Protein AF-0000000076657147 (afdb_homodimer)

Radius of gyration: 21.5 Å; Cα contacts (8 Å, |Δi|>4): 792; chains: 2; bounding box: 51×64×53 Å

Structure (mmCIF, N/CA/C/O backbone):
data_AF-0000000076657147-model_v1
#
loop_
_entity.id
_entity.type
_entity.pdbx_description
1 polymer 'Carboxymuconolactone decarboxylase-like domain-containing protein'
#
loop_
_atom_site.group_PDB
_atom_site.id
_atom_site.type_symbol
_atom_site.label_atom_id
_atom_site.label_alt_id
_atom_site.label_comp_id
_atom_site.label_asym_id
_atom_site.label_entity_id
_atom_site.label_seq_id
_atom_site.pdbx_PDB_ins_code
_atom_site.Cartn_x
_atom_site.Cartn_y
_atom_site.Cartn_z
_atom_site.occupancy
_atom_site.B_iso_or_equiv
_atom_site.auth_seq_id
_atom_site.auth_comp_id
_atom_site.auth_asym_id
_atom_site.auth_atom_id
_atom_site.pdbx_PDB_model_num
ATOM 1 N N . MET A 1 1 ? 14.703 -20.078 14.359 1 39 1 MET A N 1
ATOM 2 C CA . MET A 1 1 ? 14.969 -20.797 13.117 1 39 1 MET A CA 1
ATOM 3 C C . MET A 1 1 ? 13.844 -20.562 12.109 1 39 1 MET A C 1
ATOM 5 O O . MET A 1 1 ? 12.68 -20.422 12.492 1 39 1 MET A O 1
ATOM 9 N N . ALA A 1 2 ? 14.195 -19.984 11.008 1 54.62 2 ALA A N 1
ATOM 10 C CA . ALA A 1 2 ? 13.172 -19.703 10.008 1 54.62 2 ALA A CA 1
ATOM 11 C C . ALA A 1 2 ? 12.312 -20.938 9.75 1 54.62 2 ALA A C 1
ATOM 13 O O . ALA A 1 2 ? 12.836 -22.047 9.586 1 54.62 2 ALA A O 1
ATOM 14 N N . ALA A 1 3 ? 10.953 -20.891 10.016 1 66.56 3 ALA A N 1
ATOM 15 C CA . ALA A 1 3 ? 10 -21.984 9.961 1 66.56 3 ALA A CA 1
ATOM 16 C C . ALA A 1 3 ? 10.07 -22.703 8.609 1 66.56 3 ALA A C 1
ATOM 18 O O . ALA A 1 3 ? 10.211 -22.062 7.566 1 66.56 3 ALA A O 1
ATOM 19 N N . SER A 1 4 ? 10.359 -23.938 8.703 1 83.88 4 SER A N 1
ATOM 20 C CA . SER A 1 4 ? 10.297 -24.781 7.512 1 83.88 4 SER A CA 1
ATOM 21 C C . SER A 1 4 ? 8.938 -24.656 6.832 1 83.88 4 SER A C 1
ATOM 23 O O . SER A 1 4 ? 7.922 -24.438 7.492 1 83.88 4 SER A O 1
ATOM 25 N N . LEU A 1 5 ? 8.914 -24.578 5.434 1 96.5 5 LEU A N 1
ATOM 26 C CA . LEU A 1 5 ? 7.668 -24.5 4.676 1 96.5 5 LEU A CA 1
ATOM 27 C C . LEU A 1 5 ? 7.113 -25.891 4.395 1 96.5 5 LEU A C 1
ATOM 29 O O . LEU A 1 5 ? 6.27 -26.062 3.514 1 96.5 5 LEU A O 1
ATOM 33 N N . ASP A 1 6 ? 7.574 -26.906 5.172 1 94.69 6 ASP A N 1
ATOM 34 C CA . ASP A 1 6 ? 7.16 -28.297 4.965 1 94.69 6 ASP A CA 1
ATOM 35 C C . ASP A 1 6 ? 5.656 -28.453 5.188 1 94.69 6 ASP A C 1
ATOM 37 O O . ASP A 1 6 ? 5.031 -29.344 4.602 1 94.69 6 ASP A O 1
ATOM 41 N N . PHE A 1 7 ? 5.121 -27.578 5.953 1 96 7 PHE A N 1
ATOM 42 C CA . PHE A 1 7 ? 3.699 -27.672 6.266 1 96 7 PHE A CA 1
ATOM 43 C C . PHE A 1 7 ? 2.855 -27.422 5.023 1 96 7 PHE A C 1
ATOM 45 O O . PHE A 1 7 ? 1.674 -27.766 4.984 1 96 7 PHE A O 1
ATOM 52 N N . LEU A 1 8 ? 3.414 -26.891 3.951 1 97.5 8 LEU A N 1
ATOM 53 C CA . LEU A 1 8 ? 2.682 -26.594 2.727 1 97.5 8 LEU A CA 1
ATOM 54 C C . LEU A 1 8 ? 2.42 -27.859 1.918 1 97.5 8 LEU A C 1
ATOM 56 O O . LEU A 1 8 ? 1.603 -27.859 0.995 1 97.5 8 LEU A O 1
ATOM 60 N N . ASP A 1 9 ? 3.084 -28.969 2.291 1 96.75 9 ASP A N 1
ATOM 61 C CA . ASP A 1 9 ? 2.996 -30.203 1.524 1 96.75 9 ASP A CA 1
ATOM 62 C C . ASP A 1 9 ? 1.559 -30.719 1.471 1 96.75 9 ASP A C 1
ATOM 64 O O . ASP A 1 9 ? 1.119 -31.25 0.446 1 96.75 9 ASP A O 1
ATOM 68 N N . LYS A 1 10 ? 0.896 -30.594 2.551 1 97.06 10 LYS A N 1
ATOM 69 C CA . LYS A 1 10 ? -0.474 -31.109 2.572 1 97.06 10 LYS A CA 1
ATOM 70 C C . LYS A 1 10 ? -1.375 -30.297 1.646 1 97.06 10 LYS A C 1
ATOM 72 O O . LYS A 1 10 ? -2.287 -30.844 1.022 1 97.06 10 LYS A O 1
ATOM 77 N N . TYR A 1 11 ? -1.162 -29.016 1.506 1 97.56 11 TYR A N 1
ATOM 78 C CA . TYR A 1 11 ? -1.948 -28.188 0.605 1 97.56 11 TYR A CA 1
ATOM 79 C C . TYR A 1 11 ? -1.6 -28.469 -0.85 1 97.56 11 TYR A C 1
ATOM 81 O O . TYR A 1 11 ? -2.484 -28.516 -1.708 1 97.56 11 TYR A O 1
ATOM 89 N N . ARG A 1 12 ? -0.348 -28.656 -1.072 1 97.06 12 ARG A N 1
ATOM 90 C CA . ARG A 1 12 ? 0.123 -29.031 -2.402 1 97.06 12 ARG A CA 1
ATOM 91 C C . ARG A 1 12 ? -0.47 -30.375 -2.838 1 97.06 12 ARG A C 1
ATOM 93 O O . ARG A 1 12 ? -0.971 -30.5 -3.959 1 97.06 12 ARG A O 1
ATOM 100 N N . GLN A 1 13 ? -0.478 -31.281 -1.96 1 96.69 13 GLN A N 1
ATOM 101 C CA . GLN A 1 13 ? -0.994 -32.625 -2.26 1 96.69 13 GLN A CA 1
ATOM 102 C C . GLN A 1 13 ? -2.498 -32.562 -2.514 1 96.69 13 GLN A C 1
ATOM 104 O O . GLN A 1 13 ? -3.008 -33.312 -3.369 1 96.69 13 GLN A O 1
ATOM 109 N N . ALA A 1 14 ? -3.139 -31.703 -1.78 1 96.44 14 ALA A N 1
ATOM 110 C CA . ALA A 1 14 ? -4.59 -31.594 -1.904 1 96.44 14 ALA A CA 1
ATOM 111 C C . ALA A 1 14 ? -4.988 -31.141 -3.303 1 96.44 14 ALA A C 1
ATOM 113 O O . ALA A 1 14 ? -6.102 -31.406 -3.758 1 96.44 14 ALA A O 1
ATOM 114 N N . GLU A 1 15 ? -4.055 -30.453 -4.004 1 97.38 15 GLU A N 1
ATOM 115 C CA . GLU A 1 15 ? -4.371 -29.953 -5.336 1 97.38 15 GLU A CA 1
ATOM 116 C C . GLU A 1 15 ? -3.551 -30.672 -6.406 1 97.38 15 GLU A C 1
ATOM 118 O O . GLU A 1 15 ? -3.447 -30.203 -7.539 1 97.38 15 GLU A O 1
ATOM 123 N N . SER A 1 16 ? -3.006 -31.844 -6.102 1 95 16 SER A N 1
ATOM 124 C CA . SER A 1 16 ? -2.045 -32.531 -6.961 1 95 16 SER A CA 1
ATOM 125 C C . SER A 1 16 ? -2.709 -33.031 -8.234 1 95 16 SER A C 1
ATOM 127 O O . SER A 1 16 ? -2.031 -33.312 -9.219 1 95 16 SER A O 1
ATOM 129 N N . ASP A 1 17 ? -4.035 -33.125 -8.203 1 96.75 17 ASP A N 1
ATOM 130 C CA . ASP A 1 17 ? -4.758 -33.625 -9.375 1 96.75 17 ASP A CA 1
ATOM 131 C C . ASP A 1 17 ? -4.984 -32.531 -10.391 1 96.75 17 ASP A C 1
ATOM 133 O O . ASP A 1 17 ? -5.359 -32.781 -11.539 1 96.75 17 ASP A O 1
ATOM 137 N N . LEU A 1 18 ? -4.723 -31.297 -10.008 1 97.25 18 LEU A N 1
ATOM 138 C CA . LEU A 1 18 ? -4.895 -30.156 -10.891 1 97.25 18 LEU A CA 1
ATOM 139 C C . LEU A 1 18 ? -3.586 -29.828 -11.602 1 97.25 18 LEU A C 1
ATOM 141 O O . LEU A 1 18 ? -2.502 -30.109 -11.086 1 97.25 18 LEU A O 1
ATOM 145 N N . ASP A 1 19 ? -3.748 -29.25 -12.727 1 97.25 19 ASP A N 1
ATOM 146 C CA . ASP A 1 19 ? -2.572 -28.656 -13.352 1 97.25 19 ASP A CA 1
ATOM 147 C C . ASP A 1 19 ? -1.99 -27.547 -12.477 1 97.25 19 ASP A C 1
ATOM 149 O O . ASP A 1 19 ? -2.732 -26.766 -11.875 1 97.25 19 ASP A O 1
ATOM 153 N N . ILE A 1 20 ? -0.673 -27.438 -12.383 1 96.5 20 ILE A N 1
ATOM 154 C CA . ILE A 1 20 ? 0.014 -26.5 -11.516 1 96.5 20 ILE A CA 1
ATOM 155 C C . ILE A 1 20 ? -0.475 -25.078 -11.805 1 96.5 20 ILE A C 1
ATOM 157 O O . ILE A 1 20 ? -0.533 -24.234 -10.906 1 96.5 20 ILE A O 1
ATOM 161 N N . THR A 1 21 ? -0.958 -24.828 -13.07 1 94.06 21 THR A N 1
ATOM 162 C CA . THR A 1 21 ? -1.383 -23.484 -13.469 1 94.06 21 THR A CA 1
ATOM 163 C C . THR A 1 21 ? -2.809 -23.219 -12.992 1 94.06 21 THR A C 1
ATOM 165 O O . THR A 1 21 ? -3.264 -22.078 -13.016 1 94.06 21 THR A O 1
ATOM 168 N N . ASP A 1 22 ? -3.465 -24.281 -12.461 1 96.44 22 ASP A N 1
ATOM 169 C CA . ASP A 1 22 ? -4.816 -24.141 -11.93 1 96.44 22 ASP A CA 1
ATOM 170 C C . ASP A 1 22 ? -4.816 -24.25 -10.406 1 96.44 22 ASP A C 1
ATOM 172 O O . ASP A 1 22 ? -5.848 -24.031 -9.766 1 96.44 22 ASP A O 1
ATOM 176 N N . GLN A 1 23 ? -3.691 -24.547 -9.859 1 98.19 23 GLN A N 1
ATOM 177 C CA . GLN A 1 23 ? -3.6 -24.688 -8.406 1 98.19 23 GLN A CA 1
ATOM 178 C C . GLN A 1 23 ? -3.588 -23.328 -7.723 1 98.19 23 GLN A C 1
ATOM 180 O O . GLN A 1 23 ? -3.16 -22.328 -8.312 1 98.19 23 GLN A O 1
ATOM 185 N N . THR A 1 24 ? -4.047 -23.297 -6.43 1 98.69 24 THR A N 1
ATOM 186 C CA . THR A 1 24 ? -4.184 -22.016 -5.742 1 98.69 24 THR A CA 1
ATOM 187 C C . THR A 1 24 ? -3.385 -22.016 -4.441 1 98.69 24 THR A C 1
ATOM 189 O O . THR A 1 24 ? -3.178 -20.953 -3.838 1 98.69 24 THR A O 1
ATOM 192 N N . TRP A 1 25 ? -2.846 -23.203 -4.031 1 98.69 25 TRP A N 1
ATOM 193 C CA . TRP A 1 25 ? -2.189 -23.281 -2.73 1 98.69 25 TRP A CA 1
ATOM 194 C C . TRP A 1 25 ? -0.992 -22.344 -2.662 1 98.69 25 TRP A C 1
ATOM 196 O O . TRP A 1 25 ? -0.767 -21.688 -1.643 1 98.69 25 TRP A O 1
ATOM 206 N N . TYR A 1 26 ? -0.205 -22.234 -3.746 1 98.88 26 TYR A N 1
ATOM 207 C CA . TYR A 1 26 ? 1.004 -21.422 -3.688 1 98.88 26 TYR A CA 1
ATOM 208 C C . TYR A 1 26 ? 0.67 -19.938 -3.822 1 98.88 26 TYR A C 1
ATOM 210 O O . TYR A 1 26 ? 1.474 -19.078 -3.451 1 98.88 26 TYR A O 1
ATOM 218 N N . LEU A 1 27 ? -0.579 -19.578 -4.371 1 98.94 27 LEU A N 1
ATOM 219 C CA . LEU A 1 27 ? -1.039 -18.203 -4.32 1 98.94 27 LEU A CA 1
ATOM 220 C C . LEU A 1 27 ? -1.352 -17.781 -2.889 1 98.94 27 LEU A C 1
ATOM 222 O O . LEU A 1 27 ? -0.926 -16.719 -2.439 1 98.94 27 LEU A O 1
ATOM 226 N N . ALA A 1 28 ? -2.061 -18.688 -2.195 1 98.94 28 ALA A N 1
ATOM 227 C CA . ALA A 1 28 ? -2.408 -18.438 -0.798 1 98.94 28 ALA A CA 1
ATOM 228 C C . ALA A 1 28 ? -1.155 -18.328 0.068 1 98.94 28 ALA A C 1
ATOM 230 O O . ALA A 1 28 ? -1.055 -17.453 0.921 1 98.94 28 ALA A O 1
ATOM 231 N N . ALA A 1 29 ? -0.238 -19.203 -0.184 1 98.94 29 ALA A N 1
ATOM 232 C CA . ALA A 1 29 ? 1 -19.203 0.591 1 98.94 29 ALA A CA 1
ATOM 233 C C . ALA A 1 29 ? 1.816 -17.938 0.339 1 98.94 29 ALA A C 1
ATOM 235 O O . ALA A 1 29 ? 2.33 -17.328 1.278 1 98.94 29 ALA A O 1
ATOM 236 N N . ALA A 1 30 ? 1.959 -17.547 -0.953 1 98.94 30 ALA A N 1
ATOM 237 C CA . ALA A 1 30 ? 2.701 -16.344 -1.3 1 98.94 30 ALA A CA 1
ATOM 238 C C . ALA A 1 30 ? 2.105 -15.109 -0.612 1 98.94 30 ALA A C 1
ATOM 240 O O . ALA A 1 30 ? 2.836 -14.281 -0.061 1 98.94 30 ALA A O 1
ATOM 241 N N . ALA A 1 31 ? 0.79 -15.039 -0.641 1 98.94 31 ALA A N 1
ATOM 242 C CA . ALA A 1 31 ? 0.079 -13.922 -0.032 1 98.94 31 ALA A CA 1
ATOM 243 C C . ALA A 1 31 ? 0.29 -13.891 1.479 1 98.94 31 ALA A C 1
ATOM 245 O O . ALA A 1 31 ? 0.591 -12.844 2.051 1 98.94 31 ALA A O 1
ATOM 246 N N . ALA A 1 32 ? 0.175 -15.047 2.082 1 98.75 32 ALA A N 1
ATOM 247 C CA . ALA A 1 32 ? 0.297 -15.148 3.535 1 98.75 32 ALA A CA 1
ATOM 248 C C . ALA A 1 32 ? 1.714 -14.812 3.99 1 98.75 32 ALA A C 1
ATOM 250 O O . ALA A 1 32 ? 1.9 -14.094 4.977 1 98.75 32 ALA A O 1
ATOM 251 N N . LEU A 1 33 ? 2.715 -15.289 3.283 1 98.56 33 LEU A N 1
ATOM 252 C CA . LEU A 1 33 ? 4.102 -15.016 3.635 1 98.56 33 LEU A CA 1
ATOM 253 C C . LEU A 1 33 ? 4.406 -13.523 3.518 1 98.56 33 LEU A C 1
ATOM 255 O O . LEU A 1 33 ? 5.082 -12.953 4.375 1 98.56 33 LEU A O 1
ATOM 259 N N . ALA A 1 34 ? 3.889 -12.898 2.453 1 98.44 34 ALA A N 1
ATOM 260 C CA . ALA A 1 34 ? 4.102 -11.469 2.271 1 98.44 34 ALA A CA 1
ATOM 261 C C . ALA A 1 34 ? 3.434 -10.672 3.391 1 98.44 34 ALA A C 1
ATOM 263 O O . ALA A 1 34 ? 4.051 -9.773 3.977 1 98.44 34 ALA A O 1
ATOM 264 N N . GLY A 1 35 ? 2.207 -11.023 3.719 1 97.69 35 GLY A N 1
ATOM 265 C CA . GLY A 1 35 ? 1.494 -10.344 4.789 1 97.69 35 GLY A CA 1
ATOM 266 C C . GLY A 1 35 ? 2.139 -10.531 6.148 1 97.69 35 GLY A C 1
ATOM 267 O O . GLY A 1 35 ? 2.082 -9.641 6.996 1 97.69 35 GLY A O 1
ATOM 268 N N . ALA A 1 36 ? 2.793 -11.656 6.352 1 96.38 36 ALA A N 1
ATOM 269 C CA . ALA A 1 36 ? 3.396 -12.016 7.633 1 96.38 36 ALA A CA 1
ATOM 270 C C . ALA A 1 36 ? 4.77 -11.375 7.789 1 96.38 36 ALA A C 1
ATOM 272 O O . ALA A 1 36 ? 5.469 -11.625 8.773 1 96.38 36 ALA A O 1
ATOM 273 N N . ASN A 1 37 ? 5.102 -10.594 6.785 1 94.38 37 ASN A N 1
ATOM 274 C CA . ASN A 1 37 ? 6.441 -10.016 6.758 1 94.38 37 ASN A CA 1
ATOM 275 C C . ASN A 1 37 ? 7.516 -11.094 6.73 1 94.38 37 ASN A C 1
ATOM 277 O O . ASN A 1 37 ? 8.602 -10.914 7.289 1 94.38 37 ASN A O 1
ATOM 281 N N . ALA A 1 38 ? 7.238 -12.195 6.141 1 96.25 38 ALA A N 1
ATOM 282 C CA . ALA A 1 38 ? 8.156 -13.305 5.914 1 96.25 38 ALA A CA 1
ATOM 283 C C . ALA A 1 38 ? 8.508 -13.43 4.438 1 96.25 38 ALA A C 1
ATOM 285 O O . ALA A 1 38 ? 8.633 -14.539 3.914 1 96.25 38 ALA A O 1
ATOM 286 N N . GLY A 1 39 ? 8.633 -12.312 3.791 1 96.25 39 GLY A N 1
ATOM 287 C CA . GLY A 1 39 ? 8.844 -12.258 2.354 1 96.25 39 GLY A CA 1
ATOM 288 C C . GLY A 1 39 ? 10.133 -12.938 1.916 1 96.25 39 GLY A C 1
ATOM 289 O O . GLY A 1 39 ? 10.242 -13.398 0.779 1 96.25 39 GLY A O 1
ATOM 290 N N . ALA A 1 40 ? 11.086 -13.039 2.795 1 96.12 40 ALA A N 1
ATOM 291 C CA . ALA A 1 40 ? 12.352 -13.703 2.479 1 96.12 40 ALA A CA 1
ATOM 292 C C . ALA A 1 40 ? 12.117 -15.156 2.068 1 96.12 40 ALA A C 1
ATOM 294 O O . ALA A 1 40 ? 12.906 -15.734 1.315 1 96.12 40 ALA A O 1
ATOM 295 N N . ARG A 1 41 ? 10.977 -15.703 2.508 1 97.62 41 ARG A N 1
ATOM 296 C CA . ARG A 1 41 ? 10.68 -17.109 2.252 1 97.62 41 ARG A CA 1
ATOM 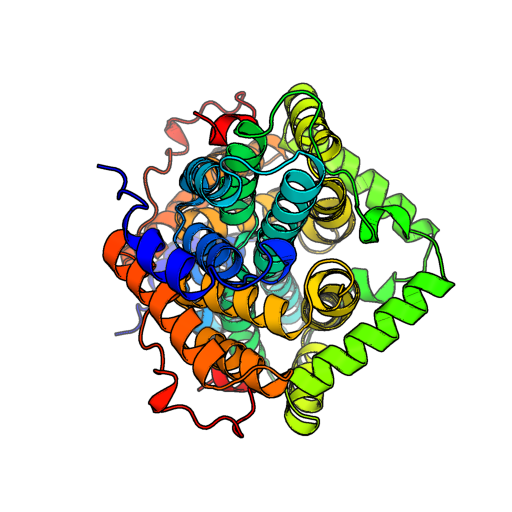297 C C . ARG A 1 41 ? 10.023 -17.297 0.89 1 97.62 41 ARG A C 1
ATOM 299 O O . ARG A 1 41 ? 9.773 -18.422 0.46 1 97.62 41 ARG A O 1
ATOM 306 N N . GLN A 1 42 ? 9.812 -16.25 0.165 1 98.5 42 GLN A N 1
ATOM 307 C CA . GLN A 1 42 ? 9.234 -16.359 -1.171 1 98.5 42 GLN A CA 1
ATOM 308 C C . GLN A 1 42 ? 10.125 -17.203 -2.088 1 98.5 42 GLN A C 1
ATOM 310 O O . GLN A 1 42 ? 9.633 -17.906 -2.965 1 98.5 42 GLN A O 1
ATOM 315 N N . ALA A 1 43 ? 11.453 -17.062 -1.883 1 98.12 43 ALA A N 1
ATOM 316 C CA . ALA A 1 43 ? 12.391 -17.859 -2.674 1 98.12 43 ALA A CA 1
ATOM 317 C C . ALA A 1 43 ? 12.164 -19.344 -2.445 1 98.12 43 ALA A C 1
ATOM 319 O O . ALA A 1 43 ? 12.125 -20.125 -3.398 1 98.12 43 ALA A O 1
ATOM 320 N N . ASP A 1 44 ? 11.945 -19.719 -1.179 1 98.06 44 ASP A N 1
ATOM 321 C CA . ASP A 1 44 ? 11.703 -21.125 -0.835 1 98.06 44 ASP A CA 1
ATOM 322 C C . ASP A 1 44 ? 10.375 -21.594 -1.41 1 98.06 44 ASP A C 1
ATOM 324 O O . ASP A 1 44 ? 10.281 -22.703 -1.945 1 98.06 44 ASP A O 1
ATOM 328 N N . LEU A 1 45 ? 9.352 -20.812 -1.292 1 98.69 45 LEU A N 1
ATOM 329 C CA . LEU A 1 45 ? 8.039 -21.156 -1.841 1 98.69 45 LEU A CA 1
ATOM 330 C C . LEU A 1 45 ? 8.133 -21.391 -3.346 1 98.69 45 LEU A C 1
ATOM 332 O O . LEU A 1 45 ? 7.559 -22.359 -3.859 1 98.69 45 LEU A O 1
ATOM 336 N N . TYR A 1 46 ? 8.875 -20.5 -4.016 1 98.69 46 TYR A N 1
ATOM 337 C CA . TYR A 1 46 ? 9.031 -20.594 -5.461 1 98.69 46 TYR A CA 1
ATOM 338 C C . TYR A 1 46 ? 9.703 -21.906 -5.848 1 98.69 46 TYR A C 1
ATOM 340 O O . TYR A 1 46 ? 9.273 -22.594 -6.781 1 98.69 46 TYR A O 1
ATOM 348 N N . ARG A 1 47 ? 10.695 -22.281 -5.098 1 97.75 47 ARG A N 1
ATOM 349 C CA . ARG A 1 47 ? 11.406 -23.516 -5.371 1 97.75 47 ARG A CA 1
ATOM 350 C C . ARG A 1 47 ? 10.5 -24.734 -5.152 1 97.75 47 ARG A C 1
ATOM 352 O O . ARG A 1 47 ? 10.539 -25.688 -5.93 1 97.75 47 ARG A O 1
ATOM 359 N N . ILE A 1 48 ? 9.711 -24.641 -4.145 1 97.69 48 ILE A N 1
ATOM 360 C CA . ILE A 1 48 ? 8.789 -25.734 -3.855 1 97.69 48 ILE A CA 1
ATOM 361 C C . ILE A 1 48 ? 7.742 -25.844 -4.961 1 97.69 48 ILE A C 1
ATOM 363 O O . ILE A 1 48 ? 7.469 -26.938 -5.469 1 97.69 48 ILE A O 1
ATOM 367 N N . ALA A 1 49 ? 7.223 -24.75 -5.375 1 98.06 49 ALA A N 1
ATOM 368 C CA . ALA A 1 49 ? 6.113 -24.719 -6.324 1 98.06 49 ALA A CA 1
ATOM 369 C C . ALA A 1 49 ? 6.582 -25.094 -7.727 1 98.06 49 ALA A C 1
ATOM 371 O O . ALA A 1 49 ? 5.801 -25.609 -8.531 1 98.06 49 ALA A O 1
ATOM 372 N N . THR A 1 50 ? 7.887 -24.859 -8.008 1 97.88 50 THR A N 1
ATOM 373 C CA . THR A 1 50 ? 8.328 -25.047 -9.383 1 97.88 50 THR A CA 1
ATOM 374 C C . THR A 1 50 ? 9.234 -26.266 -9.5 1 97.88 50 THR A C 1
ATOM 376 O O . THR A 1 50 ? 9.852 -26.5 -10.547 1 97.88 50 THR A O 1
ATOM 379 N N . LYS A 1 51 ? 9.328 -27 -8.469 1 95.81 51 LYS A N 1
ATOM 380 C CA . LYS A 1 51 ? 10.195 -28.172 -8.477 1 95.81 51 LYS A CA 1
ATOM 381 C C . LYS A 1 51 ? 9.844 -29.109 -9.633 1 95.81 51 LYS A C 1
ATOM 383 O O . LYS A 1 51 ? 8.688 -29.469 -9.812 1 95.81 51 LYS A O 1
ATOM 388 N N . ASP A 1 52 ? 10.75 -29.453 -10.508 1 95.5 52 ASP A N 1
ATOM 389 C CA . ASP A 1 52 ? 10.695 -30.438 -11.586 1 95.5 52 ASP A CA 1
ATOM 390 C C . ASP A 1 52 ? 9.703 -30.016 -12.664 1 95.5 52 ASP A C 1
ATOM 392 O O . ASP A 1 52 ? 9.172 -30.844 -13.391 1 95.5 52 ASP A O 1
ATOM 396 N N . LEU A 1 53 ? 9.336 -28.734 -12.766 1 97.31 53 LEU A N 1
ATOM 397 C CA . LEU A 1 53 ? 8.469 -28.25 -13.828 1 97.31 53 LEU A CA 1
ATOM 398 C C . LEU A 1 53 ? 9.273 -27.922 -15.086 1 97.31 53 LEU A C 1
ATOM 400 O O . LEU A 1 53 ? 10.406 -27.453 -14.984 1 97.31 53 LEU A O 1
ATOM 404 N N . PRO A 1 54 ? 8.672 -28.234 -16.25 1 97.75 54 PRO A N 1
ATOM 405 C CA . PRO A 1 54 ? 9.273 -27.641 -17.438 1 97.75 54 PRO A CA 1
ATOM 406 C C . PRO A 1 54 ? 9.273 -26.109 -17.391 1 97.75 54 PRO A C 1
ATOM 408 O O . PRO A 1 54 ? 8.445 -25.516 -16.703 1 97.75 54 PRO A O 1
ATOM 411 N N . VAL A 1 55 ? 10.148 -25.453 -18.125 1 97.94 55 VAL A N 1
ATOM 412 C CA . VAL A 1 55 ? 10.391 -24.016 -18.062 1 97.94 55 VAL A CA 1
ATOM 413 C C . VAL A 1 55 ? 9.102 -23.266 -18.375 1 97.94 55 VAL A C 1
ATOM 415 O O . VAL A 1 55 ? 8.812 -22.234 -17.766 1 97.94 55 VAL A O 1
ATOM 418 N N . GLU A 1 56 ? 8.344 -23.766 -19.297 1 97.81 56 GLU A N 1
ATOM 419 C CA . GLU A 1 56 ? 7.113 -23.109 -19.703 1 97.81 56 GLU A CA 1
ATOM 420 C C . GLU A 1 56 ? 6.141 -22.969 -18.531 1 97.81 56 GLU A C 1
ATOM 422 O O . GLU A 1 56 ? 5.52 -21.922 -18.344 1 97.81 56 GLU A O 1
ATOM 427 N N . LYS A 1 57 ? 6.02 -24.031 -17.734 1 98.25 57 LYS A N 1
ATOM 428 C CA . LYS A 1 57 ? 5.117 -24 -16.578 1 98.25 57 LYS A CA 1
ATOM 429 C C . LYS A 1 57 ? 5.723 -23.219 -15.43 1 98.25 57 LYS A C 1
ATOM 431 O O . LYS A 1 57 ? 5.004 -22.547 -14.68 1 98.25 57 LYS A O 1
ATOM 436 N N . GLU A 1 58 ? 7.043 -23.312 -15.289 1 98.5 58 GLU A N 1
ATOM 437 C CA . GLU A 1 58 ? 7.73 -22.516 -14.281 1 98.5 58 GLU A CA 1
ATOM 438 C C . GLU A 1 58 ? 7.461 -21.031 -14.484 1 98.5 58 GLU A C 1
ATOM 440 O O . GLU A 1 58 ? 7.188 -20.297 -13.523 1 98.5 58 GLU A O 1
ATOM 445 N N . LEU A 1 59 ? 7.461 -20.594 -15.719 1 98.75 59 LEU A N 1
ATOM 446 C CA . LEU A 1 59 ? 7.254 -19.188 -16.031 1 98.75 59 LEU A CA 1
ATOM 447 C C . LEU A 1 59 ? 5.828 -18.75 -15.703 1 98.75 59 LEU A C 1
ATOM 449 O O . LEU A 1 59 ? 5.598 -17.625 -15.273 1 98.75 59 LEU A O 1
ATOM 453 N N . ILE A 1 60 ? 4.902 -19.656 -15.859 1 98.69 60 ILE A N 1
ATOM 454 C CA . ILE A 1 60 ? 3.52 -19.344 -15.523 1 98.69 60 ILE A CA 1
ATOM 455 C C . ILE A 1 60 ? 3.369 -19.219 -14.016 1 98.69 60 ILE A C 1
ATOM 457 O O . ILE A 1 60 ? 2.727 -18.281 -13.523 1 98.69 60 ILE A O 1
ATOM 461 N N . VAL A 1 61 ? 3.996 -20.109 -13.242 1 98.81 61 VAL A N 1
ATOM 462 C CA . VAL A 1 61 ? 3.959 -20.031 -11.781 1 98.81 61 VAL A CA 1
ATOM 463 C C . VAL A 1 61 ? 4.641 -18.75 -11.312 1 98.81 61 VAL A C 1
ATOM 465 O O . VAL A 1 61 ? 4.152 -18.078 -10.398 1 98.81 61 VAL A O 1
ATOM 468 N N . GLN A 1 62 ? 5.77 -18.406 -11.969 1 98.94 62 GLN A N 1
ATOM 469 C CA . GLN A 1 62 ? 6.496 -17.188 -11.664 1 98.94 62 GLN A CA 1
ATOM 470 C C . GLN A 1 62 ? 5.602 -15.961 -11.828 1 98.94 62 GLN A C 1
ATOM 472 O O . GLN A 1 62 ? 5.527 -15.117 -10.938 1 98.94 62 GLN A O 1
ATOM 477 N N . ARG A 1 63 ? 4.906 -15.93 -12.953 1 98.81 63 ARG A N 1
ATOM 478 C CA . ARG A 1 63 ? 3.992 -14.836 -13.281 1 98.81 63 ARG A CA 1
ATOM 479 C C . ARG A 1 63 ? 2.893 -14.719 -12.227 1 98.81 63 ARG A C 1
ATOM 481 O O . ARG A 1 63 ? 2.557 -13.617 -11.797 1 98.81 63 ARG A O 1
ATOM 488 N N . ARG A 1 64 ? 2.395 -15.82 -11.836 1 98.88 64 ARG A N 1
ATOM 489 C CA . ARG A 1 64 ? 1.269 -15.844 -10.906 1 98.88 64 ARG A CA 1
ATOM 490 C C . ARG A 1 64 ? 1.698 -15.414 -9.516 1 98.88 64 ARG A C 1
ATOM 492 O O . ARG A 1 64 ? 1.001 -14.633 -8.859 1 98.88 64 ARG A O 1
ATOM 499 N N . ILE A 1 65 ? 2.883 -15.812 -9.039 1 98.94 65 ILE A N 1
ATOM 500 C CA . ILE A 1 65 ? 3.373 -15.422 -7.723 1 98.94 65 ILE A CA 1
ATOM 501 C C . ILE A 1 65 ? 3.732 -13.938 -7.727 1 98.94 65 ILE A C 1
ATOM 503 O O . ILE A 1 65 ? 3.402 -13.211 -6.789 1 98.94 65 ILE A O 1
ATOM 507 N N . LYS A 1 66 ? 4.348 -13.461 -8.82 1 98.94 66 LYS A N 1
ATOM 508 C CA . LYS A 1 66 ? 4.629 -12.039 -8.961 1 98.94 66 LYS A CA 1
ATOM 509 C C . LYS A 1 66 ? 3.35 -11.211 -8.875 1 98.94 66 LYS A C 1
ATOM 511 O O . LYS A 1 66 ? 3.312 -10.18 -8.195 1 98.94 66 LYS A O 1
ATOM 516 N N . GLU A 1 67 ? 2.334 -11.688 -9.516 1 98.94 67 GLU A N 1
ATOM 517 C CA . GLU A 1 67 ? 1.062 -10.969 -9.555 1 98.94 67 GLU A CA 1
ATOM 518 C C . GLU A 1 67 ? 0.412 -10.922 -8.18 1 98.94 67 GLU A C 1
ATOM 520 O O . GLU A 1 67 ? -0.193 -9.914 -7.805 1 98.94 67 GLU A O 1
ATOM 525 N N . VAL A 1 68 ? 0.533 -12.008 -7.406 1 98.94 68 VAL A N 1
ATOM 526 C CA . VAL A 1 68 ? 0.015 -12.031 -6.043 1 98.94 68 VAL A CA 1
ATOM 527 C C . VAL A 1 68 ? 0.647 -10.898 -5.234 1 98.94 68 VAL A C 1
ATOM 529 O O . VAL A 1 68 ? -0.06 -10.094 -4.621 1 98.94 68 VAL A O 1
ATOM 532 N N . ILE A 1 69 ? 1.927 -10.82 -5.285 1 98.94 69 ILE A N 1
ATOM 533 C CA . ILE A 1 69 ? 2.646 -9.852 -4.465 1 98.94 69 ILE A CA 1
ATOM 534 C C . ILE A 1 69 ? 2.373 -8.438 -4.973 1 98.94 69 ILE A C 1
ATOM 536 O O . ILE A 1 69 ? 2.191 -7.512 -4.18 1 98.94 69 ILE A O 1
ATOM 540 N N . LEU A 1 70 ? 2.281 -8.32 -6.312 1 98.88 70 LEU A N 1
ATOM 541 C CA . LEU A 1 70 ? 2.027 -7.008 -6.902 1 98.88 70 LEU A CA 1
ATOM 542 C C . LEU A 1 70 ? 0.661 -6.477 -6.484 1 98.88 70 LEU A C 1
ATOM 544 O O . LEU A 1 70 ? 0.546 -5.34 -6.027 1 98.88 70 LEU A O 1
ATOM 548 N N . LYS A 1 71 ? -0.367 -7.289 -6.625 1 98.75 71 LYS A N 1
ATOM 549 C CA . LYS A 1 71 ? -1.704 -6.859 -6.223 1 98.75 71 LYS A CA 1
ATOM 550 C C . LYS A 1 71 ? -1.763 -6.582 -4.723 1 98.75 71 LYS A C 1
ATOM 552 O O . LYS A 1 71 ? -2.412 -5.629 -4.289 1 98.75 71 LYS A O 1
ATOM 557 N N . LEU A 1 72 ? -1.074 -7.355 -3.98 1 98.38 72 LEU A N 1
ATOM 558 C CA . LEU A 1 72 ? -1.085 -7.246 -2.525 1 98.38 72 LEU A CA 1
ATOM 559 C C . LEU A 1 72 ? -0.338 -6 -2.068 1 98.38 72 LEU A C 1
ATOM 561 O O . LEU A 1 72 ? -0.522 -5.539 -0.938 1 98.38 72 LEU A O 1
ATOM 565 N N . THR A 1 73 ? 0.499 -5.453 -2.902 1 98.56 73 THR A N 1
ATOM 566 C CA . THR A 1 73 ? 1.302 -4.281 -2.562 1 98.56 73 THR A CA 1
ATOM 567 C C . THR A 1 73 ? 0.417 -3.148 -2.053 1 98.56 73 THR A C 1
ATOM 569 O O . THR A 1 73 ? 0.752 -2.488 -1.066 1 98.56 73 THR A O 1
ATOM 572 N N . LEU A 1 74 ? -0.725 -2.957 -2.607 1 98.12 74 LEU A N 1
ATOM 573 C CA . LEU A 1 74 ? -1.619 -1.874 -2.213 1 98.12 74 LEU A CA 1
ATOM 574 C C . LEU A 1 74 ? -2.287 -2.182 -0.876 1 98.12 74 LEU A C 1
ATOM 576 O O . LEU A 1 74 ? -2.854 -1.289 -0.241 1 98.12 74 LEU A O 1
ATOM 580 N N . MET A 1 75 ? -2.203 -3.428 -0.438 1 98.38 75 MET A N 1
ATOM 581 C CA . MET A 1 75 ? -2.883 -3.826 0.791 1 98.38 75 MET A CA 1
ATOM 582 C C . MET A 1 75 ? -1.901 -3.908 1.954 1 98.38 75 MET A C 1
ATOM 584 O O . MET A 1 75 ? -2.271 -3.66 3.104 1 98.38 75 MET A O 1
ATOM 588 N N . ILE A 1 76 ? -0.633 -4.238 1.62 1 97.94 76 ILE A N 1
ATOM 589 C CA . ILE A 1 76 ? 0.285 -4.52 2.719 1 97.94 76 ILE A CA 1
ATOM 590 C C . ILE A 1 76 ? 1.453 -3.539 2.68 1 97.94 76 ILE A C 1
ATOM 592 O O . ILE A 1 76 ? 2.256 -3.482 3.613 1 97.94 76 ILE A O 1
ATOM 596 N N . GLY A 1 77 ? 1.582 -2.801 1.59 1 98 77 GLY A N 1
ATOM 597 C CA . GLY A 1 77 ? 2.564 -1.731 1.514 1 98 77 GLY A CA 1
ATOM 598 C C . GLY A 1 77 ? 3.838 -2.141 0.797 1 98 77 GLY A C 1
ATOM 599 O O . GLY A 1 77 ? 4.156 -3.328 0.716 1 98 77 GLY A O 1
ATOM 600 N N . ASN A 1 78 ? 4.598 -1.14 0.376 1 98.19 78 ASN A N 1
ATOM 601 C CA . ASN A 1 78 ? 5.816 -1.321 -0.405 1 98.19 78 ASN A CA 1
ATOM 602 C C . ASN A 1 78 ? 6.871 -2.102 0.375 1 98.19 78 ASN A C 1
ATOM 604 O O . ASN A 1 78 ?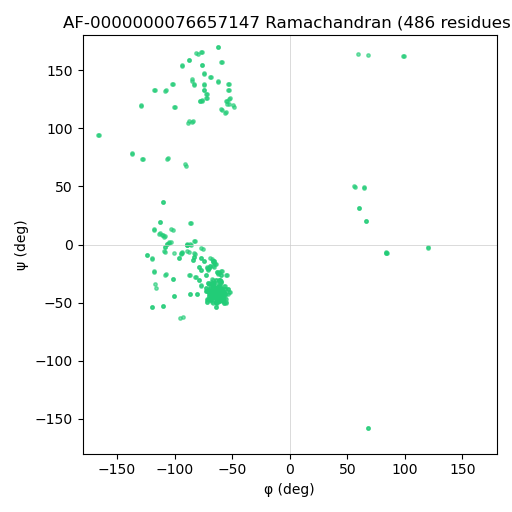 7.559 -2.953 -0.188 1 98.19 78 ASN A O 1
ATOM 608 N N . PRO A 1 79 ? 7.043 -1.839 1.682 1 97.31 79 PRO A N 1
ATOM 609 C CA . PRO A 1 79 ? 8.117 -2.541 2.393 1 97.31 79 PRO A CA 1
ATOM 610 C C . PRO A 1 79 ? 7.941 -4.059 2.375 1 97.31 79 PRO A C 1
ATOM 612 O O . PRO A 1 79 ? 8.883 -4.785 2.049 1 97.31 79 PRO A O 1
ATOM 615 N N . ARG A 1 80 ? 6.715 -4.504 2.611 1 97.19 80 ARG A N 1
ATOM 616 C CA . ARG A 1 80 ? 6.484 -5.945 2.615 1 97.19 80 ARG A CA 1
ATOM 617 C C . ARG A 1 80 ? 6.531 -6.512 1.201 1 97.19 80 ARG A C 1
ATOM 619 O O . ARG A 1 80 ? 7 -7.633 0.991 1 97.19 80 ARG A O 1
ATOM 626 N N . SER A 1 81 ? 6.016 -5.742 0.265 1 98.12 81 SER A N 1
ATOM 627 C CA . SER A 1 81 ? 6.027 -6.18 -1.127 1 98.12 81 SER A CA 1
ATOM 628 C C . SER A 1 81 ? 7.457 -6.344 -1.643 1 98.12 81 SER A C 1
ATOM 630 O O . SER A 1 81 ? 7.797 -7.379 -2.215 1 98.12 81 SER A O 1
ATOM 632 N N . LEU A 1 82 ? 8.273 -5.309 -1.396 1 98.25 82 LEU A N 1
ATOM 633 C CA . LEU A 1 82 ? 9.664 -5.367 -1.84 1 98.25 82 LEU A CA 1
ATOM 634 C C . LEU A 1 82 ? 10.438 -6.441 -1.078 1 98.25 82 LEU A C 1
ATOM 636 O O . LEU A 1 82 ? 11.281 -7.129 -1.653 1 98.25 82 LEU A O 1
ATOM 640 N N . GLY A 1 83 ? 10.086 -6.609 0.168 1 97.69 83 GLY A N 1
ATOM 641 C CA . GLY A 1 83 ? 10.68 -7.672 0.962 1 97.69 83 GLY A CA 1
ATOM 642 C C . GLY A 1 83 ? 10.312 -9.062 0.474 1 97.69 83 GLY A C 1
ATOM 643 O O . GLY A 1 83 ? 10.953 -10.047 0.848 1 97.69 83 GLY A O 1
ATOM 644 N N . SER A 1 84 ? 9.352 -9.133 -0.335 1 98.56 84 SER A N 1
ATOM 645 C CA . SER A 1 84 ? 8.922 -10.391 -0.924 1 98.56 84 SER A CA 1
ATOM 646 C C . SER A 1 84 ? 9.461 -10.555 -2.342 1 98.56 84 SER A C 1
ATOM 648 O O . SER A 1 84 ? 9.992 -11.609 -2.695 1 98.56 84 SER A O 1
ATOM 650 N N . LEU A 1 85 ? 9.375 -9.492 -3.131 1 98.81 85 LEU A N 1
ATOM 651 C CA . LEU A 1 85 ? 9.727 -9.547 -4.547 1 98.81 85 LEU A CA 1
ATOM 652 C C . LEU A 1 85 ? 11.234 -9.75 -4.723 1 98.81 85 LEU A C 1
ATOM 654 O O . LEU A 1 85 ? 11.664 -10.547 -5.559 1 98.81 85 LEU A O 1
ATOM 658 N N . ILE A 1 86 ? 12.039 -9.055 -3.957 1 98.56 86 ILE A N 1
ATOM 659 C CA . ILE A 1 86 ? 13.477 -9.062 -4.191 1 98.56 86 ILE A CA 1
ATOM 660 C C . ILE A 1 86 ? 14.039 -10.445 -3.875 1 98.56 86 ILE A C 1
ATOM 662 O O . ILE A 1 86 ? 14.758 -11.031 -4.688 1 98.56 86 ILE A O 1
ATOM 666 N N . PRO A 1 87 ? 13.68 -11.039 -2.705 1 98.19 87 PRO A N 1
ATOM 667 C CA . PRO A 1 87 ? 14.117 -12.422 -2.502 1 98.19 87 PRO A CA 1
ATOM 668 C C . PRO A 1 87 ? 13.586 -13.375 -3.576 1 98.19 87 PRO A C 1
ATOM 670 O O . PRO A 1 87 ? 14.297 -14.297 -3.988 1 98.19 87 PRO A O 1
ATOM 673 N N . LEU A 1 88 ? 12.375 -13.195 -4.02 1 98.75 88 LEU A N 1
ATOM 674 C CA . LEU A 1 88 ? 11.82 -14 -5.098 1 98.75 88 LEU A CA 1
ATOM 675 C C . LEU A 1 88 ? 12.672 -13.898 -6.355 1 98.75 88 LEU A C 1
ATOM 677 O O . LEU A 1 88 ? 12.992 -14.906 -6.984 1 98.75 88 LEU A O 1
ATOM 681 N N . PHE A 1 89 ? 13.055 -12.648 -6.746 1 98.44 89 PHE A N 1
ATOM 682 C CA . PHE A 1 89 ? 13.883 -12.43 -7.926 1 98.44 89 PHE A CA 1
ATOM 683 C C . PHE A 1 89 ? 15.188 -13.211 -7.82 1 98.44 89 PHE A C 1
ATOM 685 O O . PHE A 1 89 ? 15.688 -13.734 -8.82 1 98.44 89 PHE A O 1
ATOM 692 N N . GLY A 1 90 ? 15.664 -13.281 -6.617 1 97.44 90 GLY A N 1
ATOM 693 C CA . GLY A 1 90 ? 16.922 -13.977 -6.379 1 97.44 90 GLY A CA 1
ATOM 694 C C . GLY A 1 90 ? 16.828 -15.469 -6.645 1 97.44 90 GLY A C 1
ATOM 695 O O . GLY A 1 90 ? 17.859 -16.141 -6.793 1 97.44 90 GLY A O 1
ATOM 696 N N . ALA A 1 91 ? 15.633 -15.977 -6.73 1 97.88 91 ALA A N 1
ATOM 697 C CA . ALA A 1 91 ? 15.43 -17.406 -6.91 1 97.88 91 ALA A CA 1
ATOM 698 C C . ALA A 1 91 ? 15.289 -17.766 -8.391 1 97.88 91 ALA A C 1
ATOM 700 O O . ALA A 1 91 ? 15.273 -18.938 -8.758 1 97.88 91 ALA A O 1
ATOM 701 N N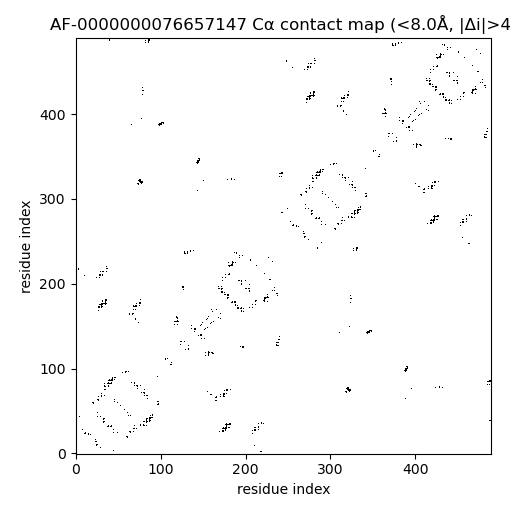 . PHE A 1 92 ? 15.234 -16.734 -9.266 1 98.12 92 PHE A N 1
ATOM 702 C CA . PHE A 1 92 ? 15.031 -17 -10.688 1 98.12 92 PHE A CA 1
ATOM 703 C C . PHE A 1 92 ? 16.297 -17.547 -11.328 1 98.12 92 PHE A C 1
ATOM 705 O O . PHE A 1 92 ? 17.406 -17.094 -11.016 1 98.12 92 PHE A O 1
ATOM 712 N N . LYS A 1 93 ? 16.172 -18.5 -12.156 1 96.69 93 LYS A N 1
ATOM 713 C CA . LYS A 1 93 ? 17.281 -18.969 -12.969 1 96.69 93 LYS A CA 1
ATOM 714 C C . LYS A 1 93 ? 17.672 -17.938 -14.023 1 96.69 93 LYS A C 1
ATOM 716 O O . LYS A 1 93 ? 16.812 -17.234 -14.555 1 96.69 93 LYS A O 1
ATOM 721 N N . PRO A 1 94 ? 18.953 -17.828 -14.32 1 94.56 94 PRO A N 1
ATOM 722 C CA . PRO A 1 94 ? 19.375 -16.891 -15.359 1 94.56 94 PRO A CA 1
ATOM 723 C C . PRO A 1 94 ? 18.625 -17.094 -16.672 1 94.56 94 PRO A C 1
ATOM 725 O O . PRO A 1 94 ? 18.547 -18.219 -17.172 1 94.56 94 PRO A O 1
ATOM 728 N N . GLY A 1 95 ? 18.062 -16.062 -17.109 1 95 95 GLY A N 1
ATOM 729 C CA . GLY A 1 95 ? 17.391 -16.094 -18.391 1 95 95 GLY A CA 1
ATOM 730 C C . GLY A 1 95 ? 15.977 -16.625 -18.312 1 95 95 GLY A C 1
ATOM 731 O O . GLY A 1 95 ? 15.266 -16.656 -19.312 1 95 95 GLY A O 1
ATOM 732 N N . VAL A 1 96 ? 15.539 -17.125 -17.188 1 97.88 96 VAL A N 1
ATOM 733 C CA . VAL A 1 96 ? 14.188 -17.641 -17.016 1 97.88 96 VAL A CA 1
ATOM 734 C C . VAL A 1 96 ? 13.352 -16.672 -16.188 1 97.88 96 VAL A C 1
ATOM 736 O O . VAL A 1 96 ? 13.086 -16.906 -15.016 1 97.88 96 VAL A O 1
ATOM 739 N N . VAL A 1 97 ? 12.977 -15.578 -16.859 1 98.62 97 VAL A N 1
ATOM 740 C CA . VAL A 1 97 ? 12.195 -14.523 -16.219 1 98.62 97 VAL A CA 1
ATOM 741 C C . VAL A 1 97 ? 10.977 -14.18 -17.062 1 98.62 97 VAL A C 1
ATOM 743 O O . VAL A 1 97 ? 11.117 -13.844 -18.25 1 98.62 97 VAL A O 1
ATOM 746 N N . ASP A 1 98 ? 9.828 -14.359 -16.531 1 98.56 98 ASP A N 1
ATOM 747 C CA . ASP A 1 98 ? 8.609 -13.953 -17.219 1 98.56 98 ASP A CA 1
ATOM 748 C C . ASP A 1 98 ? 8.469 -12.43 -17.234 1 98.56 98 ASP A C 1
ATOM 750 O O . ASP A 1 98 ? 8.484 -11.781 -16.188 1 98.56 98 ASP A O 1
ATOM 754 N N . MET A 1 99 ? 8.297 -11.844 -18.406 1 97.94 99 MET A N 1
ATOM 755 C CA . MET A 1 99 ? 8.312 -10.383 -18.531 1 97.94 99 MET A CA 1
ATOM 756 C C . MET A 1 99 ? 6.938 -9.859 -18.922 1 97.94 99 MET A C 1
ATOM 758 O O . MET A 1 99 ? 6.789 -8.68 -19.25 1 97.94 99 MET A O 1
ATOM 762 N N . PHE A 1 100 ? 5.941 -10.781 -18.875 1 98.31 100 PHE A N 1
ATOM 763 C CA . PHE A 1 100 ? 4.586 -10.328 -19.172 1 98.31 100 PHE A CA 1
ATOM 764 C C . PHE A 1 100 ? 4.156 -9.242 -18.188 1 98.31 100 PHE A C 1
ATOM 766 O O . PHE A 1 100 ? 4.148 -9.461 -16.984 1 98.31 100 PHE A O 1
ATOM 773 N N . GLY A 1 101 ? 3.91 -8.023 -18.703 1 98.19 101 GLY A N 1
ATOM 774 C CA . GLY A 1 101 ? 3.496 -6.863 -17.922 1 98.19 101 GLY A CA 1
ATOM 775 C C . GLY A 1 101 ? 2.389 -6.066 -18.594 1 98.19 101 GLY A C 1
ATOM 776 O O . GLY A 1 101 ? 2.637 -5 -19.156 1 98.19 101 GLY A O 1
ATOM 777 N N . PRO A 1 102 ? 1.22 -6.578 -18.469 1 98.19 102 PRO A N 1
ATOM 778 C CA . PRO A 1 102 ? 0.115 -6.016 -19.25 1 98.19 102 PRO A CA 1
ATOM 779 C C . PRO A 1 102 ? -0.157 -4.551 -18.922 1 98.19 102 PRO A C 1
ATOM 781 O O . PRO A 1 102 ? -0.555 -3.779 -19.797 1 98.19 102 PRO A O 1
ATOM 784 N N . ARG A 1 103 ? 0.067 -4.117 -17.703 1 98.31 103 ARG A N 1
ATOM 785 C CA . ARG A 1 103 ? -0.165 -2.725 -17.328 1 98.31 103 ARG A CA 1
ATOM 786 C C . ARG A 1 103 ? 0.866 -1.809 -17.984 1 98.31 103 ARG A C 1
ATOM 788 O O . ARG A 1 103 ? 0.517 -0.761 -18.531 1 98.31 103 ARG A O 1
ATOM 795 N N . THR A 1 104 ? 2.076 -2.219 -17.859 1 98.19 104 THR A N 1
ATOM 796 C CA . THR A 1 104 ? 3.158 -1.451 -18.469 1 98.19 104 THR A CA 1
ATOM 797 C C . THR A 1 104 ? 2.98 -1.372 -19.984 1 98.19 104 THR A C 1
ATOM 799 O O . THR A 1 104 ? 3.154 -0.307 -20.578 1 98.19 104 THR A O 1
ATOM 802 N N . GLU A 1 105 ? 2.576 -2.451 -20.625 1 98.06 105 GLU A N 1
ATOM 803 C CA . GLU A 1 105 ? 2.459 -2.549 -22.078 1 98.06 105 GLU A CA 1
ATOM 804 C C . GLU A 1 105 ? 1.293 -1.713 -22.594 1 98.06 105 GLU A C 1
ATOM 806 O O . GLU A 1 105 ? 1.301 -1.271 -23.734 1 98.06 105 GLU A O 1
ATOM 811 N N . GLU A 1 106 ? 0.366 -1.415 -21.781 1 97.44 106 GLU A N 1
ATOM 812 C CA . GLU A 1 106 ? -0.866 -0.784 -22.25 1 97.44 106 GLU A CA 1
ATOM 813 C C . GLU A 1 106 ? -0.891 0.702 -21.891 1 97.44 106 GLU A C 1
ATOM 815 O O . GLU A 1 106 ? -1.893 1.382 -22.125 1 97.44 106 GLU A O 1
ATOM 820 N N . GLN A 1 107 ? 0.151 1.149 -21.281 1 94.38 107 GLN A N 1
ATOM 821 C CA . GLN A 1 107 ? 0.207 2.58 -21 1 94.38 107 GLN A CA 1
ATOM 822 C C . GLN A 1 107 ? -0.029 3.402 -22.266 1 94.38 107 GLN A C 1
ATOM 824 O O . GLN A 1 107 ? 0.511 3.086 -23.328 1 94.38 107 GLN A O 1
ATOM 829 N N . GLY A 1 108 ? -0.87 4.418 -22.234 1 91.38 108 GLY A N 1
ATOM 830 C CA . GLY A 1 108 ? -1.109 5.332 -23.344 1 91.38 108 GLY A CA 1
ATOM 831 C C . GLY A 1 108 ? -2.121 4.805 -24.344 1 91.38 108 GLY A C 1
ATOM 832 O O . GLY A 1 108 ? -2.467 5.492 -25.312 1 91.38 108 GLY A O 1
ATOM 833 N N . ASP A 1 109 ? -2.537 3.562 -24.188 1 95.56 109 ASP A N 1
ATOM 834 C CA . ASP A 1 109 ? -3.557 2.965 -25.047 1 95.56 109 ASP A CA 1
ATOM 835 C C . ASP A 1 109 ? -4.961 3.303 -24.547 1 95.56 109 ASP A C 1
ATOM 837 O O . ASP A 1 109 ? -5.469 2.664 -23.625 1 95.56 109 ASP A O 1
ATOM 841 N N . ALA A 1 110 ? -5.605 4.172 -25.203 1 94.31 110 ALA A N 1
ATOM 842 C CA . ALA A 1 110 ? -6.902 4.691 -24.781 1 94.31 110 ALA A CA 1
ATOM 843 C C . ALA A 1 110 ? -7.953 3.588 -24.75 1 94.31 110 ALA A C 1
ATOM 845 O O . ALA A 1 110 ? -8.812 3.564 -23.859 1 94.31 110 ALA A O 1
ATOM 846 N N . GLU A 1 111 ? -7.934 2.779 -25.703 1 97.06 111 GLU A N 1
ATOM 847 C CA . GLU A 1 111 ? -8.883 1.675 -25.75 1 97.06 111 GLU A CA 1
ATOM 848 C C . GLU A 1 111 ? -8.664 0.716 -24.578 1 97.06 111 GLU A C 1
ATOM 850 O O . GLU A 1 111 ? -9.625 0.247 -23.969 1 97.06 111 GLU A O 1
ATOM 855 N N . ALA A 1 112 ? -7.422 0.385 -24.312 1 96.94 112 ALA A N 1
ATOM 856 C CA . ALA A 1 112 ? -7.102 -0.476 -23.172 1 96.94 112 ALA A CA 1
ATOM 857 C C . ALA A 1 112 ? -7.555 0.155 -21.859 1 96.94 112 ALA A C 1
ATOM 859 O O . ALA A 1 112 ? -8.039 -0.541 -20.969 1 96.94 112 ALA A O 1
ATOM 860 N N . LEU A 1 113 ? -7.355 1.423 -21.797 1 95.44 113 LEU A N 1
ATOM 861 C CA . LEU A 1 113 ? -7.773 2.131 -20.578 1 95.44 113 LEU A CA 1
ATOM 862 C C . LEU A 1 113 ? -9.281 2.006 -20.375 1 95.44 113 LEU A C 1
ATOM 864 O O . LEU A 1 113 ? -9.742 1.794 -19.25 1 95.44 113 LEU A O 1
ATOM 868 N N . GLU A 1 114 ? -10 2.193 -21.391 1 97 114 GLU A N 1
ATOM 869 C CA . GLU A 1 114 ? -11.453 2.07 -21.281 1 97 114 GLU A CA 1
ATOM 870 C C . GLU A 1 114 ? -11.859 0.66 -20.859 1 97 114 GLU A C 1
ATOM 872 O O . GLU A 1 114 ? -12.773 0.485 -20.062 1 97 114 GLU A O 1
ATOM 877 N N . ARG A 1 115 ? -11.211 -0.33 -21.438 1 97.5 115 ARG A N 1
ATOM 878 C CA . ARG A 1 115 ? -11.477 -1.712 -21.062 1 97.5 115 ARG A CA 1
ATOM 879 C C . ARG A 1 115 ? -11.164 -1.937 -19.578 1 97.5 115 ARG A C 1
ATOM 881 O O . ARG A 1 115 ? -11.914 -2.613 -18.875 1 97.5 115 ARG A O 1
ATOM 888 N N . ARG A 1 116 ? -10.086 -1.354 -19.172 1 97.62 116 ARG A N 1
ATOM 889 C CA . ARG A 1 116 ? -9.688 -1.489 -17.766 1 97.62 116 ARG A CA 1
ATOM 890 C C . ARG A 1 116 ? -10.703 -0.821 -16.844 1 97.62 116 ARG A C 1
ATOM 892 O O . ARG A 1 116 ? -11.023 -1.354 -15.781 1 97.62 116 ARG A O 1
ATOM 899 N N . LYS A 1 117 ? -11.148 0.299 -17.219 1 97.06 117 LYS A N 1
ATOM 900 C CA . LYS A 1 117 ? -12.133 1.008 -16.406 1 97.06 117 LYS A CA 1
ATOM 901 C C . LYS A 1 117 ? -13.422 0.197 -16.281 1 97.06 117 LYS A C 1
ATOM 903 O O . LYS A 1 117 ? -14.016 0.126 -15.203 1 97.06 117 LYS A O 1
ATOM 908 N N . LYS A 1 118 ? -13.844 -0.383 -17.359 1 97.19 118 LYS A N 1
ATOM 909 C CA . LYS A 1 118 ? -15.055 -1.196 -17.344 1 97.19 118 LYS A CA 1
ATOM 910 C C . LYS A 1 118 ? -14.891 -2.424 -16.453 1 97.19 118 LYS A C 1
ATOM 912 O O . LYS A 1 118 ? -15.766 -2.734 -15.648 1 97.19 118 LYS A O 1
ATOM 917 N N . ARG A 1 119 ? -13.773 -3.078 -16.594 1 96.75 119 ARG A N 1
ATOM 918 C CA . ARG A 1 119 ? -13.492 -4.25 -15.766 1 96.75 119 ARG A CA 1
ATOM 919 C C . ARG A 1 119 ? -13.438 -3.877 -14.289 1 96.75 119 ARG A C 1
ATOM 921 O O . ARG A 1 119 ? -13.891 -4.641 -13.438 1 96.75 119 ARG A O 1
ATOM 928 N N . ALA A 1 120 ? -12.844 -2.775 -14.031 1 97.06 120 ALA A N 1
ATOM 929 C CA . ALA A 1 120 ? -12.734 -2.287 -12.656 1 97.06 120 ALA A CA 1
ATOM 930 C C . ALA A 1 120 ? -14.109 -2.039 -12.047 1 97.06 120 ALA A C 1
ATOM 932 O O . ALA A 1 120 ? -14.359 -2.4 -10.891 1 97.06 120 ALA A O 1
ATOM 933 N N . ALA A 1 121 ? -14.945 -1.374 -12.82 1 94.06 121 ALA A N 1
ATOM 934 C CA . ALA A 1 121 ? -16.297 -1.09 -12.344 1 94.06 121 ALA A CA 1
ATOM 935 C C . ALA A 1 121 ? -17.062 -2.379 -12.047 1 94.06 121 ALA A C 1
ATOM 937 O O . ALA A 1 121 ? -17.734 -2.484 -11.023 1 94.06 121 ALA A O 1
ATOM 938 N N . ASP A 1 122 ? -16.938 -3.371 -12.906 1 94.06 122 ASP A N 1
ATOM 939 C CA . ASP A 1 122 ? -17.594 -4.664 -12.719 1 94.06 122 ASP A CA 1
ATOM 940 C C . ASP A 1 122 ? -17.031 -5.383 -11.492 1 94.06 122 ASP A C 1
ATOM 942 O O . ASP A 1 122 ? -17.797 -5.941 -10.695 1 94.06 122 ASP A O 1
ATOM 946 N N . HIS A 1 123 ? -15.734 -5.363 -11.383 1 95.06 123 HIS A N 1
ATOM 947 C CA . HIS A 1 123 ? -15.078 -6 -10.25 1 95.06 123 HIS A CA 1
ATOM 948 C C . HIS A 1 123 ? -15.508 -5.355 -8.938 1 95.06 123 HIS A C 1
ATOM 950 O O . HIS A 1 123 ? -15.828 -6.051 -7.969 1 95.06 123 HIS A O 1
ATOM 956 N N . PHE A 1 124 ? -15.523 -4.031 -8.859 1 95.38 124 PHE A N 1
ATOM 957 C CA . PHE A 1 124 ? -15.883 -3.283 -7.66 1 95.38 124 PHE A CA 1
ATOM 958 C C . PHE A 1 124 ? -17.312 -3.592 -7.234 1 95.38 124 PHE A C 1
ATOM 960 O O . PHE A 1 124 ? -17.578 -3.844 -6.059 1 95.38 124 PHE A O 1
ATOM 967 N N . ALA A 1 125 ? -18.156 -3.629 -8.18 1 91.62 125 ALA A N 1
ATOM 968 C CA . ALA A 1 125 ? -19.562 -3.893 -7.895 1 91.62 125 ALA A CA 1
ATOM 969 C C . ALA A 1 125 ? -19.766 -5.332 -7.43 1 91.62 125 ALA A C 1
ATOM 971 O O . ALA A 1 125 ? -20.625 -5.598 -6.582 1 91.62 125 ALA A O 1
ATOM 972 N N . THR A 1 126 ? -19.031 -6.219 -8.047 1 92.81 126 THR A N 1
ATOM 973 C CA . THR A 1 126 ? -19.125 -7.621 -7.668 1 92.81 126 THR A CA 1
ATOM 974 C C . THR A 1 126 ? -18.609 -7.836 -6.246 1 92.81 126 THR A C 1
ATOM 976 O O . THR A 1 126 ? -19.234 -8.531 -5.449 1 92.81 126 THR A O 1
ATOM 979 N N . LEU A 1 127 ? -17.547 -7.191 -5.902 1 94.44 127 LEU A N 1
ATOM 980 C CA . LEU A 1 127 ? -16.906 -7.395 -4.605 1 94.44 127 LEU A CA 1
ATOM 981 C C . LEU A 1 127 ? -17.75 -6.781 -3.488 1 94.44 127 LEU A C 1
ATOM 983 O O . LEU A 1 127 ? -17.875 -7.371 -2.412 1 94.44 127 LEU A O 1
ATOM 987 N N . TRP A 1 128 ? -18.328 -5.473 -3.504 1 92.31 128 TRP A N 1
ATOM 988 C CA . TRP A 1 128 ? -18.938 -4.719 -2.412 1 92.31 128 TRP A CA 1
ATOM 989 C C . TRP A 1 128 ? -20.453 -4.742 -2.51 1 92.31 128 TRP A C 1
ATOM 991 O O . TRP A 1 128 ? -21.156 -4.281 -1.601 1 92.31 128 TRP A O 1
ATOM 1001 N N . SER A 1 129 ? -21.172 -5.379 -3.408 1 88.88 129 SER A N 1
ATOM 1002 C CA . SER A 1 129 ? -22.578 -5.18 -3.74 1 88.88 129 SER A CA 1
ATOM 1003 C C . SER A 1 129 ? -22.844 -3.754 -4.215 1 88.88 129 SER A C 1
ATOM 1005 O O . SER A 1 129 ? -22.062 -2.848 -3.932 1 88.88 129 SER A O 1
ATOM 1007 N N . PRO A 1 130 ? -23.938 -3.57 -4.816 1 89.56 130 PRO A N 1
ATOM 1008 C CA . PRO A 1 130 ? -24.203 -2.252 -5.395 1 89.56 130 PRO A CA 1
ATOM 1009 C C . PRO A 1 130 ? -24.328 -1.157 -4.336 1 89.56 130 PRO A C 1
ATOM 1011 O O . PRO A 1 130 ? -23.75 -0.077 -4.496 1 89.56 130 PRO A O 1
ATOM 1014 N N . ASP A 1 131 ? -24.984 -1.427 -3.244 1 92.12 131 ASP A N 1
ATOM 1015 C CA . ASP A 1 131 ? -25.172 -0.419 -2.205 1 92.12 131 ASP A CA 1
ATOM 1016 C C . ASP A 1 131 ? -23.844 -0.071 -1.529 1 92.12 131 ASP A C 1
ATOM 1018 O O . ASP A 1 131 ? -23.547 1.104 -1.308 1 92.12 131 ASP A O 1
ATOM 1022 N N . ALA A 1 132 ? -23.109 -1.053 -1.124 1 93.44 132 ALA A N 1
ATOM 1023 C CA . ALA A 1 132 ? -21.828 -0.817 -0.482 1 93.44 132 ALA A CA 1
ATOM 1024 C C . ALA A 1 132 ? -20.859 -0.121 -1.435 1 93.44 132 ALA A C 1
ATOM 1026 O O . ALA A 1 132 ? -20.094 0.767 -1.025 1 93.44 132 ALA A O 1
ATOM 1027 N N . ALA A 1 133 ? -20.938 -0.528 -2.67 1 93.88 133 ALA A N 1
ATOM 1028 C CA . ALA A 1 133 ? -20.094 0.114 -3.678 1 93.88 133 ALA A CA 1
ATOM 1029 C C . ALA A 1 133 ? -20.406 1.607 -3.771 1 93.88 133 ALA A C 1
ATOM 1031 O O . ALA A 1 133 ? -19.484 2.434 -3.77 1 93.88 133 ALA A O 1
ATOM 1032 N N . ARG A 1 134 ? -21.641 1.938 -3.85 1 94.56 134 ARG A N 1
ATOM 1033 C CA . ARG A 1 134 ? -22.062 3.332 -3.93 1 94.56 134 ARG A CA 1
ATOM 1034 C C . ARG A 1 134 ? -21.641 4.109 -2.689 1 94.56 134 ARG A C 1
ATOM 1036 O O . ARG A 1 134 ? -21.062 5.195 -2.801 1 94.56 134 ARG A O 1
ATOM 1043 N N . SER A 1 135 ? -21.906 3.584 -1.559 1 95.62 135 SER A N 1
ATOM 1044 C CA . SER A 1 135 ? -21.578 4.234 -0.294 1 95.62 135 SER A CA 1
ATOM 1045 C C . SER A 1 135 ? -20.078 4.449 -0.152 1 95.62 135 SER A C 1
ATOM 1047 O O . SER A 1 135 ? -19.625 5.527 0.245 1 95.62 135 SER A O 1
ATOM 1049 N N . ASN A 1 136 ? -19.281 3.391 -0.459 1 95.62 136 ASN A N 1
ATOM 1050 C CA . ASN A 1 136 ? -17.828 3.449 -0.343 1 95.62 136 ASN A CA 1
ATOM 1051 C C . ASN A 1 136 ? -17.234 4.492 -1.285 1 95.62 136 ASN A C 1
ATOM 1053 O O . ASN A 1 136 ? -16.344 5.25 -0.897 1 95.62 136 ASN A O 1
ATOM 1057 N N . ASN A 1 137 ? -17.812 4.578 -2.457 1 95.94 137 ASN A N 1
ATOM 1058 C CA . ASN A 1 137 ? -17.375 5.617 -3.387 1 95.94 137 ASN A CA 1
ATOM 1059 C C . ASN A 1 137 ? -17.719 7.012 -2.871 1 95.94 137 ASN A C 1
ATOM 1061 O O . ASN A 1 137 ? -16.891 7.914 -2.904 1 95.94 137 ASN A O 1
ATOM 1065 N N . GLU A 1 138 ? -18.875 7.168 -2.41 1 96.88 138 GLU A N 1
ATOM 1066 C CA . GLU A 1 138 ? -19.391 8.477 -2.023 1 96.88 138 GLU A CA 1
ATOM 1067 C C . GLU A 1 138 ? -18.609 9.055 -0.85 1 96.88 138 GLU A C 1
ATOM 1069 O O . GLU A 1 138 ? -18.297 10.25 -0.838 1 96.88 138 GLU A O 1
ATOM 1074 N N . ILE A 1 139 ? -18.312 8.281 0.12 1 97.19 139 ILE A N 1
ATOM 1075 C CA . ILE A 1 139 ? -17.625 8.781 1.305 1 97.19 139 ILE A CA 1
ATOM 1076 C C . ILE A 1 139 ? -16.234 9.273 0.922 1 97.19 139 ILE A C 1
ATOM 1078 O O . ILE A 1 139 ? -15.766 10.297 1.439 1 97.19 139 ILE A O 1
ATOM 1082 N N . LEU A 1 140 ? -15.594 8.578 0.037 1 97.94 140 LEU A N 1
ATOM 1083 C CA . LEU A 1 140 ? -14.273 9.008 -0.415 1 97.94 140 LEU A CA 1
ATOM 1084 C C . LEU A 1 140 ? -14.375 10.266 -1.271 1 97.94 140 LEU A C 1
ATOM 1086 O O . LEU A 1 140 ? -13.641 11.227 -1.057 1 97.94 140 LEU A O 1
ATOM 1090 N N . LYS A 1 141 ? -15.328 10.297 -2.176 1 97.69 141 LYS A N 1
ATOM 1091 C CA . LYS A 1 141 ? -15.484 11.422 -3.092 1 97.69 141 LYS A CA 1
ATOM 1092 C C . LYS A 1 141 ? -15.828 12.703 -2.336 1 97.69 141 LYS A C 1
ATOM 1094 O O . LYS A 1 141 ? -15.344 13.781 -2.682 1 97.69 141 LYS A O 1
ATOM 1099 N N . LYS A 1 142 ? -16.594 12.547 -1.348 1 97.75 142 LYS A N 1
ATOM 1100 C CA . LYS A 1 142 ? -17.094 13.703 -0.614 1 97.75 142 LYS A CA 1
ATOM 1101 C C . LYS A 1 142 ? -16.031 14.273 0.312 1 97.75 142 LYS A C 1
ATOM 1103 O O . LYS A 1 142 ? -16.094 15.445 0.695 1 97.75 142 LYS A O 1
ATOM 1108 N N . ASN A 1 143 ? -15.047 13.461 0.67 1 98.38 143 ASN A N 1
ATOM 1109 C CA . ASN A 1 143 ? -14.156 13.906 1.733 1 98.38 143 ASN A CA 1
ATOM 1110 C C . ASN A 1 143 ? -12.719 14.039 1.234 1 98.38 143 ASN A C 1
ATOM 1112 O O . ASN A 1 143 ? -11.922 14.781 1.812 1 98.38 143 ASN A O 1
ATOM 1116 N N . HIS A 1 144 ? -12.375 13.336 0.153 1 98.69 144 HIS A N 1
ATOM 1117 C CA . HIS A 1 144 ? -10.992 13.32 -0.311 1 98.69 144 HIS A CA 1
ATOM 1118 C C . HIS A 1 144 ? -10.891 12.742 -1.719 1 98.69 144 HIS A C 1
ATOM 1120 O O . HIS A 1 144 ? -10.578 11.562 -1.891 1 98.69 144 HIS A O 1
ATOM 1126 N N . THR A 1 145 ? -10.906 13.547 -2.711 1 98.56 145 THR A N 1
ATOM 1127 C CA . THR A 1 145 ? -11.016 13.117 -4.102 1 98.56 145 THR A CA 1
ATOM 1128 C C . THR A 1 145 ? -9.773 12.344 -4.535 1 98.56 145 THR A C 1
ATOM 1130 O O . THR A 1 145 ? -9.875 11.367 -5.277 1 98.56 145 THR A O 1
ATOM 1133 N N . ASP A 1 146 ? -8.602 12.766 -4.09 1 98.81 146 ASP A N 1
ATOM 1134 C CA . ASP A 1 146 ? -7.383 12.039 -4.445 1 98.81 146 ASP A CA 1
ATOM 1135 C C . ASP A 1 146 ? -7.371 10.648 -3.818 1 98.81 146 ASP A C 1
ATOM 1137 O O . ASP A 1 146 ? -6.844 9.695 -4.406 1 98.81 146 ASP A O 1
ATOM 1141 N N . ALA A 1 147 ? -7.945 10.516 -2.607 1 98.75 147 ALA A N 1
ATOM 1142 C CA . ALA A 1 147 ? -8.062 9.188 -2.014 1 98.75 147 ALA A CA 1
ATOM 1143 C C . ALA A 1 147 ? -9.016 8.305 -2.82 1 98.75 147 ALA A C 1
ATOM 1145 O O . ALA A 1 147 ? -8.766 7.117 -3.014 1 98.75 147 ALA A O 1
ATOM 1146 N N . HIS A 1 148 ? -10.117 8.938 -3.283 1 98.5 148 HIS A N 1
ATOM 1147 C CA . HIS A 1 148 ? -11.031 8.211 -4.156 1 98.5 148 HIS A CA 1
ATOM 1148 C C . HIS A 1 148 ? -10.312 7.707 -5.406 1 98.5 148 HIS A C 1
ATOM 1150 O O . HIS A 1 148 ? -10.516 6.562 -5.824 1 98.5 148 HIS A O 1
ATOM 1156 N N . LEU A 1 149 ? -9.523 8.531 -5.992 1 98.31 149 LEU A N 1
ATOM 1157 C CA . LEU A 1 149 ? -8.773 8.188 -7.195 1 98.31 149 LEU A CA 1
ATOM 1158 C C . LEU A 1 149 ? -7.871 6.98 -6.945 1 98.31 149 LEU A C 1
ATOM 1160 O O . LEU A 1 149 ? -7.895 6.016 -7.715 1 98.31 149 LEU A O 1
ATOM 1164 N N . LEU A 1 150 ? -7.117 7.008 -5.867 1 98.44 150 LEU A N 1
ATOM 1165 C CA . LEU A 1 150 ? -6.156 5.949 -5.574 1 98.44 150 LEU A CA 1
ATOM 1166 C C . LEU A 1 150 ? -6.871 4.668 -5.16 1 98.44 150 LEU A C 1
ATOM 1168 O O . LEU A 1 150 ? -6.594 3.594 -5.699 1 98.44 150 LEU A O 1
ATOM 1172 N N . LEU A 1 151 ? -7.805 4.773 -4.219 1 97.69 151 LEU A N 1
ATOM 1173 C CA . LEU A 1 151 ? -8.305 3.617 -3.482 1 97.69 151 LEU A CA 1
ATOM 1174 C C . LEU A 1 151 ? -9.453 2.949 -4.234 1 97.69 151 LEU A C 1
ATOM 1176 O O . LEU A 1 151 ? -9.656 1.739 -4.113 1 97.69 151 LEU A O 1
ATOM 1180 N N . ALA A 1 152 ? -10.156 3.746 -5.051 1 96 152 ALA A N 1
ATOM 1181 C CA . ALA A 1 152 ? -11.344 3.182 -5.676 1 96 152 ALA A CA 1
ATOM 1182 C C . ALA A 1 152 ? -11.195 3.129 -7.195 1 96 152 ALA A C 1
ATOM 1184 O O . ALA A 1 152 ? -11.586 2.146 -7.832 1 96 152 ALA A O 1
ATOM 1185 N N . GLU A 1 153 ? -10.578 4.109 -7.777 1 96.12 153 GLU A N 1
ATOM 1186 C CA . GLU A 1 153 ? -10.547 4.145 -9.234 1 96.12 153 GLU A CA 1
ATOM 1187 C C . GLU A 1 153 ? -9.297 3.451 -9.781 1 96.12 153 GLU A C 1
ATOM 1189 O O . GLU A 1 153 ? -9.391 2.4 -10.414 1 96.12 153 GLU A O 1
ATOM 1194 N N . TRP A 1 154 ? -8.141 3.986 -9.453 1 97.12 154 TRP A N 1
ATOM 1195 C CA . TRP A 1 154 ? -6.91 3.447 -10.008 1 97.12 154 TRP A CA 1
ATOM 1196 C C . TRP A 1 154 ? -6.578 2.092 -9.398 1 97.12 154 TRP A C 1
ATOM 1198 O O . TRP A 1 154 ? -6.078 1.197 -10.078 1 97.12 154 TRP A O 1
ATOM 1208 N N . GLY A 1 155 ? -6.805 1.947 -8.086 1 97.69 155 GLY A N 1
ATOM 1209 C CA . GLY A 1 155 ? -6.57 0.667 -7.438 1 97.69 155 GLY A CA 1
ATOM 1210 C C . GLY A 1 155 ? -7.262 -0.49 -8.133 1 97.69 155 GLY A C 1
ATOM 1211 O O . GLY A 1 155 ? -6.656 -1.542 -8.352 1 97.69 155 GLY A O 1
ATOM 1212 N N . TYR A 1 156 ? -8.469 -0.264 -8.562 1 97.69 156 TYR A N 1
ATOM 1213 C CA . TYR A 1 156 ? -9.211 -1.333 -9.219 1 97.69 156 TYR A CA 1
ATOM 1214 C C . TYR A 1 156 ? -8.906 -1.377 -10.711 1 97.69 156 TYR A C 1
ATOM 1216 O O . TYR A 1 156 ? -8.672 -2.449 -11.266 1 97.69 156 TYR A O 1
ATOM 1224 N N . ALA A 1 157 ? -8.828 -0.299 -11.398 1 97.75 157 ALA A N 1
ATOM 1225 C CA . ALA A 1 157 ? -8.68 -0.286 -12.852 1 97.75 157 ALA A CA 1
ATOM 1226 C C . ALA A 1 157 ? -7.328 -0.85 -13.266 1 97.75 157 ALA A C 1
ATOM 1228 O O . ALA A 1 157 ? -7.227 -1.553 -14.273 1 97.75 157 ALA A O 1
ATOM 1229 N N . TRP A 1 158 ? -6.324 -0.605 -12.469 1 97.62 158 TRP A N 1
ATOM 1230 C CA . TRP A 1 158 ? -4.988 -0.957 -12.938 1 97.62 158 TRP A CA 1
ATOM 1231 C C . TRP A 1 158 ? -4.453 -2.176 -12.188 1 97.62 158 TRP A C 1
ATOM 1233 O O . TRP A 1 158 ? -3.66 -2.945 -12.734 1 97.62 158 TRP A O 1
ATOM 1243 N N . TRP A 1 159 ? -4.922 -2.395 -11.008 1 97.88 159 TRP A N 1
ATOM 1244 C CA . TRP A 1 159 ? -4.188 -3.389 -10.227 1 97.88 159 TRP A CA 1
ATOM 1245 C C . TRP A 1 159 ? -5.094 -4.559 -9.852 1 97.88 159 TRP A C 1
ATOM 1247 O O . TRP A 1 159 ? -4.871 -5.688 -10.297 1 97.88 159 TRP A O 1
ATOM 1257 N N . PHE A 1 160 ? -6.184 -4.348 -9.258 1 98.12 160 PHE A N 1
ATOM 1258 C CA . PHE A 1 160 ? -6.973 -5.445 -8.711 1 98.12 160 PHE A CA 1
ATOM 1259 C C . PHE A 1 160 ? -7.762 -6.148 -9.805 1 98.12 160 PHE A C 1
ATOM 1261 O O . PHE A 1 160 ? -8.008 -7.355 -9.727 1 98.12 160 PHE A O 1
ATOM 1268 N N . SER A 1 161 ? -8.172 -5.445 -10.852 1 97.06 161 SER A N 1
ATOM 1269 C CA . SER A 1 161 ? -9.117 -6.027 -11.805 1 97.06 161 SER A CA 1
ATOM 1270 C C . SER A 1 161 ? -8.383 -6.664 -12.984 1 97.06 161 SER A C 1
ATOM 1272 O O . SER A 1 161 ? -9.008 -7.293 -13.844 1 97.06 161 SER A O 1
ATOM 1274 N N . GLU A 1 162 ? -7.016 -6.457 -13.078 1 97.81 162 GLU A N 1
ATOM 1275 C CA . GLU A 1 162 ? -6.281 -7.203 -14.094 1 97.81 162 GLU A CA 1
ATOM 1276 C C . GLU A 1 162 ? -6.5 -8.703 -13.945 1 97.81 162 GLU A C 1
ATOM 1278 O O . GLU A 1 162 ? -6.098 -9.297 -12.938 1 97.81 162 GLU A O 1
ATOM 1283 N N . ASP A 1 163 ? -7.168 -9.32 -14.938 1 97.25 163 ASP A N 1
ATOM 1284 C CA . ASP A 1 163 ? -7.605 -10.695 -14.75 1 97.25 163 ASP A CA 1
ATOM 1285 C C . ASP A 1 163 ? -6.953 -11.625 -15.773 1 97.25 163 ASP A C 1
ATOM 1287 O O . ASP A 1 163 ? -7.363 -12.781 -15.922 1 97.25 163 ASP A O 1
ATOM 1291 N N . ARG A 1 164 ? -5.941 -11.195 -16.5 1 97.75 164 ARG A N 1
ATOM 1292 C CA . ARG A 1 164 ? -5.289 -12.047 -17.484 1 97.75 164 ARG A CA 1
ATOM 1293 C C . ARG A 1 164 ? -4.238 -12.938 -16.828 1 97.75 164 ARG A C 1
ATOM 1295 O O . ARG A 1 164 ? -3.781 -13.914 -17.422 1 97.75 164 ARG A O 1
ATOM 1302 N N . ILE A 1 165 ? -3.863 -12.617 -15.523 1 98.5 165 ILE A N 1
ATOM 1303 C CA . ILE A 1 165 ? -2.863 -13.398 -14.812 1 98.5 165 ILE A CA 1
ATOM 1304 C C . ILE A 1 165 ? -3.533 -14.195 -13.688 1 98.5 165 ILE A C 1
ATOM 1306 O O . ILE A 1 165 ? -3.363 -15.406 -13.594 1 98.5 165 ILE A O 1
ATOM 1310 N N . LEU A 1 166 ? -4.273 -13.508 -12.852 1 98.5 166 LEU A N 1
ATOM 1311 C CA . LEU A 1 166 ? -5.102 -14.109 -11.812 1 98.5 166 LEU A CA 1
ATOM 1312 C C . LEU A 1 166 ? -6.578 -13.812 -12.055 1 98.5 166 LEU A C 1
ATOM 1314 O O . LEU A 1 166 ? -6.953 -12.672 -12.312 1 98.5 166 LEU A O 1
ATOM 1318 N N . SER A 1 167 ? -7.426 -14.844 -11.961 1 97.75 167 SER A N 1
ATOM 1319 C CA . SER A 1 167 ? -8.867 -14.609 -11.977 1 97.75 167 SER A CA 1
ATOM 1320 C C . SER A 1 167 ? -9.297 -13.766 -10.781 1 97.75 167 SER A C 1
ATOM 1322 O O . SER A 1 167 ? -8.508 -13.508 -9.875 1 97.75 167 SER A O 1
ATOM 1324 N N . LEU A 1 168 ? -10.555 -13.32 -10.812 1 96.94 168 LEU A N 1
ATOM 1325 C CA . LEU A 1 168 ? -11.062 -12.539 -9.695 1 96.94 168 LEU A CA 1
ATOM 1326 C C . LEU A 1 168 ? -11.047 -13.359 -8.406 1 96.94 168 LEU A C 1
ATOM 1328 O O . LEU A 1 168 ? -10.75 -12.828 -7.336 1 96.94 168 LEU A O 1
ATOM 1332 N N . VAL A 1 169 ? -11.391 -14.641 -8.539 1 98.31 169 VAL A N 1
ATOM 1333 C CA . VAL A 1 169 ? -11.359 -15.531 -7.387 1 98.31 169 VAL A CA 1
ATOM 1334 C C . VAL A 1 169 ? -9.938 -15.633 -6.84 1 98.31 169 VAL A C 1
ATOM 1336 O O . VAL A 1 169 ? -9.711 -15.484 -5.637 1 98.31 169 VAL A O 1
ATOM 1339 N N . GLU A 1 170 ? -8.961 -15.828 -7.703 1 98.75 170 GLU A N 1
ATOM 1340 C CA . GLU A 1 170 ? -7.559 -15.938 -7.309 1 98.75 170 GLU A CA 1
ATOM 1341 C C . GLU A 1 170 ? -7.047 -14.625 -6.715 1 98.75 170 GLU A C 1
ATOM 1343 O O . GLU A 1 170 ? -6.254 -14.633 -5.773 1 98.75 170 GLU A O 1
ATOM 1348 N N . THR A 1 171 ? -7.516 -13.516 -7.27 1 98.81 171 THR A N 1
ATOM 1349 C CA . THR A 1 171 ? -7.18 -12.211 -6.711 1 98.81 171 THR A CA 1
ATOM 1350 C C . THR A 1 171 ? -7.68 -12.086 -5.277 1 98.81 171 THR A C 1
ATOM 1352 O O . THR A 1 171 ? -6.961 -11.602 -4.402 1 98.81 171 THR A O 1
ATOM 1355 N N . GLN A 1 172 ? -8.859 -12.578 -5.051 1 98.75 172 GLN A N 1
ATOM 1356 C CA . GLN A 1 172 ? -9.398 -12.492 -3.699 1 98.75 172 GLN A CA 1
ATOM 1357 C C . GLN A 1 172 ? -8.656 -13.43 -2.746 1 98.75 172 GLN A C 1
ATOM 1359 O O . GLN A 1 172 ? -8.492 -13.109 -1.567 1 98.75 172 GLN A O 1
ATOM 1364 N N . ILE A 1 173 ? -8.203 -14.562 -3.25 1 98.88 173 ILE A N 1
ATOM 1365 C CA . ILE A 1 173 ? -7.371 -15.453 -2.447 1 98.88 173 ILE A CA 1
ATOM 1366 C C . ILE A 1 173 ? -6.098 -14.711 -2.025 1 98.88 173 ILE A C 1
ATOM 1368 O O . ILE A 1 173 ? -5.711 -14.75 -0.856 1 98.88 173 ILE A O 1
ATOM 1372 N N . ALA A 1 174 ? -5.488 -14.008 -2.938 1 98.75 174 ALA A N 1
ATOM 1373 C CA . ALA A 1 174 ? -4.262 -13.258 -2.674 1 98.75 174 ALA A CA 1
ATOM 1374 C C . ALA A 1 174 ? -4.508 -12.156 -1.647 1 98.75 174 ALA A C 1
ATOM 1376 O O . ALA A 1 174 ? -3.803 -12.07 -0.64 1 98.75 174 ALA A O 1
ATOM 1377 N N . LEU A 1 175 ? -5.555 -11.359 -1.888 1 98.75 175 LEU A N 1
ATOM 1378 C CA . LEU A 1 175 ? -5.824 -10.203 -1.033 1 98.75 175 LEU A CA 1
ATOM 1379 C C . LEU A 1 175 ? -6.211 -10.648 0.373 1 98.75 175 LEU A C 1
ATOM 1381 O O . LEU A 1 175 ? -5.676 -10.133 1.359 1 98.75 175 LEU A O 1
ATOM 1385 N N . ALA A 1 176 ? -7.051 -11.672 0.461 1 98.62 176 ALA A N 1
ATOM 1386 C CA . ALA A 1 176 ? -7.484 -12.164 1.767 1 98.62 176 ALA A CA 1
ATOM 1387 C C . ALA A 1 176 ? -6.301 -12.68 2.578 1 98.62 176 ALA A C 1
ATOM 1389 O O . ALA A 1 176 ? -6.211 -12.438 3.783 1 98.62 176 ALA A O 1
ATOM 1390 N N . GLY A 1 177 ? -5.422 -13.352 1.921 1 98.56 177 GLY A N 1
ATOM 1391 C CA . GLY A 1 177 ? -4.281 -13.922 2.613 1 98.56 177 GLY A CA 1
ATOM 1392 C C . GLY A 1 177 ? -3.361 -12.875 3.213 1 98.56 177 GLY A C 1
ATOM 1393 O O . GLY A 1 177 ? -3.064 -12.914 4.41 1 98.56 177 GLY A O 1
ATOM 1394 N N . GLY A 1 178 ? -2.918 -11.922 2.381 1 98.31 178 GLY A N 1
ATOM 1395 C CA . GLY A 1 178 ? -2.029 -10.875 2.854 1 98.31 178 GLY A CA 1
ATOM 1396 C C . GLY A 1 178 ? -2.648 -10.016 3.938 1 98.31 178 GLY A C 1
ATOM 1397 O O . GLY A 1 178 ? -1.988 -9.68 4.922 1 98.31 178 GLY A O 1
ATOM 1398 N N . ILE A 1 179 ? -3.895 -9.703 3.799 1 98.06 179 ILE A N 1
ATOM 1399 C CA . ILE A 1 179 ? -4.602 -8.836 4.734 1 98.06 179 ILE A CA 1
ATOM 1400 C C . ILE A 1 179 ? -4.766 -9.555 6.074 1 98.06 179 ILE A C 1
ATOM 1402 O O . ILE A 1 179 ? -4.598 -8.945 7.137 1 98.06 179 ILE A O 1
ATOM 1406 N N . THR A 1 180 ? -5.062 -10.828 6.023 1 98 180 THR A N 1
ATOM 1407 C CA . THR A 1 180 ? -5.223 -11.625 7.238 1 98 180 THR A CA 1
ATOM 1408 C C . THR A 1 180 ? -3.957 -11.562 8.094 1 98 180 THR A C 1
ATOM 1410 O O . THR A 1 180 ? -4.027 -11.359 9.305 1 98 180 THR A O 1
ATOM 1413 N N . LEU A 1 181 ? -2.863 -11.648 7.465 1 97.06 181 LEU A N 1
ATOM 1414 C CA . LEU A 1 181 ? -1.605 -11.734 8.203 1 97.06 181 LEU A CA 1
ATOM 1415 C C . LEU A 1 181 ? -1.042 -10.344 8.484 1 97.06 181 LEU A C 1
ATOM 1417 O O . LEU A 1 181 ? -0.02 -10.211 9.156 1 97.06 181 LEU A O 1
ATOM 1421 N N . SER A 1 182 ? -1.761 -9.289 8.023 1 93.31 182 SER A N 1
ATOM 1422 C CA . SER A 1 182 ? -1.328 -7.926 8.312 1 93.31 182 SER A CA 1
ATOM 1423 C C . SER A 1 182 ? -2.15 -7.316 9.445 1 93.31 182 SER A C 1
ATOM 1425 O O . SER A 1 182 ? -2.156 -6.098 9.633 1 93.31 182 SER A O 1
ATOM 1427 N N . ASN A 1 183 ? -2.895 -8.141 10.133 1 90.62 183 ASN A N 1
ATOM 1428 C CA . ASN A 1 183 ? -3.654 -7.766 11.32 1 90.62 183 ASN A CA 1
ATOM 1429 C C . ASN A 1 183 ? -4.75 -6.754 10.992 1 90.62 183 ASN A C 1
ATOM 1431 O O . ASN A 1 183 ? -4.832 -5.695 11.617 1 90.62 183 ASN A O 1
ATOM 1435 N N . ALA A 1 184 ? -5.504 -7.043 10.008 1 95.06 184 ALA A N 1
ATOM 1436 C CA . ALA A 1 184 ? -6.688 -6.297 9.586 1 95.06 184 ALA A CA 1
ATOM 1437 C C . ALA A 1 184 ? -7.898 -7.215 9.453 1 95.06 184 ALA A C 1
ATOM 1439 O O . ALA A 1 184 ? -8.367 -7.473 8.344 1 95.06 184 ALA A O 1
ATOM 1440 N N . PRO A 1 185 ? -8.422 -7.625 10.609 1 95.44 185 PRO A N 1
ATOM 1441 C CA . PRO A 1 185 ? -9.398 -8.719 10.594 1 95.44 185 PRO A CA 1
ATOM 1442 C C . PRO A 1 185 ? -10.695 -8.344 9.883 1 95.44 185 PRO A C 1
ATOM 1444 O O . PRO A 1 185 ? -11.305 -9.195 9.227 1 95.44 185 PRO A O 1
ATOM 1447 N N . MET A 1 186 ? -11.133 -7.102 9.953 1 94.94 186 MET A N 1
ATOM 1448 C CA . MET A 1 186 ? -12.352 -6.691 9.266 1 94.94 186 MET A CA 1
ATOM 1449 C C . MET A 1 186 ? -12.203 -6.82 7.758 1 94.94 186 MET A C 1
ATOM 1451 O O . MET A 1 186 ? -13.039 -7.434 7.094 1 94.94 186 MET A O 1
ATOM 1455 N N . GLN A 1 187 ? -11.164 -6.309 7.262 1 96.25 187 GLN A N 1
ATOM 1456 C CA . GLN A 1 187 ? -10.93 -6.355 5.824 1 96.25 187 GLN A CA 1
ATOM 1457 C C . GLN A 1 187 ? -10.625 -7.777 5.363 1 96.25 187 GLN A C 1
ATOM 1459 O O . GLN A 1 187 ? -10.969 -8.164 4.242 1 96.25 187 GLN A O 1
ATOM 1464 N N . ALA A 1 188 ? -9.922 -8.523 6.273 1 97.25 188 ALA A N 1
ATOM 1465 C CA . ALA A 1 188 ? -9.688 -9.93 5.961 1 97.25 188 ALA A CA 1
ATOM 1466 C C . ALA A 1 188 ? -11 -10.664 5.727 1 97.25 188 ALA A C 1
ATOM 1468 O O . ALA A 1 188 ? -11.125 -11.453 4.781 1 97.25 188 ALA A O 1
ATOM 1469 N N . THR A 1 189 ? -11.945 -10.352 6.559 1 97.06 189 THR A N 1
ATOM 1470 C CA . THR A 1 189 ? -13.258 -10.969 6.418 1 97.06 189 THR A CA 1
ATOM 1471 C C . THR A 1 189 ? -13.914 -10.539 5.113 1 97.06 189 THR A C 1
ATOM 1473 O O . THR A 1 189 ? -14.477 -11.367 4.391 1 97.06 189 THR A O 1
ATOM 1476 N N . TRP A 1 190 ? -13.852 -9.266 4.793 1 96.81 190 TRP A N 1
ATOM 1477 C CA . TRP A 1 190 ? -14.438 -8.742 3.562 1 96.81 190 TRP A CA 1
ATOM 1478 C C . TRP A 1 190 ? -13.891 -9.477 2.342 1 96.81 190 TRP A C 1
ATOM 1480 O O . TRP A 1 190 ? -14.656 -9.891 1.467 1 96.81 190 TRP A O 1
ATOM 1490 N N . HIS A 1 191 ? -12.641 -9.656 2.26 1 97.88 191 HIS A N 1
ATOM 1491 C CA . HIS A 1 191 ? -12.008 -10.219 1.068 1 97.88 191 HIS A CA 1
ATOM 1492 C C . HIS A 1 191 ? -12.109 -11.742 1.061 1 97.88 191 HIS A C 1
ATOM 1494 O O . HIS A 1 191 ? -12.109 -12.359 -0.004 1 97.88 191 HIS A O 1
ATOM 1500 N N . THR A 1 192 ? -12.172 -12.336 2.254 1 98.31 192 THR A N 1
ATOM 1501 C CA . THR A 1 192 ? -12.492 -13.758 2.281 1 98.31 192 THR A CA 1
ATOM 1502 C C . THR A 1 192 ? -13.883 -14.016 1.723 1 98.31 192 THR A C 1
ATOM 1504 O O . THR A 1 192 ? -14.078 -14.93 0.92 1 98.31 192 THR A O 1
ATOM 1507 N N . ARG A 1 193 ? -14.828 -13.203 2.109 1 97.62 193 ARG A N 1
ATOM 1508 C CA . ARG A 1 193 ? -16.156 -13.289 1.513 1 97.62 193 ARG A CA 1
ATOM 1509 C C . ARG A 1 193 ? -16.094 -13.062 0.006 1 97.62 193 ARG A C 1
ATOM 1511 O O . ARG A 1 193 ? -16.875 -13.641 -0.748 1 97.62 193 ARG A O 1
ATOM 1518 N N . GLY A 1 194 ? -15.148 -12.234 -0.353 1 97.19 194 GLY A N 1
ATOM 1519 C CA . GLY A 1 194 ? -14.953 -11.922 -1.762 1 97.19 194 GLY A CA 1
ATOM 1520 C C . GLY A 1 194 ? -14.609 -13.148 -2.596 1 97.19 194 GLY A C 1
ATOM 1521 O O . GLY A 1 194 ? -14.938 -13.203 -3.783 1 97.19 194 GLY A O 1
ATOM 1522 N N . ILE A 1 195 ? -13.93 -14.148 -1.985 1 98.31 195 ILE A N 1
ATOM 1523 C CA . ILE A 1 195 ? -13.617 -15.383 -2.701 1 98.31 195 ILE A CA 1
ATOM 1524 C C . ILE A 1 195 ? -14.898 -16.016 -3.221 1 98.31 195 ILE A C 1
ATOM 1526 O O . ILE A 1 195 ? -14.977 -16.422 -4.387 1 98.31 195 ILE A O 1
ATOM 1530 N N . VAL A 1 196 ? -15.883 -16.016 -2.416 1 97.62 196 VAL A N 1
ATOM 1531 C CA . VAL A 1 196 ? -17.141 -16.656 -2.775 1 97.62 196 VAL A CA 1
ATOM 1532 C C . VAL A 1 196 ? -17.953 -15.719 -3.668 1 97.62 196 VAL A C 1
ATOM 1534 O O . VAL A 1 196 ? -18.516 -16.141 -4.68 1 97.62 196 VAL A O 1
ATOM 1537 N N . ARG A 1 197 ? -18.016 -14.453 -3.373 1 95.75 197 ARG A N 1
ATOM 1538 C CA . ARG A 1 197 ? -18.781 -13.477 -4.137 1 95.75 197 ARG A CA 1
ATOM 1539 C C . ARG A 1 197 ? -18.297 -13.414 -5.582 1 95.75 197 ARG A C 1
ATOM 1541 O O . ARG A 1 197 ? -19.094 -13.172 -6.492 1 95.75 197 ARG A O 1
ATOM 1548 N N . CYS A 1 198 ? -17.062 -13.656 -5.762 1 96.06 198 CYS A N 1
ATOM 1549 C CA . CYS A 1 198 ? -16.484 -13.57 -7.098 1 96.06 198 CYS A CA 1
ATOM 1550 C C . CYS A 1 198 ? -16.594 -14.906 -7.824 1 96.06 198 CYS A C 1
ATOM 1552 O O . CYS A 1 198 ? -16.109 -15.047 -8.945 1 96.06 198 CYS A O 1
ATOM 1554 N N . GLY A 1 199 ? -17.156 -15.93 -7.199 1 96.62 199 GLY A N 1
ATOM 1555 C CA . GLY A 1 199 ? -17.438 -17.156 -7.922 1 96.62 199 GLY A CA 1
ATOM 1556 C C . GLY A 1 199 ? -16.734 -18.375 -7.355 1 96.62 199 GLY A C 1
ATOM 1557 O O . GLY A 1 199 ? -16.906 -19.484 -7.852 1 96.62 199 GLY A O 1
ATOM 1558 N N . GLY A 1 200 ? -15.898 -18.219 -6.32 1 97.69 200 GLY A N 1
ATOM 1559 C CA . GLY A 1 200 ? -15.258 -19.344 -5.668 1 97.69 200 GLY A CA 1
ATOM 1560 C C . GLY A 1 200 ? -16.188 -20.094 -4.742 1 97.69 200 GLY A C 1
ATOM 1561 O O . GLY A 1 200 ? -17.266 -19.609 -4.391 1 97.69 200 GLY A O 1
ATOM 1562 N N . SER A 1 201 ? -15.766 -21.281 -4.355 1 97.81 201 SER A N 1
ATOM 1563 C CA . SER A 1 201 ? -16.562 -22.078 -3.438 1 97.81 201 SER A CA 1
ATOM 1564 C C . SER A 1 201 ? -16.25 -21.75 -1.984 1 97.81 201 SER A C 1
ATOM 1566 O O . SER A 1 201 ? -15.18 -21.203 -1.688 1 97.81 201 SER A O 1
ATOM 1568 N N . ARG A 1 202 ? -17.172 -22.062 -1.113 1 97.88 202 ARG A N 1
ATOM 1569 C CA . ARG A 1 202 ? -16.938 -21.906 0.318 1 97.88 202 ARG A CA 1
ATOM 1570 C C . ARG A 1 202 ? -15.781 -22.797 0.771 1 97.88 202 ARG A C 1
ATOM 1572 O O . ARG A 1 202 ? -15.008 -22.422 1.655 1 97.88 202 ARG A O 1
ATOM 1579 N N . GLU A 1 203 ? -15.664 -23.922 0.153 1 97.75 203 GLU A N 1
ATOM 1580 C CA . GLU A 1 203 ? -14.578 -24.859 0.468 1 97.75 203 GLU A CA 1
ATOM 1581 C C . GLU A 1 203 ? -13.219 -24.25 0.122 1 97.75 203 GLU A C 1
ATOM 1583 O O . GLU A 1 203 ? -12.258 -24.391 0.882 1 97.75 203 GLU A O 1
ATOM 1588 N N . LEU A 1 204 ? -13.203 -23.609 -1.022 1 98 204 LEU A N 1
ATOM 1589 C CA . LEU A 1 204 ? -11.969 -22.938 -1.419 1 98 204 LEU A CA 1
ATOM 1590 C C . LEU A 1 204 ? -11.609 -21.844 -0.431 1 98 204 LEU A C 1
ATOM 1592 O O . LEU A 1 204 ? -10.445 -21.688 -0.053 1 98 204 LEU A O 1
ATOM 1596 N N . ALA A 1 205 ? -12.609 -21.047 -0.025 1 98.69 205 ALA A N 1
ATOM 1597 C CA . ALA A 1 205 ? -12.391 -20 0.969 1 98.69 205 ALA A CA 1
ATOM 1598 C C . ALA A 1 205 ? -11.867 -20.578 2.277 1 98.69 205 ALA A C 1
ATOM 1600 O O . ALA A 1 205 ? -10.93 -20.047 2.875 1 98.69 205 ALA A O 1
ATOM 1601 N N . GLU A 1 206 ? -12.43 -21.688 2.658 1 98.56 206 GLU A N 1
ATOM 1602 C CA . GLU A 1 206 ? -12.047 -22.328 3.912 1 98.56 206 GLU A CA 1
ATOM 1603 C C . GLU A 1 206 ? -10.625 -22.891 3.836 1 98.56 206 GLU A C 1
ATOM 1605 O O . GLU A 1 206 ? -9.828 -22.688 4.758 1 98.56 206 GLU A O 1
ATOM 1610 N N . ARG A 1 207 ? -10.344 -23.547 2.791 1 98 207 ARG A N 1
ATOM 1611 C CA . ARG A 1 207 ? -9.008 -24.109 2.627 1 98 207 ARG A CA 1
ATOM 1612 C C . ARG A 1 207 ? -7.949 -23.016 2.57 1 98 207 ARG A C 1
ATOM 1614 O O . ARG A 1 207 ? -6.863 -23.156 3.133 1 98 207 ARG A O 1
ATOM 1621 N N . SER A 1 208 ? -8.242 -21.953 1.868 1 98.69 208 SER A N 1
ATOM 1622 C CA . SER A 1 208 ? -7.316 -20.828 1.789 1 98.69 208 SER A CA 1
ATOM 1623 C C . SER A 1 208 ? -7.098 -20.203 3.16 1 98.69 208 SER A C 1
ATOM 1625 O O . SER A 1 208 ? -5.957 -19.938 3.555 1 98.69 208 SER A O 1
ATOM 1627 N N . GLN A 1 209 ? -8.18 -19.969 3.867 1 98.69 209 GLN A N 1
ATOM 1628 C CA . GLN A 1 209 ? -8.062 -19.359 5.188 1 98.69 209 GLN A CA 1
ATOM 1629 C C . GLN A 1 209 ? -7.281 -20.266 6.145 1 98.69 209 GLN A C 1
ATOM 1631 O O . GLN A 1 209 ? -6.496 -19.766 6.957 1 98.69 209 GLN A O 1
ATOM 1636 N N . ASN A 1 210 ? -7.516 -21.547 6.039 1 98.25 210 ASN A N 1
ATOM 1637 C CA . ASN A 1 210 ? -6.746 -22.484 6.859 1 98.25 210 ASN A CA 1
ATOM 1638 C C . ASN A 1 210 ? -5.25 -22.328 6.621 1 98.25 210 ASN A C 1
ATOM 1640 O O . ASN A 1 210 ? -4.457 -22.375 7.566 1 98.25 210 ASN A O 1
ATOM 1644 N N . LEU A 1 211 ? -4.914 -22.188 5.402 1 98.62 211 LEU A N 1
ATOM 1645 C CA . LEU A 1 211 ? -3.508 -22 5.07 1 98.62 211 LEU A CA 1
ATOM 1646 C C . LEU A 1 211 ? -2.988 -20.688 5.648 1 98.62 211 LEU A C 1
ATOM 1648 O O . LEU A 1 211 ? -1.894 -20.641 6.215 1 98.62 211 LEU A O 1
ATOM 1652 N N . TYR A 1 212 ? -3.768 -19.578 5.547 1 98.5 212 TYR A N 1
ATOM 1653 C CA . TYR A 1 212 ? -3.365 -18.297 6.129 1 98.5 212 TYR A CA 1
ATOM 1654 C C . TYR A 1 212 ? -3.076 -18.453 7.621 1 98.5 212 TYR A C 1
ATOM 1656 O O . TYR A 1 212 ? -2.023 -18.031 8.102 1 98.5 212 TYR A O 1
ATOM 1664 N N . LEU A 1 213 ? -4.023 -19.078 8.281 1 97.56 213 LEU A N 1
ATOM 1665 C CA . LEU A 1 213 ? -3.938 -19.188 9.727 1 97.56 213 LEU A CA 1
ATOM 1666 C C . LEU A 1 213 ? -2.771 -20.094 10.133 1 97.56 213 LEU A C 1
ATOM 1668 O O . LEU A 1 213 ? -2.133 -19.859 11.164 1 97.56 213 LEU A O 1
ATOM 1672 N N . GLU A 1 214 ? -2.523 -21.047 9.367 1 97.5 214 GLU A N 1
ATOM 1673 C CA . GLU A 1 214 ? -1.378 -21.906 9.648 1 97.5 214 GLU A CA 1
ATOM 1674 C C . GLU A 1 214 ? -0.064 -21.141 9.5 1 97.5 214 GLU A C 1
ATOM 1676 O O . GLU A 1 214 ? 0.848 -21.297 10.312 1 97.5 214 GLU A O 1
ATOM 1681 N N . VAL A 1 215 ? 0.057 -20.328 8.445 1 97.88 215 VAL A N 1
ATOM 1682 C CA . VAL A 1 215 ? 1.23 -19.469 8.297 1 97.88 215 VAL A CA 1
ATOM 1683 C C . VAL A 1 215 ? 1.354 -18.547 9.516 1 97.88 215 VAL A C 1
ATOM 1685 O O . VAL A 1 215 ? 2.451 -18.359 10.047 1 97.88 215 VAL A O 1
ATOM 1688 N N . GLY A 1 216 ? 0.225 -17.969 9.922 1 96.69 216 GLY A N 1
ATOM 1689 C CA . GLY A 1 216 ? 0.243 -17.125 11.102 1 96.69 216 GLY A CA 1
ATOM 1690 C C . GLY A 1 216 ? 0.806 -17.828 12.328 1 96.69 216 GLY A C 1
ATOM 1691 O O . GLY A 1 216 ? 1.61 -17.25 13.062 1 96.69 216 GLY A O 1
ATOM 1692 N N . ARG A 1 217 ? 0.417 -19.062 12.516 1 95.56 217 ARG A N 1
ATOM 1693 C CA . ARG A 1 217 ? 0.889 -19.844 13.656 1 95.56 217 ARG A CA 1
ATOM 1694 C C . ARG A 1 217 ? 2.373 -20.156 13.516 1 95.56 217 ARG A C 1
ATOM 1696 O O . ARG A 1 217 ? 3.135 -20.031 14.477 1 95.56 217 ARG A O 1
ATOM 1703 N N . ARG A 1 218 ? 2.744 -20.578 12.336 1 95.62 218 ARG A N 1
ATOM 1704 C CA . ARG A 1 218 ? 4.113 -21.016 12.102 1 95.62 218 ARG A CA 1
ATOM 1705 C C . ARG A 1 218 ? 5.098 -19.859 12.219 1 95.62 218 ARG A C 1
ATOM 1707 O O . ARG A 1 218 ? 6.238 -20.047 12.641 1 95.62 218 ARG A O 1
ATOM 1714 N N . PHE A 1 219 ? 4.656 -18.688 11.898 1 95.25 219 PHE A N 1
ATOM 1715 C CA . PHE A 1 219 ? 5.547 -17.531 11.891 1 95.25 219 PHE A CA 1
ATOM 1716 C C . PHE A 1 219 ? 5.234 -16.594 13.055 1 95.25 219 PHE A C 1
ATOM 1718 O O . PHE A 1 219 ? 5.758 -15.484 13.125 1 95.25 219 PHE A O 1
ATOM 1725 N N . ASN A 1 220 ? 4.352 -16.984 13.961 1 92.88 220 ASN A N 1
ATOM 1726 C CA . ASN A 1 220 ? 4.004 -16.266 15.18 1 92.88 220 ASN A CA 1
ATOM 1727 C C . ASN A 1 220 ? 3.529 -14.844 14.883 1 92.88 220 ASN A C 1
ATOM 1729 O O . ASN A 1 220 ? 4.059 -13.875 15.438 1 92.88 220 ASN A O 1
ATOM 1733 N N . VAL A 1 221 ? 2.637 -14.781 13.977 1 91.88 221 VAL A N 1
ATOM 1734 C CA . VAL A 1 221 ? 2.066 -13.5 13.57 1 91.88 221 VAL A CA 1
ATOM 1735 C C . VAL A 1 221 ? 0.697 -13.312 14.219 1 91.88 221 VAL A C 1
ATOM 1737 O O . VAL A 1 221 ? -0.088 -14.266 14.305 1 91.88 221 VAL A O 1
ATOM 1740 N N . LEU A 1 222 ? 0.464 -12.125 14.68 1 85.06 222 LEU A N 1
ATOM 1741 C CA . LEU A 1 222 ? -0.853 -11.773 15.203 1 85.06 222 LEU A CA 1
ATOM 1742 C C . LEU A 1 222 ? -1.845 -11.547 14.07 1 85.06 222 LEU A C 1
ATOM 1744 O O . LEU A 1 222 ? -1.592 -10.742 13.164 1 85.06 222 LEU A O 1
ATOM 1748 N N . VAL A 1 223 ? -2.936 -12.234 14.031 1 90.69 223 VAL A N 1
ATOM 1749 C CA . VAL A 1 223 ? -3.916 -12.102 12.961 1 90.69 223 VAL A CA 1
ATOM 1750 C C . VAL A 1 223 ? -5.16 -11.391 13.484 1 90.69 223 VAL A C 1
ATOM 1752 O O . VAL A 1 223 ? -6.027 -10.992 12.703 1 90.69 223 VAL A O 1
ATOM 1755 N N . GLY A 1 224 ? -5.25 -11.055 14.648 1 89.88 224 GLY A N 1
ATOM 1756 C CA . GLY A 1 224 ? -6.418 -10.422 15.234 1 89.88 224 GLY A CA 1
ATOM 1757 C C . GLY A 1 224 ? -7.625 -11.336 15.305 1 89.88 224 GLY A C 1
ATOM 1758 O O . GLY A 1 224 ? -7.484 -12.555 15.289 1 89.88 224 GLY A O 1
ATOM 1759 N N . ASP A 1 225 ? -8.828 -10.703 15.383 1 92.06 225 ASP A N 1
ATOM 1760 C CA . ASP A 1 225 ? -10.07 -11.461 15.5 1 92.06 225 ASP A CA 1
ATOM 1761 C C . ASP A 1 225 ? -10.656 -11.773 14.133 1 92.06 225 ASP A C 1
ATOM 1763 O O . ASP A 1 225 ? -11.766 -11.344 13.812 1 92.06 225 ASP A O 1
ATOM 1767 N N . VAL A 1 226 ? -9.977 -12.578 13.445 1 93.69 226 VAL A N 1
ATOM 1768 C CA . VAL A 1 226 ? -10.422 -12.977 12.117 1 93.69 226 VAL A CA 1
ATOM 1769 C C . VAL A 1 226 ? -11.633 -13.906 12.234 1 93.69 226 VAL A C 1
ATOM 1771 O O . VAL A 1 226 ? -11.609 -14.867 13.008 1 93.69 226 VAL A O 1
ATOM 1774 N N . GLN A 1 227 ? -12.672 -13.602 11.508 1 95.88 227 GLN A N 1
ATOM 1775 C CA . GLN A 1 227 ? -13.836 -14.484 11.461 1 95.88 227 GLN A CA 1
ATOM 1776 C C . GLN A 1 227 ? -13.555 -15.727 10.625 1 95.88 227 GLN A C 1
ATOM 1778 O O . GLN A 1 227 ? -13.031 -15.633 9.516 1 95.88 227 GLN A O 1
ATOM 1783 N N . LEU A 1 228 ? -13.922 -16.859 11.188 1 97.69 228 LEU A N 1
ATOM 1784 C CA . LEU A 1 228 ? -13.742 -18.109 10.445 1 97.69 228 LEU A CA 1
ATOM 1785 C C . LEU A 1 228 ? -14.789 -18.234 9.344 1 97.69 228 LEU A C 1
ATOM 1787 O O . LEU A 1 228 ? -15.93 -17.797 9.508 1 97.69 228 LEU A O 1
ATOM 1791 N N . VAL A 1 229 ? -14.375 -18.859 8.273 1 98.31 229 VAL A N 1
ATOM 1792 C CA . VAL A 1 229 ? -15.234 -18.984 7.102 1 98.31 229 VAL A CA 1
ATOM 1793 C C . VAL A 1 229 ? -16.547 -19.641 7.492 1 98.31 229 VAL A C 1
ATOM 1795 O O . VAL A 1 229 ? -17.625 -19.25 7.016 1 98.31 229 VAL A O 1
ATOM 1798 N N . GLN A 1 230 ? -16.547 -20.609 8.375 1 96.75 230 GLN A N 1
ATOM 1799 C CA . GLN A 1 230 ? -17.719 -21.359 8.781 1 96.75 230 GLN A CA 1
ATOM 1800 C C . GLN A 1 230 ? -18.734 -20.469 9.484 1 96.75 230 GLN A C 1
ATOM 1802 O O . GLN A 1 230 ? -19.922 -20.781 9.547 1 96.75 230 GLN A O 1
ATOM 1807 N N . GLU A 1 231 ? -18.25 -19.297 9.922 1 96.25 231 GLU A N 1
ATOM 1808 C CA . GLU A 1 231 ? -19.094 -18.406 10.703 1 96.25 231 GLU A CA 1
ATOM 1809 C C . GLU A 1 231 ? -19.531 -17.188 9.883 1 96.25 231 GLU A C 1
ATOM 1811 O O . GLU A 1 231 ? -20.312 -16.359 10.359 1 96.25 231 GLU A O 1
ATOM 1816 N N . MET A 1 232 ? -19.125 -17.125 8.688 1 96.12 232 MET A N 1
ATOM 1817 C CA . MET A 1 232 ? -19.312 -15.898 7.902 1 96.12 232 MET A CA 1
ATOM 1818 C C . MET A 1 232 ? -20.703 -15.852 7.289 1 96.12 232 MET A C 1
ATOM 1820 O O . MET A 1 232 ? -21.234 -16.875 6.844 1 96.12 232 MET A O 1
ATOM 1824 N N . ASP A 1 233 ? -21.234 -14.688 7.375 1 95.5 233 ASP A N 1
ATOM 1825 C CA . ASP A 1 233 ? -22.375 -14.367 6.535 1 95.5 233 ASP A CA 1
ATOM 1826 C C . ASP A 1 233 ? -21.938 -13.805 5.188 1 95.5 233 ASP A C 1
ATOM 1828 O O . ASP A 1 233 ? -21.578 -12.625 5.082 1 95.5 233 ASP A O 1
ATOM 1832 N N . PHE A 1 234 ? -22.031 -14.586 4.164 1 93.69 234 PHE A N 1
ATOM 1833 C CA . PHE A 1 234 ? -21.484 -14.25 2.854 1 93.69 234 PHE A CA 1
ATOM 1834 C C . PHE A 1 234 ? -22.359 -13.219 2.154 1 93.69 234 PHE A C 1
ATOM 1836 O O . PHE A 1 234 ? -21.969 -12.648 1.134 1 93.69 234 PHE A O 1
ATOM 1843 N N . GLU A 1 235 ? -23.438 -12.844 2.711 1 90.62 235 GLU A N 1
ATOM 1844 C CA . GLU A 1 235 ? -24.344 -11.852 2.121 1 90.62 235 GLU A CA 1
ATOM 1845 C C . GLU A 1 235 ? -24.062 -10.461 2.688 1 90.62 235 GLU A C 1
ATOM 1847 O O . GLU A 1 235 ? -24.562 -9.461 2.158 1 90.62 235 GLU A O 1
ATOM 1852 N N . GLN A 1 236 ? -23.281 -10.398 3.713 1 90.94 236 GLN A N 1
ATOM 1853 C CA . GLN A 1 236 ? -23 -9.117 4.355 1 90.94 236 GLN A CA 1
ATOM 1854 C C . GLN A 1 236 ? -21.969 -8.32 3.549 1 90.94 236 GLN A C 1
ATOM 1856 O O . GLN A 1 236 ? -20.844 -8.773 3.336 1 90.94 236 GLN A O 1
ATOM 1861 N N . PRO A 1 237 ? -22.312 -7.129 3.168 1 88.25 237 PRO A N 1
ATOM 1862 C CA . PRO A 1 237 ? -21.375 -6.289 2.424 1 88.25 237 PRO A CA 1
ATOM 1863 C C . PRO A 1 237 ? -20.344 -5.617 3.33 1 88.25 237 PRO A C 1
ATOM 1865 O O . PRO A 1 237 ? -20.469 -5.66 4.555 1 88.25 237 PRO A O 1
ATOM 1868 N N . GLY A 1 238 ? -19.266 -5.117 2.715 1 90.12 238 GLY A N 1
ATOM 1869 C CA . GLY A 1 238 ? -18.281 -4.324 3.438 1 90.12 238 GLY A CA 1
ATOM 1870 C C . GLY A 1 238 ? -18.438 -2.834 3.223 1 90.12 238 GLY A C 1
ATOM 1871 O O . GLY A 1 238 ? -18.312 -2.346 2.098 1 90.12 238 GLY A O 1
ATOM 1872 N N . PHE A 1 239 ? -18.703 -2.121 4.301 1 90.88 239 PHE A N 1
ATOM 1873 C CA . PHE A 1 239 ? -18.844 -0.672 4.25 1 90.88 239 PHE A CA 1
ATOM 1874 C C . PHE A 1 239 ? -17.656 0.019 4.891 1 90.88 239 PHE A C 1
ATOM 1876 O O . PHE A 1 239 ? -17.25 -0.333 6 1 90.88 239 PHE A O 1
ATOM 1883 N N . LEU A 1 240 ? -17.094 1.036 4.211 1 93.31 240 LEU A N 1
ATOM 1884 C CA . LEU A 1 240 ? -15.992 1.809 4.773 1 93.31 240 LEU A CA 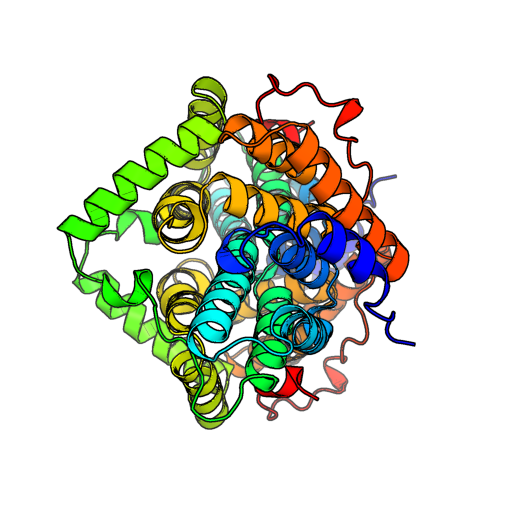1
ATOM 1885 C C . LEU A 1 240 ? -16.406 2.479 6.078 1 93.31 240 LEU A C 1
ATOM 1887 O O . LEU A 1 240 ? -15.578 2.674 6.973 1 93.31 240 LEU A O 1
ATOM 1891 N N . THR A 1 241 ? -17.672 2.748 6.246 1 91.62 241 THR A N 1
ATOM 1892 C CA . THR A 1 241 ? -18.172 3.412 7.445 1 91.62 241 THR A CA 1
ATOM 1893 C C . THR A 1 241 ? -18.031 2.506 8.664 1 91.62 241 THR A C 1
ATOM 1895 O O . THR A 1 241 ? -18.172 2.959 9.805 1 91.62 241 THR A O 1
ATOM 1898 N N . SER A 1 242 ? -17.75 1.246 8.422 1 90.12 242 SER A N 1
ATOM 1899 C CA . SER A 1 242 ? -17.531 0.302 9.508 1 90.12 242 SER A CA 1
ATOM 1900 C C . SER A 1 242 ? -16.281 0.648 10.305 1 90.12 242 SER A C 1
ATOM 1902 O O . SER A 1 242 ? -16.109 0.211 11.445 1 90.12 242 SER A O 1
ATOM 1904 N N . PHE A 1 243 ? -15.336 1.459 9.727 1 87.19 243 PHE A N 1
ATOM 1905 C CA . PHE A 1 243 ? -14.125 1.88 10.43 1 87.19 243 PHE A CA 1
ATOM 1906 C C . PHE A 1 243 ? -14.461 2.861 11.547 1 87.19 243 PHE A C 1
ATOM 1908 O O . PHE A 1 243 ? -13.648 3.096 12.438 1 87.19 243 PHE A O 1
ATOM 1915 N N . ALA A 1 244 ? -15.633 3.473 11.453 1 78.94 244 ALA A N 1
ATOM 1916 C CA . ALA A 1 244 ? -16.016 4.516 12.398 1 78.94 244 ALA A CA 1
ATOM 1917 C C . ALA A 1 244 ? -16.719 3.922 13.617 1 78.94 244 ALA A C 1
ATOM 1919 O O . ALA A 1 244 ? -17.016 4.637 14.57 1 78.94 244 ALA A O 1
ATOM 1920 N N . LYS A 1 245 ? -16.984 2.727 13.641 1 73.25 245 LYS A N 1
ATOM 1921 C CA . LYS A 1 245 ? -17.719 2.119 14.75 1 73.25 245 LYS A CA 1
ATOM 1922 C C . LYS A 1 245 ? -16.766 1.52 15.781 1 73.25 245 LYS A C 1
ATOM 1924 O O . LYS A 1 245 ? -15.672 1.063 15.43 1 73.25 245 LYS A O 1
ATOM 1929 N N . MET B 1 1 ? -6.957 0.803 27.562 1 40.25 1 MET B N 1
ATOM 1930 C CA . MET B 1 1 ? -7.469 2.162 27.422 1 40.25 1 MET B CA 1
ATOM 1931 C C . MET B 1 1 ? -6.727 2.902 26.312 1 40.25 1 MET B C 1
ATOM 1933 O O . MET B 1 1 ? -5.527 2.691 26.109 1 40.25 1 MET B O 1
ATOM 1937 N N . ALA B 1 2 ? -7.504 3.299 25.328 1 55.97 2 ALA B N 1
ATOM 1938 C CA . ALA B 1 2 ? -6.855 3.998 24.219 1 55.97 2 ALA B CA 1
ATOM 1939 C C . ALA B 1 2 ? -5.953 5.117 24.734 1 55.97 2 ALA B C 1
ATOM 1941 O O . ALA B 1 2 ? -6.352 5.898 25.609 1 55.97 2 ALA B O 1
ATOM 1942 N N . ALA B 1 3 ? -4.605 5.074 24.438 1 67.75 3 ALA B N 1
ATOM 1943 C CA . ALA B 1 3 ? -3.572 5.98 24.938 1 67.75 3 ALA B CA 1
ATOM 1944 C C . ALA B 1 3 ? -3.928 7.434 24.656 1 67.75 3 ALA B C 1
ATOM 1946 O O . ALA B 1 3 ? -4.438 7.75 23.578 1 67.75 3 ALA B O 1
ATOM 1947 N N . SER B 1 4 ? -4.016 8.141 25.719 1 83.75 4 SER B N 1
ATOM 1948 C CA . SER B 1 4 ? -4.184 9.578 25.578 1 83.75 4 SER B CA 1
ATOM 1949 C C . SER B 1 4 ? -3.102 10.188 24.688 1 83.75 4 SER B C 1
ATOM 1951 O O . SER B 1 4 ? -1.98 9.672 24.641 1 83.75 4 SER B O 1
ATOM 1953 N N . LEU B 1 5 ? -3.512 11.164 23.766 1 96.5 5 LEU B N 1
ATOM 1954 C CA . LEU B 1 5 ? -2.555 11.828 22.891 1 96.5 5 LEU B CA 1
ATOM 1955 C C . LEU B 1 5 ? -1.932 13.039 23.578 1 96.5 5 LEU B C 1
ATOM 1957 O O . LEU B 1 5 ? -1.352 13.898 22.922 1 96.5 5 LEU B O 1
ATOM 1961 N N . ASP B 1 6 ? -2.035 13.086 24.922 1 94.75 6 ASP B N 1
ATOM 1962 C CA . ASP B 1 6 ? -1.527 14.219 25.703 1 94.75 6 ASP B CA 1
ATOM 1963 C C . ASP B 1 6 ? -0.016 14.359 25.531 1 94.75 6 ASP B C 1
ATOM 1965 O O . ASP B 1 6 ? 0.526 15.461 25.641 1 94.75 6 ASP B O 1
ATOM 1969 N N . PHE B 1 7 ? 0.607 13.289 25.219 1 96.06 7 PHE B N 1
ATOM 1970 C CA . PHE B 1 7 ? 2.059 13.297 25.078 1 96.06 7 PHE B CA 1
ATOM 1971 C C . PHE B 1 7 ? 2.479 14.148 23.891 1 96.06 7 PHE B C 1
ATOM 1973 O O . PHE B 1 7 ? 3.639 14.555 23.781 1 96.06 7 PHE B O 1
ATOM 1980 N N . LEU B 1 8 ? 1.575 14.508 23 1 97.5 8 LEU B N 1
ATOM 1981 C CA . LEU B 1 8 ? 1.889 15.297 21.812 1 97.5 8 LEU B CA 1
ATOM 1982 C C . LEU B 1 8 ? 2.068 16.766 22.156 1 97.5 8 LEU B C 1
ATOM 1984 O O . LEU B 1 8 ? 2.588 17.547 21.359 1 97.5 8 LEU B O 1
ATOM 1988 N N . ASP B 1 9 ? 1.679 17.156 23.391 1 96.75 9 ASP B N 1
ATOM 1989 C CA . ASP B 1 9 ? 1.7 18.562 23.797 1 96.75 9 ASP B CA 1
ATOM 1990 C C . ASP B 1 9 ? 3.117 19.125 23.734 1 96.75 9 ASP B C 1
ATOM 1992 O O . ASP B 1 9 ? 3.314 20.281 23.375 1 96.75 9 ASP B O 1
ATOM 1996 N N . LYS B 1 10 ? 4.035 18.328 24.125 1 97 10 LYS B N 1
ATOM 1997 C CA . LYS B 1 10 ? 5.406 18.828 24.141 1 97 10 LYS B CA 1
ATOM 1998 C C . LYS B 1 10 ? 5.906 19.078 22.719 1 97 10 LYS B C 1
ATOM 2000 O O . LYS B 1 10 ? 6.668 20.016 22.469 1 97 10 LYS B O 1
ATOM 2005 N N . TYR B 1 11 ? 5.5 18.297 21.766 1 97.56 11 TYR B N 1
ATOM 2006 C CA . TYR B 1 11 ? 5.895 18.5 20.375 1 97.56 11 TYR B CA 1
ATOM 2007 C C . TYR B 1 11 ? 5.191 19.719 19.781 1 97.56 11 TYR B C 1
ATOM 2009 O O . TYR B 1 11 ? 5.797 20.5 19.031 1 97.56 11 TYR B O 1
ATOM 2017 N N . ARG B 1 12 ? 3.967 19.859 20.125 1 97 12 ARG B N 1
ATOM 2018 C CA . ARG B 1 12 ? 3.191 21.016 19.703 1 97 12 ARG B CA 1
ATOM 2019 C C . ARG B 1 12 ? 3.799 22.312 20.25 1 97 12 ARG B C 1
ATOM 2021 O O . ARG B 1 12 ? 3.979 23.281 19.5 1 97 12 ARG B O 1
ATOM 2028 N N . GLN B 1 13 ? 4.152 22.266 21.469 1 96.62 13 GLN B N 1
ATOM 2029 C CA . GLN B 1 13 ? 4.723 23.45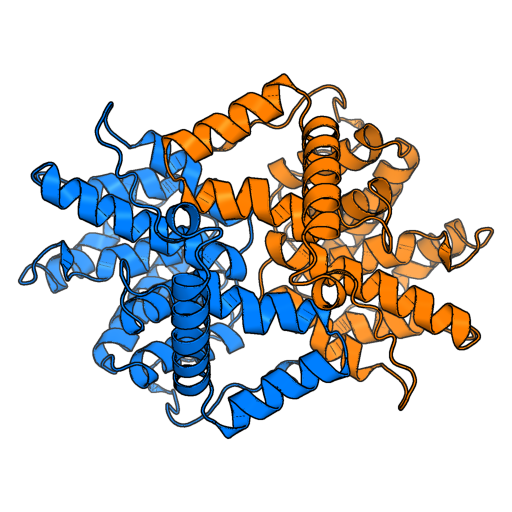3 22.109 1 96.62 13 GLN B CA 1
ATOM 2030 C C . GLN B 1 13 ? 6.082 23.797 21.5 1 96.62 13 GLN B C 1
ATOM 2032 O O . GLN B 1 13 ? 6.414 24.984 21.359 1 96.62 13 GLN B O 1
ATOM 2037 N N . ALA B 1 14 ? 6.793 22.766 21.141 1 96.38 14 ALA B N 1
ATOM 2038 C CA . ALA B 1 14 ? 8.125 22.984 20.578 1 96.38 14 ALA B CA 1
ATOM 2039 C C . ALA B 1 14 ? 8.055 23.75 19.266 1 96.38 14 ALA B C 1
ATOM 2041 O O . ALA B 1 14 ? 9.016 24.406 18.859 1 96.38 14 ALA B O 1
ATOM 2042 N N . GLU B 1 15 ? 6.871 23.672 18.594 1 97.38 15 GLU B N 1
ATOM 2043 C CA . GLU B 1 15 ? 6.734 24.359 17.312 1 97.38 15 GLU B CA 1
ATOM 2044 C C . GLU B 1 15 ? 5.742 25.516 17.406 1 97.38 15 GLU B C 1
ATOM 2046 O O . GLU B 1 15 ? 5.262 26.016 16.391 1 97.38 15 GLU B O 1
ATOM 2051 N N . SER B 1 16 ? 5.461 26 18.609 1 94.88 16 SER B N 1
ATOM 2052 C CA . SER B 1 16 ? 4.387 26.969 18.844 1 94.88 16 SER B CA 1
ATOM 2053 C C . SER B 1 16 ? 4.719 28.328 18.25 1 94.88 16 SER B C 1
ATOM 2055 O O . SER B 1 16 ? 3.824 29.156 18.031 1 94.88 16 SER B O 1
ATOM 2057 N N . ASP B 1 17 ? 5.996 28.562 17.969 1 96.62 17 ASP B N 1
ATOM 2058 C CA . ASP B 1 17 ? 6.41 29.844 17.406 1 96.62 17 ASP B CA 1
ATOM 2059 C C . ASP B 1 17 ? 6.203 29.875 15.891 1 96.62 17 ASP B C 1
ATOM 2061 O O . ASP B 1 17 ? 6.258 30.938 15.281 1 96.62 17 ASP B O 1
ATOM 2065 N N . LEU B 1 18 ? 5.918 28.719 15.312 1 97.19 18 LEU B N 1
ATOM 2066 C CA . LEU B 1 18 ? 5.691 28.641 13.875 1 97.19 18 LEU B CA 1
ATOM 2067 C C . LEU B 1 18 ? 4.207 28.766 13.555 1 97.19 18 LEU B C 1
ATOM 2069 O O . LEU B 1 18 ? 3.355 28.422 14.375 1 97.19 18 LEU B O 1
ATOM 2073 N N . ASP B 1 19 ? 3.984 29.219 12.391 1 97.19 19 ASP B N 1
ATOM 2074 C CA . ASP B 1 19 ? 2.615 29.125 11.891 1 97.19 19 ASP B CA 1
ATOM 2075 C C . ASP B 1 19 ? 2.17 27.672 11.781 1 97.19 19 ASP B C 1
ATOM 2077 O O . ASP B 1 19 ? 2.949 26.812 11.375 1 97.19 19 ASP B O 1
ATOM 2081 N N . ILE B 1 20 ? 0.923 27.375 12.141 1 96.31 20 ILE B N 1
ATOM 2082 C CA . ILE B 1 20 ? 0.397 26.016 12.18 1 96.31 20 ILE B CA 1
ATOM 2083 C C . ILE B 1 20 ? 0.607 25.344 10.82 1 96.31 20 ILE B C 1
ATOM 2085 O O . ILE B 1 20 ? 0.813 24.125 10.75 1 96.31 20 ILE B O 1
ATOM 2089 N N . THR B 1 21 ? 0.681 26.141 9.727 1 93.81 21 THR B N 1
ATOM 2090 C CA . THR B 1 21 ? 0.808 25.594 8.383 1 93.81 21 THR B CA 1
ATOM 2091 C C . THR B 1 21 ? 2.264 25.266 8.07 1 93.81 21 THR B C 1
ATOM 2093 O O . THR B 1 21 ? 2.551 24.562 7.09 1 93.81 21 THR B O 1
ATOM 2096 N N . ASP B 1 22 ? 3.166 25.672 9 1 96.31 22 ASP B N 1
ATOM 2097 C CA . ASP B 1 22 ? 4.586 25.375 8.852 1 96.31 22 ASP B CA 1
ATOM 2098 C C . ASP B 1 22 ? 5.031 24.312 9.867 1 96.31 22 ASP B C 1
ATOM 2100 O O . ASP B 1 22 ? 6.164 23.844 9.82 1 96.31 22 ASP B O 1
ATOM 2104 N N . GLN B 1 23 ? 4.148 23.969 10.734 1 98.12 23 GLN B N 1
ATOM 2105 C CA . GLN B 1 23 ? 4.488 22.984 11.766 1 98.12 23 GLN B CA 1
ATOM 2106 C C . GLN B 1 23 ? 4.5 21.578 11.188 1 98.12 23 GLN B C 1
ATOM 2108 O O . GLN B 1 23 ? 3.795 21.297 10.219 1 98.12 23 GLN B O 1
ATOM 2113 N N . THR B 1 24 ? 5.297 20.672 11.844 1 98.69 24 THR B N 1
ATOM 2114 C CA . THR B 1 24 ? 5.457 19.328 11.289 1 98.69 24 THR B CA 1
ATOM 2115 C C . THR B 1 24 ? 5.066 18.266 12.312 1 98.69 24 THR B C 1
ATOM 2117 O O . THR B 1 24 ? 4.906 17.094 11.969 1 98.69 24 THR B O 1
ATOM 2120 N N . TRP B 1 25 ? 4.824 18.703 13.586 1 98.69 25 TRP B N 1
ATOM 2121 C CA . TRP B 1 25 ? 4.574 17.719 14.641 1 98.69 25 TRP B CA 1
ATOM 2122 C C . TRP B 1 25 ? 3.336 16.891 14.32 1 98.69 25 TRP B C 1
ATOM 2124 O O . TRP B 1 25 ? 3.326 15.672 14.539 1 98.69 25 TRP B O 1
ATOM 2134 N N . TYR B 1 26 ? 2.273 17.516 13.797 1 98.88 26 TYR B N 1
ATOM 2135 C CA . TYR B 1 26 ? 1.036 16.766 13.57 1 98.88 26 TYR B CA 1
ATOM 2136 C C . TYR B 1 26 ? 1.131 15.922 12.312 1 98.88 26 TYR B C 1
ATOM 2138 O O . TYR B 1 26 ? 0.364 14.969 12.133 1 98.88 26 TYR B O 1
ATOM 2146 N N . LEU B 1 27 ? 2.109 16.234 11.352 1 98.94 27 LEU B N 1
ATOM 2147 C CA . LEU B 1 27 ? 2.389 15.328 10.242 1 98.94 27 LEU B CA 1
ATOM 2148 C C . LEU B 1 27 ? 3.035 14.039 10.742 1 98.94 27 LEU B C 1
ATOM 2150 O O . LEU B 1 27 ? 2.625 12.945 10.352 1 98.94 27 LEU B O 1
ATOM 2154 N N . ALA B 1 28 ? 4.02 14.234 11.633 1 98.94 28 ALA B N 1
ATOM 2155 C CA . ALA B 1 28 ? 4.711 13.094 12.227 1 98.94 28 ALA B CA 1
ATOM 2156 C C . ALA B 1 28 ? 3.75 12.227 13.031 1 98.94 28 ALA B C 1
ATOM 2158 O O . ALA B 1 28 ? 3.785 10.992 12.945 1 98.94 28 ALA B O 1
ATOM 2159 N N . ALA B 1 29 ? 2.918 12.875 13.766 1 98.94 29 ALA B N 1
ATOM 2160 C CA . ALA B 1 29 ? 1.96 12.156 14.602 1 98.94 29 ALA B CA 1
ATOM 2161 C C . ALA B 1 29 ? 0.955 11.391 13.75 1 98.94 29 ALA B C 1
ATOM 2163 O O . ALA B 1 29 ? 0.655 10.227 14.023 1 98.94 29 ALA B O 1
ATOM 2164 N N . ALA B 1 30 ? 0.41 12.039 12.695 1 98.94 30 ALA B N 1
ATOM 2165 C CA . ALA B 1 30 ? -0.544 11.391 11.797 1 98.94 30 ALA B CA 1
ATOM 2166 C C . ALA B 1 30 ? 0.063 10.148 11.164 1 98.94 30 ALA B C 1
ATOM 2168 O O . ALA B 1 30 ? -0.581 9.094 11.102 1 98.94 30 ALA B O 1
ATOM 2169 N N . ALA B 1 31 ? 1.288 10.289 10.727 1 98.94 31 ALA B N 1
ATOM 2170 C CA . ALA B 1 31 ? 1.994 9.18 10.078 1 98.94 31 ALA B CA 1
ATOM 2171 C C . ALA B 1 31 ? 2.213 8.031 11.055 1 98.94 31 ALA B C 1
ATOM 2173 O O . ALA B 1 31 ? 1.957 6.871 10.719 1 98.94 31 ALA B O 1
ATOM 2174 N N . ALA B 1 32 ? 2.65 8.383 12.25 1 98.75 32 ALA B N 1
ATOM 2175 C CA . ALA B 1 32 ? 2.957 7.367 13.25 1 98.75 32 ALA B CA 1
ATOM 2176 C C . ALA B 1 32 ? 1.696 6.621 13.688 1 98.75 32 ALA B C 1
ATOM 2178 O O . ALA B 1 32 ? 1.706 5.398 13.82 1 98.75 32 ALA B O 1
ATOM 2179 N N . LEU B 1 33 ? 0.601 7.344 13.883 1 98.56 33 LEU B N 1
ATOM 2180 C CA . LEU B 1 33 ? -0.654 6.719 14.281 1 98.56 33 LEU B CA 1
ATOM 2181 C C . LEU B 1 33 ? -1.161 5.77 13.203 1 98.56 33 LEU B C 1
ATOM 2183 O O . LEU B 1 33 ? -1.633 4.672 13.508 1 98.56 33 LEU B O 1
ATOM 2187 N N . ALA B 1 34 ? -1.055 6.191 11.938 1 98.44 34 ALA B N 1
ATOM 2188 C CA . ALA B 1 34 ? -1.485 5.336 10.836 1 98.44 34 ALA B CA 1
ATOM 2189 C C . ALA B 1 34 ? -0.634 4.07 10.758 1 98.44 34 ALA B C 1
ATOM 2191 O O . ALA B 1 34 ? -1.165 2.965 10.641 1 98.44 34 ALA B O 1
ATOM 2192 N N . GLY B 1 35 ? 0.667 4.234 10.875 1 97.69 35 GLY B N 1
ATOM 2193 C CA . GLY B 1 35 ? 1.563 3.09 10.836 1 97.69 35 GLY B CA 1
ATOM 2194 C C . GLY B 1 35 ? 1.354 2.133 12 1 97.69 35 GLY B C 1
ATOM 2195 O O . GLY B 1 35 ? 1.528 0.922 11.852 1 97.69 35 GLY B O 1
ATOM 2196 N N . ALA B 1 36 ? 0.944 2.652 13.141 1 96.38 36 ALA B N 1
ATOM 2197 C CA . ALA B 1 36 ? 0.774 1.875 14.359 1 96.38 36 ALA B CA 1
ATOM 2198 C C . ALA B 1 36 ? -0.571 1.153 14.375 1 96.38 36 ALA B C 1
ATOM 2200 O O . ALA B 1 36 ? -0.928 0.505 15.359 1 96.38 36 ALA B O 1
ATOM 2201 N N . ASN B 1 37 ? -1.268 1.317 13.273 1 94.38 37 ASN B N 1
ATOM 2202 C CA . ASN B 1 37 ? -2.623 0.781 13.203 1 94.38 37 ASN B CA 1
ATOM 2203 C C . ASN B 1 37 ? -3.52 1.384 14.281 1 94.38 37 ASN B C 1
ATOM 2205 O O . ASN B 1 37 ? -4.418 0.713 14.789 1 94.38 37 ASN B O 1
ATOM 2209 N N . ALA B 1 38 ? -3.283 2.592 14.648 1 96.25 38 ALA B N 1
ATOM 2210 C CA . ALA B 1 38 ? -4.086 3.379 15.578 1 96.25 38 ALA B CA 1
ATOM 2211 C C . ALA B 1 38 ? -4.824 4.5 14.859 1 96.25 38 ALA B C 1
ATOM 2213 O O . ALA B 1 38 ? -4.949 5.609 15.383 1 96.25 38 ALA B O 1
ATOM 2214 N N . GLY B 1 39 ? -5.266 4.207 13.664 1 96.25 39 GLY B N 1
ATOM 2215 C CA . GLY B 1 39 ? -5.879 5.195 12.797 1 96.25 39 GLY B CA 1
ATOM 2216 C C . GLY B 1 39 ? -7.141 5.805 13.383 1 96.25 39 GLY B C 1
ATOM 2217 O O . GLY B 1 39 ? -7.508 6.934 13.047 1 96.25 39 GLY B O 1
ATOM 2218 N N . ALA B 1 40 ? -7.789 5.109 14.273 1 96.12 40 ALA B N 1
ATOM 2219 C CA . ALA B 1 40 ? -8.992 5.625 14.914 1 96.12 40 ALA B CA 1
ATOM 2220 C C . ALA B 1 40 ? -8.703 6.922 15.664 1 96.12 40 ALA B C 1
ATOM 2222 O O . ALA B 1 40 ? -9.602 7.754 15.844 1 96.12 40 ALA B O 1
ATOM 2223 N N . ARG B 1 41 ? -7.43 7.121 16.016 1 97.69 41 ARG B N 1
ATOM 2224 C CA . ARG B 1 41 ? -7.047 8.289 16.812 1 97.69 41 ARG B CA 1
ATOM 2225 C C . ARG B 1 41 ? -6.781 9.492 15.914 1 97.69 41 ARG B C 1
ATOM 2227 O O . ARG B 1 41 ? -6.52 10.594 16.406 1 97.69 41 ARG B O 1
ATOM 2234 N N . GLN B 1 42 ? -6.918 9.352 14.633 1 98.5 42 GLN B N 1
ATOM 2235 C CA . GLN B 1 42 ? -6.73 10.484 13.727 1 98.5 42 GLN B CA 1
ATOM 2236 C C . GLN B 1 42 ? -7.734 11.594 14.023 1 98.5 42 GLN B C 1
ATOM 2238 O O . GLN B 1 42 ? -7.422 12.773 13.859 1 98.5 42 GLN B O 1
ATOM 2243 N N . ALA B 1 43 ? -8.945 11.18 14.422 1 98.19 43 ALA B N 1
ATOM 2244 C CA . ALA B 1 43 ? -9.953 12.172 14.781 1 98.19 43 ALA B CA 1
ATOM 2245 C C . ALA B 1 43 ? -9.484 13.031 15.961 1 98.19 43 ALA B C 1
ATOM 2247 O O . ALA B 1 43 ? -9.625 14.258 15.93 1 98.19 43 ALA B O 1
ATOM 2248 N N . ASP B 1 44 ? -8.883 12.391 16.953 1 98.06 44 ASP B N 1
ATOM 2249 C CA . ASP B 1 44 ? -8.375 13.102 18.125 1 98.06 44 ASP B CA 1
ATOM 2250 C C . ASP B 1 44 ? -7.215 14.016 17.734 1 98.06 44 ASP B C 1
ATOM 2252 O O . ASP B 1 44 ? -7.145 15.156 18.203 1 98.06 44 ASP B O 1
ATOM 2256 N N . LEU B 1 45 ? -6.309 13.523 16.938 1 98.69 45 LEU B N 1
ATOM 2257 C CA . LEU B 1 45 ? -5.18 14.328 16.484 1 98.69 45 LEU B CA 1
ATOM 2258 C C . LEU B 1 45 ? -5.656 15.578 15.758 1 98.69 45 LEU B C 1
ATOM 2260 O O . LEU B 1 45 ? -5.141 16.672 15.984 1 98.69 45 LEU B O 1
ATOM 2264 N N . TYR B 1 46 ? -6.668 15.367 14.898 1 98.69 46 TYR B N 1
ATOM 2265 C CA . TYR B 1 46 ? -7.211 16.484 14.117 1 98.69 46 TYR B CA 1
ATOM 2266 C C . TYR B 1 46 ? -7.793 17.547 15.031 1 98.69 46 TYR B C 1
ATOM 2268 O O . TYR B 1 46 ? -7.559 18.75 14.82 1 98.69 46 TYR B O 1
ATOM 2276 N N . ARG B 1 47 ? -8.469 17.125 16.047 1 97.75 47 ARG B N 1
ATOM 2277 C CA . ARG B 1 47 ? -9.062 18.062 16.984 1 97.75 47 ARG B CA 1
ATOM 2278 C C . ARG B 1 47 ? -7.984 18.828 17.75 1 97.75 47 ARG B C 1
ATOM 2280 O O . ARG B 1 47 ? -8.117 20.031 17.984 1 97.75 47 ARG B O 1
ATOM 2287 N N . ILE B 1 48 ? -6.969 18.141 18.094 1 97.69 48 ILE B N 1
ATOM 2288 C CA . ILE B 1 48 ? -5.871 18.781 18.812 1 97.69 48 ILE B CA 1
ATOM 2289 C C . ILE B 1 48 ? -5.176 19.781 17.906 1 97.69 48 ILE B C 1
ATOM 2291 O O . ILE B 1 48 ? -4.918 20.922 18.312 1 97.69 48 ILE B O 1
ATOM 2295 N N . ALA B 1 49 ? -4.938 19.422 16.703 1 98.06 49 ALA B N 1
ATOM 2296 C CA . ALA B 1 49 ? -4.156 20.234 15.773 1 98.06 49 ALA B CA 1
ATOM 2297 C C . ALA B 1 49 ? -4.949 21.453 15.32 1 98.06 49 ALA B C 1
ATOM 2299 O O . ALA B 1 49 ? -4.367 22.484 14.969 1 98.06 49 ALA B O 1
ATOM 2300 N N . THR B 1 50 ? -6.293 21.344 15.352 1 97.88 50 THR B N 1
ATOM 2301 C CA . THR B 1 50 ? -7.078 22.422 14.758 1 97.88 50 THR B CA 1
ATOM 2302 C C . THR B 1 50 ? -7.82 23.203 15.836 1 97.88 50 THR B C 1
ATOM 2304 O O . THR B 1 50 ? -8.664 24.047 15.531 1 97.88 50 THR B O 1
ATOM 2307 N N . LYS B 1 51 ? -7.508 22.906 17.031 1 95.81 51 LYS B N 1
ATOM 2308 C CA . LYS B 1 51 ? -8.188 23.594 18.141 1 95.81 51 LYS B CA 1
ATOM 2309 C C . LYS B 1 51 ? -8.062 25.109 18 1 95.81 51 LYS B C 1
ATOM 2311 O O . LYS B 1 51 ? -6.965 25.641 17.828 1 95.81 51 LYS B O 1
ATOM 2316 N N . ASP B 1 52 ? -9.141 25.859 17.969 1 95.38 52 ASP B N 1
ATOM 2317 C CA . ASP B 1 52 ? -9.273 27.312 18 1 95.38 52 ASP B CA 1
ATOM 2318 C C . ASP B 1 52 ? -8.688 27.953 16.75 1 95.38 52 ASP B C 1
ATOM 2320 O O . ASP B 1 52 ? -8.273 29.109 16.766 1 95.38 52 ASP B O 1
ATOM 2324 N N . LEU B 1 53 ? -8.523 27.219 15.641 1 97.19 53 LEU B N 1
ATOM 2325 C CA . LEU B 1 53 ? -8.055 27.781 14.383 1 97.19 53 LEU B CA 1
ATOM 2326 C C . LEU B 1 53 ? -9.219 28.375 13.586 1 97.19 53 LEU B C 1
ATOM 2328 O O . LEU B 1 53 ? -10.336 27.844 13.625 1 97.19 53 LEU B O 1
ATOM 2332 N N . PRO B 1 54 ? -8.938 29.531 12.945 1 97.75 54 PRO B N 1
ATOM 2333 C CA . PRO B 1 54 ? -9.922 29.906 11.93 1 97.75 54 PRO B CA 1
ATOM 2334 C C . PRO B 1 54 ? -10.102 28.859 10.844 1 97.75 54 PRO B C 1
ATOM 2336 O O . PRO B 1 54 ? -9.195 28.062 10.602 1 97.75 54 PRO B O 1
ATOM 2339 N N . VAL B 1 55 ? -11.219 28.844 10.156 1 97.88 55 VAL B N 1
ATOM 2340 C CA . VAL B 1 55 ? -11.617 27.797 9.211 1 97.88 55 VAL B CA 1
ATOM 2341 C C . VAL B 1 55 ? -10.578 27.688 8.094 1 97.88 55 VAL B C 1
ATOM 2343 O O . VAL B 1 55 ? -10.266 26.594 7.637 1 97.88 55 VAL B O 1
ATOM 2346 N N . GLU B 1 56 ? -10.047 28.812 7.68 1 97.81 56 GLU B N 1
ATOM 2347 C CA . GLU B 1 56 ? -9.086 28.812 6.59 1 97.81 56 GLU B CA 1
ATOM 2348 C C . GLU B 1 56 ? -7.844 28 6.945 1 97.81 56 GLU B C 1
ATOM 2350 O O . GLU B 1 56 ? -7.332 27.25 6.117 1 97.81 56 GLU B O 1
ATOM 2355 N N . LYS B 1 57 ? -7.375 28.141 8.188 1 98.25 57 LYS B N 1
ATOM 2356 C CA . LYS B 1 57 ? -6.195 27.391 8.625 1 98.25 57 LYS B CA 1
ATOM 2357 C C . LYS B 1 57 ? -6.543 25.938 8.93 1 98.25 57 LYS B C 1
ATOM 2359 O O . LYS B 1 57 ? -5.73 25.047 8.711 1 98.25 57 LYS B O 1
ATOM 2364 N N . GLU B 1 58 ? -7.746 25.75 9.469 1 98.5 58 GLU B N 1
ATOM 2365 C CA . GLU B 1 58 ? -8.211 24.375 9.703 1 98.5 58 GLU B CA 1
ATOM 2366 C C . GLU B 1 58 ? -8.203 23.562 8.414 1 98.5 58 GLU B C 1
ATOM 2368 O O . GLU B 1 58 ? -7.766 22.422 8.398 1 98.5 58 GLU B O 1
ATOM 2373 N N . LEU B 1 59 ? -8.617 24.172 7.324 1 98.75 59 LEU B N 1
ATOM 2374 C CA . LEU B 1 59 ? -8.688 23.484 6.039 1 98.75 59 LEU B CA 1
ATOM 2375 C C . LEU B 1 59 ? -7.289 23.156 5.531 1 98.75 59 LEU B C 1
ATOM 2377 O O . LEU B 1 59 ? -7.094 22.109 4.902 1 98.75 59 LEU B O 1
ATOM 2381 N N . ILE B 1 60 ? -6.336 23.984 5.836 1 98.62 60 ILE B N 1
ATOM 2382 C CA . ILE B 1 60 ? -4.965 23.719 5.422 1 98.62 60 ILE B CA 1
ATOM 2383 C C . ILE B 1 60 ? -4.414 22.531 6.223 1 98.62 60 ILE B C 1
ATOM 2385 O O . ILE B 1 60 ? -3.781 21.641 5.664 1 98.62 60 ILE B O 1
ATOM 2389 N N . VAL B 1 61 ? -4.684 22.484 7.527 1 98.81 61 VAL B N 1
ATOM 2390 C CA . VAL B 1 61 ? -4.242 21.375 8.367 1 98.81 61 VAL B CA 1
ATOM 2391 C C . VAL B 1 61 ? -4.922 20.094 7.918 1 98.81 61 VAL B C 1
ATOM 2393 O O . VAL B 1 61 ? -4.281 19.031 7.852 1 98.81 61 VAL B O 1
ATOM 2396 N N . GLN B 1 62 ? -6.215 20.203 7.582 1 98.94 62 GLN B N 1
ATOM 2397 C CA . GLN B 1 62 ? -6.977 19.062 7.078 1 98.94 62 GLN B CA 1
ATOM 2398 C C . GLN B 1 62 ? -6.324 18.484 5.824 1 98.94 62 GLN B C 1
ATOM 2400 O O . GLN B 1 62 ? -6.109 17.266 5.738 1 98.94 62 GLN B O 1
ATOM 2405 N N . ARG B 1 63 ? -5.992 19.375 4.902 1 98.81 63 ARG B N 1
ATOM 2406 C CA . ARG B 1 63 ? -5.352 19 3.648 1 98.81 63 ARG B CA 1
ATOM 2407 C C . ARG B 1 63 ? -4.023 18.281 3.902 1 98.81 63 ARG B C 1
ATOM 2409 O O . ARG B 1 63 ? -3.723 17.266 3.268 1 98.81 63 ARG B O 1
ATOM 2416 N N . ARG B 1 64 ? -3.299 18.797 4.809 1 98.88 64 ARG B N 1
ATOM 2417 C CA . ARG B 1 64 ? -1.963 18.281 5.09 1 98.88 64 ARG B CA 1
ATOM 2418 C C . ARG B 1 64 ? -2.033 16.922 5.754 1 98.88 64 ARG B C 1
ATOM 2420 O O . ARG B 1 64 ? -1.285 16 5.395 1 98.88 64 ARG B O 1
ATOM 2427 N N . ILE B 1 65 ? -2.973 16.688 6.68 1 98.94 65 ILE B N 1
ATOM 2428 C CA . ILE B 1 65 ? -3.117 15.398 7.344 1 98.94 65 ILE B CA 1
ATOM 2429 C C . ILE B 1 65 ? -3.646 14.367 6.355 1 98.94 65 ILE B C 1
ATOM 2431 O O . ILE B 1 65 ? -3.16 13.234 6.312 1 98.94 65 ILE B O 1
ATOM 2435 N N . LYS B 1 66 ? -4.602 14.758 5.508 1 98.94 66 LYS B N 1
ATOM 2436 C CA . LYS B 1 66 ? -5.09 13.875 4.457 1 98.94 66 LYS B CA 1
ATOM 2437 C C . LYS B 1 66 ? -3.953 13.422 3.545 1 98.94 66 LYS B C 1
ATOM 2439 O O . LYS B 1 66 ? -3.857 12.242 3.201 1 98.94 66 LYS B O 1
ATOM 2444 N N . GLU B 1 67 ? -3.109 14.352 3.205 1 98.94 67 GLU B N 1
ATOM 2445 C CA . GLU B 1 67 ? -2.002 14.062 2.297 1 98.94 67 GLU B CA 1
ATOM 2446 C C . GLU B 1 67 ? -1.001 13.102 2.934 1 98.94 67 GLU B C 1
ATOM 2448 O O . GLU B 1 67 ? -0.452 12.234 2.254 1 98.94 67 GLU B O 1
ATOM 2453 N N . VAL B 1 68 ? -0.757 13.25 4.238 1 98.94 68 VAL B N 1
ATOM 2454 C CA . VAL B 1 68 ? 0.123 12.336 4.953 1 98.94 68 VAL B CA 1
ATOM 2455 C C . VAL B 1 68 ? -0.391 10.906 4.801 1 98.94 68 VAL B C 1
ATOM 2457 O O . VAL B 1 68 ? 0.352 10.008 4.387 1 98.94 68 VAL B O 1
ATOM 2460 N N . ILE B 1 69 ? -1.628 10.727 5.07 1 98.94 69 ILE B N 1
ATOM 2461 C CA . ILE B 1 69 ? -2.203 9.391 5.07 1 98.94 69 ILE B CA 1
ATOM 2462 C C . ILE B 1 69 ? -2.268 8.852 3.645 1 98.94 69 ILE B C 1
ATOM 2464 O O . ILE B 1 69 ? -1.989 7.676 3.402 1 98.94 69 ILE B O 1
ATOM 2468 N N . LEU B 1 70 ? -2.58 9.758 2.695 1 98.88 70 LEU B N 1
ATOM 2469 C CA . LEU B 1 70 ? -2.672 9.344 1.299 1 98.88 70 LEU B CA 1
ATOM 2470 C C . LEU B 1 70 ? -1.32 8.859 0.787 1 98.88 70 LEU B C 1
ATOM 2472 O O . LEU B 1 70 ? -1.227 7.773 0.207 1 98.88 70 LEU B O 1
ATOM 2476 N N . LYS B 1 71 ? -0.275 9.633 1.005 1 98.75 71 LYS B N 1
ATOM 2477 C CA . LYS B 1 71 ? 1.056 9.219 0.566 1 98.75 71 LYS B CA 1
ATOM 2478 C C . LYS B 1 71 ? 1.497 7.941 1.274 1 98.75 71 LYS B C 1
ATOM 2480 O O . LYS B 1 71 ? 2.117 7.07 0.663 1 98.75 71 LYS B O 1
ATOM 2485 N N . LEU B 1 72 ? 1.144 7.828 2.492 1 98.38 72 LEU B N 1
ATOM 2486 C CA . LEU B 1 72 ? 1.548 6.688 3.309 1 98.38 72 LEU B CA 1
ATOM 2487 C C . LEU B 1 72 ? 0.809 5.422 2.881 1 98.38 72 LEU B C 1
ATOM 2489 O O . LEU B 1 72 ? 1.24 4.309 3.191 1 98.38 72 LEU B O 1
ATOM 2493 N N . THR B 1 73 ? -0.291 5.566 2.199 1 98.56 73 THR B N 1
ATOM 2494 C CA . THR B 1 73 ? -1.105 4.434 1.777 1 98.56 73 THR B CA 1
ATOM 2495 C C . THR B 1 73 ? -0.262 3.416 1.016 1 98.56 73 THR B C 1
ATOM 2497 O O . THR B 1 73 ? -0.385 2.209 1.237 1 98.56 73 THR B O 1
ATOM 2500 N N . LEU B 1 74 ? 0.647 3.842 0.21 1 98.19 74 LEU B N 1
ATOM 2501 C CA . LEU B 1 74 ? 1.473 2.939 -0.586 1 98.19 74 LEU B CA 1
ATOM 2502 C C . LEU B 1 74 ? 2.521 2.252 0.282 1 98.19 74 LEU B C 1
ATOM 2504 O O . LEU B 1 74 ? 3.125 1.261 -0.135 1 98.19 74 LEU B O 1
ATOM 2508 N N . MET B 1 75 ? 2.725 2.764 1.491 1 98.38 75 MET B N 1
ATOM 2509 C CA . MET B 1 75 ? 3.77 2.217 2.352 1 98.38 75 MET B CA 1
ATOM 2510 C C . MET B 1 75 ? 3.178 1.293 3.41 1 98.38 75 MET B C 1
ATOM 2512 O O . MET B 1 75 ? 3.824 0.333 3.834 1 98.38 75 MET B O 1
ATOM 2516 N N . ILE B 1 76 ? 1.925 1.595 3.801 1 97.94 76 ILE B N 1
ATOM 2517 C CA . ILE B 1 76 ? 1.4 0.861 4.945 1 97.94 76 ILE B CA 1
ATOM 2518 C C . ILE B 1 76 ? 0.154 0.081 4.531 1 97.94 76 ILE B C 1
ATOM 2520 O O . ILE B 1 76 ? -0.347 -0.749 5.293 1 97.94 76 ILE B O 1
ATOM 2524 N N . GLY B 1 77 ? -0.376 0.372 3.357 1 98 77 GLY B N 1
ATOM 2525 C CA . GLY B 1 77 ? -1.468 -0.415 2.805 1 98 77 GLY B CA 1
ATOM 2526 C C . GLY B 1 77 ? -2.828 0.219 3.018 1 98 77 GLY B C 1
ATOM 2527 O O . GLY B 1 77 ? -3.006 1.028 3.932 1 98 77 GLY B O 1
ATOM 2528 N N . ASN B 1 78 ? -3.795 -0.241 2.24 1 98.19 78 ASN B N 1
ATOM 2529 C CA . ASN B 1 78 ? -5.152 0.296 2.229 1 98.19 78 ASN B CA 1
ATOM 2530 C C . ASN B 1 78 ? -5.84 0.112 3.578 1 98.19 78 ASN B C 1
ATOM 2532 O O . ASN B 1 78 ? -6.543 1.006 4.047 1 98.19 78 ASN B O 1
ATOM 2536 N N . PRO B 1 79 ? -5.664 -1.044 4.25 1 97.31 79 PRO B N 1
ATOM 2537 C CA . PRO B 1 79 ? -6.395 -1.23 5.504 1 97.31 79 PRO B CA 1
ATOM 2538 C C . PRO B 1 79 ? -6.043 -0.179 6.555 1 97.31 79 PRO B C 1
ATOM 2540 O O . PRO B 1 79 ? -6.938 0.427 7.152 1 97.31 79 PRO B O 1
ATOM 2543 N N . ARG B 1 80 ? -4.762 0.115 6.688 1 97.12 80 ARG B N 1
ATOM 2544 C CA . ARG B 1 80 ? -4.355 1.104 7.68 1 97.12 80 ARG B CA 1
ATOM 2545 C C . ARG B 1 80 ? -4.727 2.514 7.234 1 97.12 80 ARG B C 1
ATOM 2547 O O . ARG B 1 80 ? -5.086 3.357 8.055 1 97.12 80 ARG B O 1
ATOM 2554 N N . SER B 1 81 ? -4.59 2.744 5.941 1 98.06 81 SER B N 1
ATOM 2555 C CA . SER B 1 81 ? -4.934 4.055 5.402 1 98.06 81 SER B CA 1
ATOM 2556 C C . SER B 1 81 ? -6.418 4.359 5.598 1 98.06 81 SER B C 1
ATOM 2558 O O . SER B 1 81 ? -6.777 5.43 6.094 1 98.06 81 SER B O 1
ATOM 2560 N N . LEU B 1 82 ? -7.258 3.383 5.223 1 98.25 82 LEU B N 1
ATOM 2561 C CA . LEU B 1 82 ? -8.695 3.568 5.379 1 98.25 82 LEU B CA 1
ATOM 2562 C C . LEU B 1 82 ? -9.078 3.631 6.855 1 98.25 82 LEU B C 1
ATOM 2564 O O . LEU B 1 82 ? -9.961 4.406 7.238 1 98.25 82 LEU B O 1
ATOM 2568 N N . GLY B 1 83 ? -8.383 2.877 7.66 1 97.75 83 GLY B N 1
ATOM 2569 C CA . GLY B 1 83 ? -8.594 2.932 9.094 1 97.75 83 GLY B CA 1
ATOM 2570 C C . GLY B 1 83 ? -8.203 4.266 9.711 1 97.75 83 GLY B C 1
ATOM 2571 O O . GLY B 1 83 ? -8.586 4.57 10.844 1 97.75 83 GLY B O 1
ATOM 2572 N N . SER B 1 84 ? -7.512 5.027 8.984 1 98.56 84 SER B N 1
ATOM 2573 C CA . SER B 1 84 ? -7.109 6.359 9.422 1 98.56 84 SER B CA 1
ATOM 2574 C C . SER B 1 84 ? -8 7.434 8.812 1 98.56 84 SER B C 1
ATOM 2576 O O . SER B 1 84 ? -8.469 8.336 9.516 1 98.56 84 SER B O 1
ATOM 2578 N N . LEU B 1 85 ? -8.273 7.312 7.516 1 98.81 85 LEU B N 1
ATOM 2579 C CA . LEU B 1 85 ? -9 8.336 6.781 1 98.81 85 LEU B CA 1
ATOM 2580 C C . LEU B 1 85 ? -10.461 8.414 7.234 1 98.81 85 LEU B C 1
ATOM 2582 O O . LEU B 1 85 ? -11 9.5 7.43 1 98.81 85 LEU B O 1
ATOM 2586 N N . ILE B 1 86 ? -11.086 7.281 7.422 1 98.56 86 ILE B N 1
ATOM 2587 C CA . ILE B 1 86 ? -12.523 7.273 7.688 1 98.56 86 ILE B CA 1
ATOM 2588 C C . ILE B 1 86 ? -12.797 7.887 9.062 1 98.56 86 ILE B C 1
ATOM 2590 O O . ILE B 1 86 ? -13.633 8.789 9.188 1 98.56 86 ILE B O 1
ATOM 2594 N N . PRO B 1 87 ? -12.055 7.48 10.117 1 98.19 87 PRO B N 1
ATOM 2595 C CA . PRO B 1 87 ? -12.234 8.195 11.383 1 98.19 87 PRO B CA 1
ATOM 2596 C C . PRO B 1 87 ? -11.922 9.688 11.266 1 98.19 87 PRO B C 1
ATOM 2598 O O . PRO B 1 87 ? -12.594 10.516 11.883 1 98.19 87 PRO B O 1
ATOM 2601 N N . LEU B 1 88 ? -10.914 10.047 10.516 1 98.75 88 LEU B N 1
ATOM 2602 C CA . LEU B 1 88 ? -10.586 11.445 10.289 1 98.75 88 LEU B CA 1
ATOM 2603 C C . LEU B 1 88 ? -11.773 12.188 9.672 1 98.75 88 LEU B C 1
ATOM 2605 O O . LEU B 1 88 ? -12.125 13.281 10.117 1 98.75 88 LEU B O 1
ATOM 2609 N N . PHE B 1 89 ? -12.398 11.594 8.625 1 98.44 89 PHE B N 1
ATOM 2610 C CA . PHE B 1 89 ? -13.547 12.203 7.965 1 98.44 89 PHE B CA 1
ATOM 2611 C C . PHE B 1 89 ? -14.664 12.477 8.969 1 98.44 89 PHE B C 1
ATOM 2613 O O . PHE B 1 89 ? -15.352 13.5 8.875 1 98.44 89 PHE B O 1
ATOM 2620 N N . GLY B 1 90 ? -14.758 11.578 9.898 1 97.44 90 GLY B N 1
ATOM 2621 C CA . GLY B 1 90 ? -15.797 11.711 10.906 1 97.44 90 GLY B CA 1
ATOM 2622 C C . GLY B 1 90 ? -15.602 12.906 11.812 1 97.44 90 GLY B C 1
ATOM 2623 O O . GLY B 1 90 ? -16.531 13.328 12.5 1 97.44 90 GLY B O 1
ATOM 2624 N N . ALA B 1 91 ? -14.43 13.469 11.797 1 97.88 91 ALA B N 1
ATOM 2625 C CA . ALA B 1 91 ? -14.102 14.586 12.688 1 97.88 91 ALA B CA 1
ATOM 2626 C C . ALA B 1 91 ? -14.344 15.922 11.992 1 97.88 91 ALA B C 1
ATOM 2628 O O . ALA B 1 91 ? -14.281 16.984 12.625 1 97.88 91 ALA B O 1
ATOM 2629 N N . PHE B 1 92 ? -14.664 15.883 10.672 1 98.06 92 PHE B N 1
ATOM 2630 C CA . PHE B 1 92 ? -14.836 17.125 9.938 1 98.06 92 PHE B CA 1
ATOM 2631 C C . PHE B 1 92 ? -16.156 17.797 10.297 1 98.06 92 PHE B C 1
ATOM 2633 O O . PHE B 1 92 ? -17.172 17.125 10.469 1 98.06 92 PHE B O 1
ATOM 2640 N N . LYS B 1 93 ? -16.125 19.062 10.469 1 96.62 93 LYS B N 1
ATOM 2641 C CA . LYS B 1 93 ? -17.359 19.828 10.625 1 96.62 93 LYS B CA 1
ATOM 2642 C C . LYS B 1 93 ? -18.156 19.859 9.328 1 96.62 93 LYS B C 1
ATOM 2644 O O . LYS B 1 93 ? -17.578 19.891 8.242 1 96.62 93 LYS B O 1
ATOM 2649 N N . PRO B 1 94 ? -19.484 19.828 9.43 1 94.56 94 PRO B N 1
ATOM 2650 C CA . PRO B 1 94 ? -20.297 19.922 8.211 1 94.56 94 PRO B CA 1
ATOM 2651 C C . PRO B 1 94 ? -19.922 21.109 7.336 1 94.56 94 PRO B C 1
ATOM 2653 O O . PRO B 1 94 ? -19.844 22.234 7.824 1 94.56 94 PRO B O 1
ATOM 2656 N N . GLY B 1 95 ? -19.656 20.812 6.156 1 95.06 95 GLY B N 1
ATOM 2657 C CA . GLY B 1 95 ? -19.375 21.875 5.188 1 95.06 95 GLY B CA 1
ATOM 2658 C C . GLY B 1 95 ? -17.938 22.344 5.227 1 95.06 95 GLY B C 1
ATOM 2659 O O . GLY B 1 95 ? -17.531 23.188 4.422 1 95.06 95 GLY B O 1
ATOM 2660 N N . VAL B 1 96 ? -17.125 21.891 6.16 1 97.88 96 VAL B N 1
ATOM 2661 C CA . VAL B 1 96 ? -15.727 22.281 6.27 1 97.88 96 VAL B CA 1
ATOM 2662 C C . VAL B 1 96 ? -14.828 21.141 5.82 1 97.88 96 VAL B C 1
ATOM 2664 O O . VAL B 1 96 ? -14.211 20.469 6.648 1 97.88 96 VAL B O 1
ATOM 2667 N N . VAL B 1 97 ? -14.805 20.953 4.5 1 98.62 97 VAL B N 1
ATOM 2668 C CA . VAL B 1 97 ? -14.016 19.875 3.906 1 98.62 97 VAL B CA 1
ATOM 2669 C C . VAL B 1 97 ? -13.148 20.438 2.781 1 98.62 97 VAL B C 1
ATOM 2671 O O . VAL B 1 97 ? -13.656 21.047 1.841 1 98.62 97 VAL B O 1
ATOM 2674 N N . ASP B 1 98 ? -11.883 20.297 2.924 1 98.56 98 ASP B N 1
ATOM 2675 C CA . ASP B 1 98 ? -10.969 20.688 1.854 1 98.56 98 ASP B CA 1
ATOM 2676 C C . ASP B 1 98 ? -11.039 19.703 0.691 1 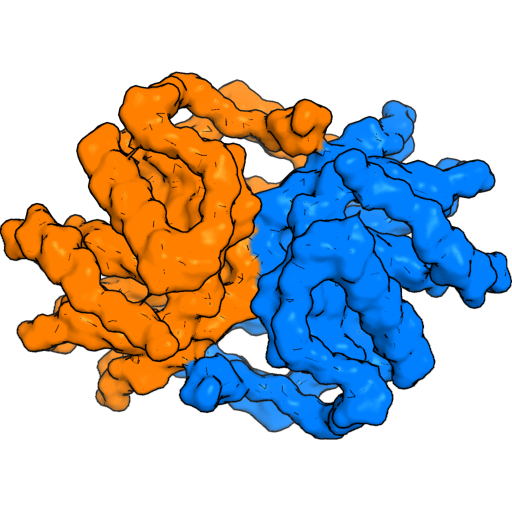98.56 98 ASP B C 1
ATOM 2678 O O . ASP B 1 98 ? -10.828 18.5 0.876 1 98.56 98 ASP B O 1
ATOM 2682 N N . MET B 1 99 ? -11.273 20.188 -0.521 1 97.94 99 MET B N 1
ATOM 2683 C CA . MET B 1 99 ? -11.5 19.297 -1.658 1 97.94 99 MET B CA 1
ATOM 2684 C C . MET B 1 99 ? -10.375 19.406 -2.674 1 97.94 99 MET B C 1
ATOM 2686 O O . MET B 1 99 ? -10.477 18.891 -3.787 1 97.94 99 MET B O 1
ATOM 2690 N N . PHE B 1 100 ? -9.297 20.141 -2.248 1 98.38 100 PHE B N 1
ATOM 2691 C CA . PHE B 1 100 ? -8.148 20.219 -3.145 1 98.38 100 PHE B CA 1
ATOM 2692 C C . PHE B 1 100 ? -7.602 18.844 -3.459 1 98.38 100 PHE B C 1
ATOM 2694 O O . PHE B 1 100 ? -7.215 18.094 -2.553 1 98.38 100 PHE B O 1
ATOM 2701 N N . GLY B 1 101 ? -7.668 18.422 -4.738 1 98.19 101 GLY B N 1
ATOM 2702 C CA . GLY B 1 101 ? -7.203 17.141 -5.227 1 98.19 101 GLY B CA 1
ATOM 2703 C C . GLY B 1 101 ? -6.441 17.234 -6.535 1 98.19 101 GLY B C 1
ATOM 2704 O O . GLY B 1 101 ? -6.973 16.906 -7.598 1 98.19 101 GLY B O 1
ATOM 2705 N N . PRO B 1 102 ? -5.227 17.641 -6.406 1 98.19 102 PRO B N 1
ATOM 2706 C CA . PRO B 1 102 ? -4.469 17.984 -7.613 1 98.19 102 PRO B CA 1
ATOM 2707 C C . PRO B 1 102 ? -4.297 16.797 -8.562 1 98.19 102 PRO B C 1
ATOM 2709 O O . PRO B 1 102 ? -4.262 16.984 -9.781 1 98.19 102 PRO B O 1
ATOM 2712 N N . ARG B 1 103 ? -4.234 15.586 -8.055 1 98.31 103 ARG B N 1
ATOM 2713 C CA . ARG B 1 103 ? -4.078 14.414 -8.914 1 98.31 103 ARG B CA 1
ATOM 2714 C C . ARG B 1 103 ? -5.359 14.141 -9.703 1 98.31 103 ARG B C 1
ATOM 2716 O O . ARG B 1 103 ? -5.309 13.891 -10.906 1 98.31 103 ARG B O 1
ATOM 2723 N N . THR B 1 104 ? -6.418 14.172 -8.992 1 98.19 104 THR B N 1
ATOM 2724 C CA . THR B 1 104 ? -7.711 13.961 -9.625 1 98.19 104 THR B CA 1
ATOM 2725 C C . THR B 1 104 ? -7.984 15.039 -10.664 1 98.19 104 THR B C 1
ATOM 2727 O O . THR B 1 104 ? -8.453 14.742 -11.766 1 98.19 104 THR B O 1
ATOM 2730 N N . GLU B 1 105 ? -7.648 16.281 -10.375 1 98.06 105 GLU B N 1
ATOM 2731 C CA . GLU B 1 105 ? -7.938 17.422 -11.234 1 98.06 105 GLU B CA 1
ATOM 2732 C C . GLU B 1 105 ? -7.082 17.391 -12.492 1 98.06 105 GLU B C 1
ATOM 2734 O O . GLU B 1 105 ? -7.473 17.938 -13.531 1 98.06 105 GLU B O 1
ATOM 2739 N N . GLU B 1 106 ? -6 16.703 -12.469 1 97.44 106 GLU B N 1
ATOM 2740 C CA . GLU B 1 106 ? -5.043 16.781 -13.57 1 97.44 106 GLU B CA 1
ATOM 2741 C C . GLU B 1 106 ? -5.105 15.539 -14.445 1 97.44 106 GLU B C 1
ATOM 2743 O O . GLU B 1 106 ? -4.301 15.383 -15.367 1 97.44 106 GLU B O 1
ATOM 2748 N N . GLN B 1 107 ? -5.98 14.672 -14.117 1 94.31 107 GLN B N 1
ATOM 2749 C CA . GLN B 1 107 ? -6.129 13.492 -14.969 1 94.31 107 GLN B CA 1
ATOM 2750 C C . GLN B 1 107 ? -6.355 13.898 -16.422 1 94.31 107 GLN B C 1
ATOM 2752 O O . GLN B 1 107 ? -7.137 14.805 -16.703 1 94.31 107 GLN B O 1
ATOM 2757 N N . GLY B 1 108 ? -5.664 13.305 -17.375 1 91.38 108 GLY B N 1
ATOM 2758 C CA . GLY B 1 108 ? -5.855 13.531 -18.797 1 91.38 108 GLY B CA 1
ATOM 2759 C C . GLY B 1 108 ? -5.109 14.742 -19.328 1 91.38 108 GLY B C 1
ATOM 2760 O O . GLY B 1 108 ? -5.129 15.023 -20.516 1 91.38 108 GLY B O 1
ATOM 2761 N N . ASP B 1 109 ? -4.523 15.516 -18.438 1 95.56 109 ASP B N 1
ATOM 2762 C CA . ASP B 1 109 ? -3.725 16.672 -18.812 1 95.56 109 ASP B CA 1
ATOM 2763 C C . ASP B 1 109 ? -2.289 16.266 -19.141 1 95.56 109 ASP B C 1
ATOM 2765 O O . ASP B 1 109 ? -1.47 16.078 -18.234 1 95.56 109 ASP B O 1
ATOM 2769 N N . ALA B 1 110 ? -1.957 16.266 -20.359 1 94.31 110 ALA B N 1
ATOM 2770 C CA . ALA B 1 110 ? -0.666 15.773 -20.828 1 94.31 110 ALA B CA 1
ATOM 2771 C C . ALA B 1 110 ? 0.478 16.625 -20.297 1 94.31 110 ALA B C 1
ATOM 2773 O O . ALA B 1 110 ? 1.548 16.094 -19.969 1 94.31 110 ALA B O 1
ATOM 2774 N N . GLU B 1 111 ? 0.286 17.875 -20.281 1 97.12 111 GLU B N 1
ATOM 2775 C CA . GLU B 1 111 ? 1.315 18.766 -19.75 1 97.12 111 GLU B CA 1
ATOM 2776 C C . GLU B 1 111 ? 1.55 18.516 -18.266 1 97.12 111 GLU B C 1
ATOM 2778 O O . GLU B 1 111 ? 2.693 18.5 -17.812 1 97.12 111 GLU B O 1
ATOM 2783 N N . ALA B 1 112 ? 0.473 18.375 -17.516 1 97 112 ALA B N 1
ATOM 2784 C CA . ALA B 1 112 ? 0.589 18.078 -16.094 1 97 112 ALA B CA 1
ATOM 2785 C C . ALA B 1 112 ? 1.316 16.75 -15.875 1 97 112 ALA B C 1
ATOM 2787 O O . ALA B 1 112 ? 2.109 16.625 -14.938 1 97 112 ALA B O 1
ATOM 2788 N N . LEU B 1 113 ? 1.002 15.82 -16.703 1 95.5 113 LEU B N 1
ATOM 2789 C CA . LEU B 1 113 ? 1.656 14.523 -16.594 1 95.5 113 LEU B CA 1
ATOM 2790 C C . LEU B 1 113 ? 3.162 14.656 -16.781 1 95.5 113 LEU B C 1
ATOM 2792 O O . LEU B 1 113 ? 3.945 14.031 -16.062 1 95.5 113 LEU B O 1
ATOM 2796 N N . GLU B 1 114 ? 3.541 15.383 -17.75 1 97 114 GLU B N 1
ATOM 2797 C CA . GLU B 1 114 ? 4.965 15.578 -18 1 97 114 GLU B CA 1
ATOM 2798 C C . GLU B 1 114 ? 5.641 16.266 -16.812 1 97 114 GLU B C 1
ATOM 2800 O O . GLU B 1 114 ? 6.762 15.914 -16.438 1 97 114 GLU B O 1
ATOM 2805 N N . ARG B 1 115 ? 4.977 17.25 -16.266 1 97.44 115 ARG B N 1
ATOM 2806 C CA . ARG B 1 115 ? 5.508 17.922 -15.078 1 97.44 115 ARG B CA 1
ATOM 2807 C C . ARG B 1 115 ? 5.652 16.953 -13.914 1 97.44 115 ARG B C 1
ATOM 2809 O O . ARG B 1 115 ? 6.648 16.984 -13.188 1 97.44 115 ARG B O 1
ATOM 2816 N N . ARG B 1 116 ? 4.676 16.109 -13.797 1 97.56 116 ARG B N 1
ATOM 2817 C CA . ARG B 1 116 ? 4.711 15.125 -12.727 1 97.56 116 ARG B CA 1
ATOM 2818 C C . ARG B 1 116 ? 5.859 14.141 -12.93 1 97.56 116 ARG B C 1
ATOM 2820 O O . ARG B 1 116 ? 6.531 13.758 -11.977 1 97.56 116 ARG B O 1
ATOM 2827 N N . LYS B 1 117 ? 6.051 13.727 -14.102 1 97 117 LYS B N 1
ATOM 2828 C CA . LYS B 1 117 ? 7.141 12.797 -14.406 1 97 117 LYS B CA 1
ATOM 2829 C C . LYS B 1 117 ? 8.492 13.422 -14.078 1 97 117 LYS B C 1
ATOM 2831 O O . LYS B 1 117 ? 9.375 12.758 -13.531 1 97 117 LYS B O 1
ATOM 2836 N N . LYS B 1 118 ? 8.656 14.656 -14.438 1 97.12 118 LYS B N 1
ATOM 2837 C CA . LYS B 1 118 ? 9.906 15.359 -14.164 1 97.12 118 LYS B CA 1
ATOM 2838 C C . LYS B 1 118 ? 10.148 15.5 -12.664 1 97.12 118 LYS B C 1
ATOM 2840 O O . LYS B 1 118 ? 11.25 15.234 -12.18 1 97.12 118 LYS B O 1
ATOM 2845 N N . ARG B 1 119 ? 9.117 15.875 -11.945 1 96.69 119 ARG B N 1
ATOM 2846 C CA . ARG B 1 119 ? 9.219 16 -10.492 1 96.69 119 ARG B CA 1
ATOM 2847 C C . ARG B 1 119 ? 9.547 14.664 -9.844 1 96.69 119 ARG B C 1
ATOM 2849 O O . ARG B 1 119 ? 10.312 14.609 -8.883 1 96.69 119 ARG B O 1
ATOM 2856 N N . ALA B 1 120 ? 8.938 13.664 -10.344 1 97 120 ALA B N 1
ATOM 2857 C CA . ALA B 1 120 ? 9.164 12.312 -9.828 1 97 120 ALA B CA 1
ATOM 2858 C C . ALA B 1 120 ? 10.617 11.898 -10.023 1 97 120 ALA B C 1
ATOM 2860 O O . ALA B 1 120 ? 11.227 11.312 -9.117 1 97 120 ALA B O 1
ATOM 2861 N N . ALA B 1 121 ? 11.125 12.141 -11.203 1 93.88 121 ALA B N 1
ATOM 2862 C CA . ALA B 1 121 ? 12.508 11.797 -11.5 1 93.88 121 ALA B CA 1
ATOM 2863 C C . ALA B 1 121 ? 13.469 12.539 -10.57 1 93.88 121 ALA B C 1
ATOM 2865 O O . ALA B 1 121 ? 14.422 11.953 -10.055 1 93.88 121 ALA B O 1
ATOM 2866 N N . ASP B 1 122 ? 13.219 13.805 -10.344 1 93.88 122 ASP B N 1
ATOM 2867 C CA . ASP B 1 122 ? 14.039 14.617 -9.453 1 93.88 122 ASP B CA 1
ATOM 2868 C C . ASP B 1 122 ? 13.953 14.109 -8.008 1 93.88 122 ASP B C 1
ATOM 2870 O O . ASP B 1 122 ? 14.969 14.008 -7.324 1 93.88 122 ASP B O 1
ATOM 2874 N N . HIS B 1 123 ? 12.742 13.844 -7.602 1 95 123 HIS B N 1
ATOM 2875 C CA . HIS B 1 123 ? 12.531 13.336 -6.254 1 95 123 HIS B CA 1
ATOM 2876 C C . HIS B 1 123 ? 13.234 12 -6.047 1 95 123 HIS B C 1
ATOM 2878 O O . HIS B 1 123 ? 13.898 11.797 -5.027 1 95 123 HIS B O 1
ATOM 2884 N N . PHE B 1 124 ? 13.109 11.078 -6.992 1 94.94 124 PHE B N 1
ATOM 2885 C CA . PHE B 1 124 ? 13.695 9.75 -6.918 1 94.94 124 PHE B CA 1
ATOM 2886 C C . PHE B 1 124 ? 15.219 9.836 -6.832 1 94.94 124 PHE B C 1
ATOM 2888 O O . PHE B 1 124 ? 15.836 9.164 -6.004 1 94.94 124 PHE B O 1
ATOM 2895 N N . ALA B 1 125 ? 15.758 10.656 -7.613 1 91.06 125 ALA B N 1
ATOM 2896 C CA . ALA B 1 125 ? 17.203 10.82 -7.637 1 91.06 125 ALA B CA 1
ATOM 2897 C C . ALA B 1 125 ? 17.703 11.453 -6.344 1 91.06 125 ALA B C 1
ATOM 2899 O O . ALA B 1 125 ? 18.797 11.133 -5.863 1 91.06 125 ALA B O 1
ATOM 2900 N N . THR B 1 126 ? 16.953 12.398 -5.848 1 92.5 126 THR B N 1
ATOM 2901 C CA . THR B 1 126 ? 17.328 13.055 -4.605 1 92.5 126 THR B CA 1
ATOM 2902 C C . THR B 1 126 ? 17.25 12.078 -3.432 1 92.5 126 THR B C 1
ATOM 2904 O O . THR B 1 126 ? 18.172 12.023 -2.609 1 92.5 126 THR B O 1
ATOM 2907 N N . LEU B 1 127 ? 16.266 11.273 -3.395 1 94.44 127 LEU B N 1
ATOM 2908 C CA . LEU B 1 127 ? 16.031 10.375 -2.266 1 94.44 127 LEU B CA 1
ATOM 2909 C C . LEU B 1 127 ? 17.062 9.25 -2.256 1 94.44 127 LEU B C 1
ATOM 2911 O O . LEU B 1 127 ? 17.578 8.891 -1.198 1 94.44 127 LEU B O 1
ATOM 2915 N N . TRP B 1 128 ? 17.375 8.523 -3.371 1 93.06 128 TRP B N 1
ATOM 2916 C CA . TRP B 1 128 ? 18.156 7.285 -3.41 1 93.06 128 TRP B CA 1
ATOM 2917 C C . TRP B 1 128 ? 19.594 7.562 -3.844 1 93.06 128 TRP B C 1
ATOM 2919 O O . TRP B 1 128 ? 20.453 6.691 -3.732 1 93.06 128 TRP B O 1
ATOM 2929 N N . SER B 1 129 ? 20.031 8.734 -4.27 1 89.5 129 SER B N 1
ATOM 2930 C CA . SER B 1 129 ? 21.266 9.008 -4.992 1 89.5 129 SER B CA 1
ATOM 2931 C C . SER B 1 129 ? 21.234 8.414 -6.395 1 89.5 129 SER B C 1
ATOM 2933 O O . SER B 1 129 ? 20.453 7.5 -6.668 1 89.5 129 SER B O 1
ATOM 2935 N N . PRO B 1 130 ? 22.094 8.859 -7.211 1 89.69 130 PRO B N 1
ATOM 2936 C CA . PRO B 1 130 ? 22.047 8.43 -8.609 1 89.69 130 PRO B CA 1
ATOM 2937 C C . PRO B 1 130 ? 22.312 6.941 -8.781 1 89.69 130 PRO B C 1
ATOM 2939 O O . PRO B 1 130 ? 21.594 6.25 -9.5 1 89.69 130 PRO B O 1
ATOM 2942 N N . ASP B 1 131 ? 23.312 6.402 -8.094 1 92 131 ASP B N 1
ATOM 2943 C CA . ASP B 1 131 ? 23.672 4.996 -8.242 1 92 131 ASP B CA 1
ATOM 2944 C C . ASP B 1 131 ? 22.562 4.086 -7.711 1 92 131 ASP B C 1
ATOM 2946 O O . ASP B 1 131 ? 22.203 3.1 -8.352 1 92 131 ASP B O 1
ATOM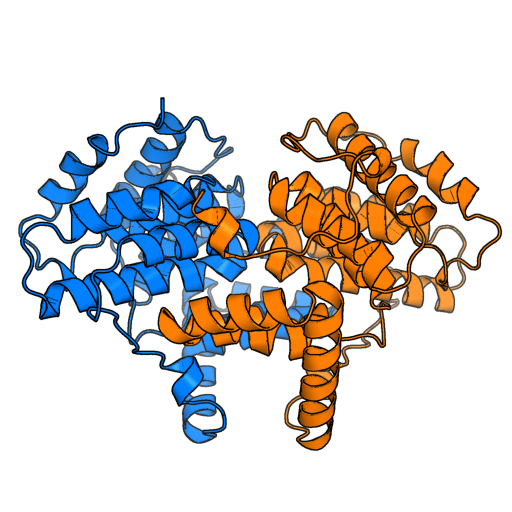 2950 N N . ALA B 1 132 ? 22.109 4.34 -6.535 1 93.56 132 ALA B N 1
ATOM 2951 C CA . ALA B 1 132 ? 21.031 3.537 -5.941 1 93.56 132 ALA B CA 1
ATOM 2952 C C . ALA B 1 132 ? 19.766 3.633 -6.77 1 93.56 132 ALA B C 1
ATOM 2954 O O . ALA B 1 132 ? 19.062 2.637 -6.953 1 93.56 132 ALA B O 1
ATOM 2955 N N . ALA B 1 133 ? 19.531 4.812 -7.262 1 93.69 133 ALA B N 1
ATOM 2956 C CA . ALA B 1 133 ? 18.359 5.008 -8.117 1 93.69 133 ALA B CA 1
ATOM 2957 C C . ALA B 1 133 ? 18.438 4.117 -9.359 1 93.69 133 ALA B C 1
ATOM 2959 O O . ALA B 1 133 ? 17.469 3.439 -9.703 1 93.69 133 ALA B O 1
A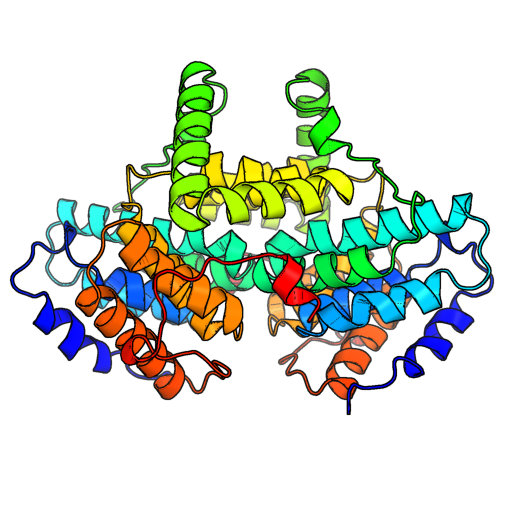TOM 2960 N N . ARG B 1 134 ? 19.562 4.137 -10 1 94.56 134 ARG B N 1
ATOM 2961 C CA . ARG B 1 134 ? 19.766 3.318 -11.195 1 94.56 134 ARG B CA 1
ATOM 2962 C C . ARG B 1 134 ? 19.625 1.835 -10.867 1 94.56 134 ARG B C 1
ATOM 2964 O O . ARG B 1 134 ? 18.922 1.107 -11.578 1 94.56 134 ARG B O 1
ATOM 2971 N N . SER B 1 135 ? 20.266 1.39 -9.852 1 95.56 135 SER B N 1
ATOM 2972 C CA . SER B 1 135 ? 20.234 -0.013 -9.453 1 95.56 135 SER B CA 1
ATOM 2973 C C . SER B 1 135 ? 18.812 -0.46 -9.102 1 95.56 135 SER B C 1
ATOM 2975 O O . SER B 1 135 ? 18.375 -1.535 -9.516 1 95.56 135 SER B O 1
ATOM 2977 N N . ASN B 1 136 ? 18.094 0.362 -8.305 1 95.5 136 ASN B N 1
ATOM 2978 C CA . ASN B 1 136 ? 16.734 0.046 -7.871 1 95.5 136 ASN B CA 1
ATOM 2979 C C . ASN B 1 136 ? 15.781 -0.047 -9.055 1 95.5 136 ASN B C 1
ATOM 2981 O O . ASN B 1 136 ? 14.953 -0.955 -9.117 1 95.5 136 ASN B O 1
ATOM 2985 N N . ASN B 1 137 ? 15.977 0.838 -10 1 95.81 137 ASN B N 1
ATOM 2986 C CA . ASN B 1 137 ? 15.18 0.76 -11.219 1 95.81 137 ASN B CA 1
ATOM 2987 C C . ASN B 1 137 ? 15.477 -0.507 -12.008 1 95.81 137 ASN B C 1
ATOM 2989 O O . ASN B 1 137 ? 14.562 -1.199 -12.461 1 95.81 137 ASN B O 1
ATOM 2993 N N . GLU B 1 138 ? 16.688 -0.797 -12.156 1 96.81 138 GLU B N 1
ATOM 2994 C CA . GLU B 1 138 ? 17.125 -1.892 -13.008 1 96.81 138 GLU B CA 1
ATOM 2995 C C . GLU B 1 138 ? 16.625 -3.238 -12.484 1 96.81 138 GLU B C 1
ATOM 2997 O O . GLU B 1 138 ? 16.172 -4.082 -13.258 1 96.81 138 GLU B O 1
ATOM 3002 N N . ILE B 1 139 ? 16.719 -3.471 -11.227 1 97.19 139 ILE B N 1
ATOM 3003 C CA . ILE B 1 139 ? 16.328 -4.762 -10.664 1 97.19 139 ILE B CA 1
ATOM 3004 C C . ILE B 1 139 ? 14.836 -4.984 -10.875 1 97.19 139 ILE B C 1
ATOM 3006 O O . ILE B 1 139 ? 14.406 -6.102 -11.164 1 97.19 139 ILE B O 1
ATOM 3010 N N . LEU B 1 140 ? 14.062 -3.955 -10.742 1 98 140 LEU B N 1
ATOM 3011 C CA . LEU B 1 140 ? 12.625 -4.078 -10.969 1 98 140 LEU B CA 1
ATOM 3012 C C . LEU B 1 140 ? 12.32 -4.281 -12.445 1 98 140 LEU B C 1
ATOM 3014 O O . LEU B 1 140 ? 11.562 -5.176 -12.812 1 98 140 LEU B O 1
ATOM 3018 N N . LYS B 1 141 ? 12.969 -3.51 -13.297 1 97.69 141 LYS B N 1
ATOM 3019 C CA . LYS B 1 141 ? 12.711 -3.568 -14.734 1 97.69 141 LYS B CA 1
ATOM 3020 C C . LYS B 1 141 ? 13.078 -4.934 -15.305 1 97.69 141 LYS B C 1
ATOM 3022 O O . LYS B 1 141 ? 12.383 -5.461 -16.172 1 97.69 141 LYS B O 1
ATOM 3027 N N . LYS B 1 142 ? 14.109 -5.461 -14.797 1 97.75 142 LYS B N 1
ATOM 3028 C CA . LYS B 1 142 ? 14.648 -6.707 -15.336 1 97.75 142 LYS B CA 1
ATOM 3029 C C . LYS B 1 142 ? 13.82 -7.902 -14.875 1 97.75 142 LYS B C 1
ATOM 3031 O O . LYS B 1 142 ? 13.836 -8.961 -15.516 1 97.75 142 LYS B O 1
ATOM 3036 N N . ASN B 1 143 ? 13.094 -7.742 -13.789 1 98.38 143 ASN B N 1
ATOM 3037 C CA . ASN B 1 143 ? 12.484 -8.93 -13.203 1 98.38 143 ASN B CA 1
ATOM 3038 C C . ASN B 1 143 ? 10.961 -8.844 -13.211 1 98.38 143 ASN B C 1
ATOM 3040 O O . ASN B 1 143 ? 10.273 -9.859 -13.18 1 98.38 143 ASN B O 1
ATOM 3044 N N . HIS B 1 144 ? 10.422 -7.629 -13.258 1 98.69 144 HIS B N 1
ATOM 3045 C CA . HIS B 1 144 ? 8.977 -7.449 -13.156 1 98.69 144 HIS B CA 1
ATOM 3046 C C . HIS B 1 144 ? 8.562 -6.043 -13.578 1 98.69 144 HIS B C 1
ATOM 3048 O O . HIS B 1 144 ? 8.375 -5.164 -12.734 1 98.69 144 HIS B O 1
ATOM 3054 N N . THR B 1 145 ? 8.195 -5.855 -14.773 1 98.56 145 THR B N 1
ATOM 3055 C CA . THR B 1 145 ? 7.969 -4.539 -15.359 1 98.56 145 THR B CA 1
ATOM 3056 C C . THR B 1 145 ? 6.766 -3.855 -14.711 1 98.56 145 THR B C 1
ATOM 3058 O O . THR B 1 145 ? 6.781 -2.645 -14.484 1 98.56 145 THR B O 1
ATOM 3061 N N . ASP B 1 146 ? 5.715 -4.609 -14.398 1 98.81 146 ASP B N 1
ATOM 3062 C CA . ASP B 1 146 ? 4.551 -4.016 -13.75 1 98.81 146 ASP B CA 1
ATOM 3063 C C . ASP B 1 146 ? 4.891 -3.541 -12.344 1 98.81 146 ASP B C 1
ATOM 3065 O O . ASP B 1 146 ? 4.344 -2.543 -11.867 1 98.81 146 ASP B O 1
ATOM 3069 N N . ALA B 1 147 ? 5.797 -4.262 -11.648 1 98.75 147 ALA B N 1
ATOM 3070 C CA . ALA B 1 147 ? 6.246 -3.789 -10.344 1 98.75 147 ALA B CA 1
ATOM 3071 C C . ALA B 1 147 ? 7.043 -2.494 -10.469 1 98.75 147 ALA B C 1
ATOM 3073 O O . ALA B 1 147 ? 6.902 -1.588 -9.648 1 98.75 147 ALA B O 1
ATOM 3074 N N . HIS B 1 148 ? 7.875 -2.428 -11.531 1 98.5 148 HIS B N 1
ATOM 3075 C CA . HIS B 1 148 ? 8.594 -1.188 -11.797 1 98.5 148 HIS B CA 1
ATOM 3076 C C . HIS B 1 148 ? 7.633 -0.025 -12 1 98.5 148 HIS B C 1
ATOM 3078 O O . HIS B 1 148 ? 7.852 1.07 -11.484 1 98.5 148 HIS B O 1
ATOM 3084 N N . LEU B 1 149 ? 6.609 -0.259 -12.75 1 98.31 149 LEU B N 1
ATOM 3085 C CA . LEU B 1 149 ? 5.602 0.76 -13.031 1 98.31 149 LEU B CA 1
ATOM 3086 C C . LEU B 1 149 ? 4.973 1.274 -11.742 1 98.31 149 LEU B C 1
ATOM 3088 O O . LEU B 1 149 ? 4.906 2.486 -11.516 1 98.31 149 LEU B O 1
ATOM 3092 N N . LEU B 1 150 ? 4.551 0.378 -10.875 1 98.44 150 LEU B N 1
ATOM 3093 C CA . LEU B 1 150 ? 3.855 0.755 -9.648 1 98.44 150 LEU B CA 1
ATOM 3094 C C . LEU B 1 150 ? 4.816 1.397 -8.656 1 98.44 150 LEU B C 1
ATOM 3096 O O . LEU B 1 150 ? 4.543 2.477 -8.125 1 98.44 150 LEU B O 1
ATOM 3100 N N . LEU B 1 151 ? 5.965 0.758 -8.414 1 97.62 151 LEU B N 1
ATOM 3101 C CA . LEU B 1 151 ? 6.797 1.054 -7.25 1 97.62 151 LEU B CA 1
ATOM 3102 C C . LEU B 1 151 ? 7.766 2.191 -7.555 1 97.62 151 LEU B C 1
ATOM 3104 O O . LEU B 1 151 ? 8.148 2.945 -6.652 1 97.62 151 LEU B O 1
ATOM 3108 N N . ALA B 1 152 ? 8.109 2.352 -8.844 1 95.81 152 ALA B N 1
ATOM 3109 C CA . ALA B 1 152 ? 9.148 3.33 -9.156 1 95.81 152 ALA B CA 1
ATOM 3110 C C . ALA B 1 152 ? 8.594 4.457 -10.023 1 95.81 152 ALA B C 1
ATOM 3112 O O . ALA B 1 152 ? 8.969 5.621 -9.844 1 95.81 152 ALA B O 1
ATOM 3113 N N . GLU B 1 153 ? 7.664 4.156 -10.891 1 96.12 153 GLU B N 1
ATOM 3114 C CA . GLU B 1 153 ? 7.219 5.195 -11.812 1 96.12 153 GLU B CA 1
ATOM 3115 C C . GLU B 1 153 ? 5.965 5.895 -11.289 1 96.12 153 GLU B C 1
ATOM 3117 O O . GLU B 1 153 ? 6.008 7.078 -10.938 1 96.12 153 GLU B O 1
ATOM 3122 N N . TRP B 1 154 ? 4.891 5.145 -11.156 1 97.06 154 TRP B N 1
ATOM 3123 C CA . TRP B 1 154 ? 3.627 5.758 -10.758 1 97.06 154 TRP B CA 1
ATOM 3124 C C . TRP B 1 154 ? 3.66 6.18 -9.289 1 97.06 154 TRP B C 1
ATOM 3126 O O . TRP B 1 154 ? 3.107 7.223 -8.93 1 97.06 154 TRP B O 1
ATOM 3136 N N . GLY B 1 155 ? 4.27 5.363 -8.438 1 97.69 155 GLY B N 1
ATOM 3137 C CA . GLY B 1 155 ? 4.387 5.719 -7.027 1 97.69 155 GLY B CA 1
ATOM 3138 C C . GLY B 1 155 ? 5 7.09 -6.809 1 97.69 155 GLY B C 1
ATOM 3139 O O . GLY B 1 155 ? 4.5 7.879 -6.008 1 97.69 155 GLY B O 1
ATOM 3140 N N . TYR B 1 156 ? 6 7.41 -7.582 1 97.69 156 TYR B N 1
ATOM 3141 C CA . TYR B 1 156 ? 6.672 8.695 -7.426 1 97.69 156 TYR B CA 1
ATOM 3142 C C . TYR B 1 156 ? 5.969 9.781 -8.234 1 97.69 156 TYR B C 1
ATOM 3144 O O . TYR B 1 156 ? 5.73 10.883 -7.738 1 97.69 156 TYR B O 1
ATOM 3152 N N . ALA B 1 157 ? 5.555 9.539 -9.422 1 97.75 157 ALA B N 1
ATOM 3153 C CA . ALA B 1 157 ? 5.004 10.57 -10.297 1 97.75 157 ALA B CA 1
ATOM 3154 C C . ALA B 1 157 ? 3.67 11.086 -9.766 1 97.75 157 ALA B C 1
ATOM 3156 O O . ALA B 1 157 ? 3.377 12.281 -9.859 1 97.75 157 ALA B O 1
ATOM 3157 N N . TRP B 1 158 ? 2.908 10.211 -9.156 1 97.56 158 TRP B N 1
ATOM 3158 C CA . TRP B 1 158 ? 1.549 10.625 -8.82 1 97.56 158 TRP B CA 1
ATOM 3159 C C . TRP B 1 158 ? 1.402 10.828 -7.316 1 97.56 158 TRP B C 1
ATOM 3161 O O . TRP B 1 158 ? 0.594 11.648 -6.871 1 97.56 158 TRP B O 1
ATOM 3171 N N . TRP B 1 159 ? 2.205 10.164 -6.547 1 97.94 159 TRP B N 1
ATOM 3172 C CA . TRP B 1 159 ? 1.854 10.172 -5.133 1 97.94 159 TRP B CA 1
ATOM 3173 C C . TRP B 1 159 ? 2.967 10.797 -4.297 1 97.94 159 TRP B C 1
ATOM 3175 O O . TRP B 1 159 ? 2.777 11.852 -3.689 1 97.94 159 TRP B O 1
ATOM 3185 N N . PHE B 1 160 ? 4.148 10.359 -4.387 1 98.19 160 PHE B N 1
ATOM 3186 C CA . PHE B 1 160 ? 5.191 10.789 -3.463 1 98.19 160 PHE B CA 1
ATOM 3187 C C . PHE B 1 160 ? 5.723 12.164 -3.85 1 98.19 160 PHE B C 1
ATOM 3189 O O . PHE B 1 160 ? 6.129 12.938 -2.984 1 98.19 160 PHE B O 1
ATOM 3196 N N . SER B 1 161 ? 5.727 12.516 -5.137 1 97.06 161 SER B N 1
ATOM 3197 C CA . SER B 1 161 ? 6.426 13.719 -5.566 1 97.06 161 SER B CA 1
ATOM 3198 C C . SER B 1 161 ? 5.48 14.914 -5.629 1 97.06 161 SER B C 1
ATOM 3200 O O . SER B 1 161 ? 5.91 16.047 -5.887 1 97.06 161 SER B O 1
ATOM 3202 N N . GLU B 1 162 ? 4.121 14.672 -5.445 1 97.81 162 GLU B N 1
ATOM 3203 C CA . GLU B 1 162 ? 3.227 15.82 -5.324 1 97.81 162 GLU B CA 1
ATOM 3204 C C . GLU B 1 162 ? 3.664 16.75 -4.191 1 97.81 162 GLU B C 1
ATOM 3206 O O . GLU B 1 162 ? 3.631 16.359 -3.021 1 97.81 162 GLU B O 1
ATOM 3211 N N . ASP B 1 163 ? 4.105 17.969 -4.555 1 97.25 163 ASP B N 1
ATOM 3212 C CA . ASP B 1 163 ? 4.742 18.797 -3.547 1 97.25 163 ASP B CA 1
ATOM 3213 C C . ASP B 1 163 ? 3.949 20.094 -3.322 1 97.25 163 ASP B C 1
ATOM 3215 O O . ASP B 1 163 ? 4.441 21.031 -2.688 1 97.25 163 ASP B O 1
ATOM 3219 N N . ARG B 1 164 ? 2.725 20.203 -3.803 1 97.75 164 ARG B N 1
ATOM 3220 C CA . ARG B 1 164 ? 1.934 21.406 -3.605 1 97.75 164 ARG B CA 1
ATOM 3221 C C . ARG B 1 164 ? 1.23 21.391 -2.254 1 97.75 164 ARG B C 1
ATOM 3223 O O . ARG B 1 164 ? 0.754 22.422 -1.78 1 97.75 164 ARG B O 1
ATOM 3230 N N . ILE B 1 165 ? 1.207 20.172 -1.583 1 98.5 165 ILE B N 1
ATOM 3231 C CA . ILE B 1 165 ? 0.558 20.031 -0.283 1 98.5 165 ILE B CA 1
ATOM 3232 C C . ILE B 1 165 ? 1.612 19.828 0.802 1 98.5 165 ILE B C 1
ATOM 3234 O O . ILE B 1 165 ? 1.632 20.547 1.803 1 98.5 165 ILE B O 1
ATOM 3238 N N . LEU B 1 166 ? 2.473 18.859 0.604 1 98.5 166 LEU B N 1
ATOM 3239 C CA . LEU B 1 166 ? 3.627 18.609 1.459 1 98.5 166 LEU B CA 1
ATOM 3240 C C . LEU B 1 166 ? 4.926 18.766 0.679 1 98.5 166 LEU B C 1
ATOM 3242 O O . LEU B 1 166 ? 5.066 18.234 -0.425 1 98.5 166 LEU B O 1
ATOM 3246 N N . SER B 1 167 ? 5.887 19.5 1.261 1 97.75 167 SER B N 1
ATOM 3247 C CA . SER B 1 167 ? 7.223 19.547 0.679 1 97.75 167 SER B CA 1
ATOM 3248 C C . SER B 1 167 ? 7.867 18.156 0.675 1 97.75 167 SER B C 1
ATOM 3250 O O . SER B 1 167 ? 7.336 17.219 1.272 1 97.75 167 SER B O 1
ATOM 3252 N N . LEU B 1 168 ? 9 18.047 -0.011 1 96.94 168 LEU B N 1
ATOM 3253 C CA . LEU B 1 168 ? 9.711 16.781 -0.029 1 96.94 168 LEU B CA 1
ATOM 3254 C C . LEU B 1 168 ? 10.148 16.375 1.376 1 96.94 168 LEU B C 1
ATOM 3256 O O . LEU B 1 168 ? 10.102 15.195 1.734 1 96.94 168 LEU B O 1
ATOM 3260 N N . VAL B 1 169 ? 10.594 17.391 2.139 1 98.38 169 VAL B N 1
ATOM 3261 C CA . VAL B 1 169 ? 11 17.125 3.516 1 98.38 169 VAL B CA 1
ATOM 3262 C C . VAL B 1 169 ? 9.812 16.609 4.32 1 98.38 169 VAL B C 1
ATOM 3264 O O . VAL B 1 169 ? 9.922 15.602 5.02 1 98.38 169 VAL B O 1
ATOM 3267 N N . GLU B 1 170 ? 8.672 17.25 4.203 1 98.75 170 GLU B N 1
ATOM 3268 C CA . GLU B 1 170 ? 7.461 16.859 4.922 1 98.75 170 GLU B CA 1
ATOM 3269 C C . GLU B 1 170 ? 6.98 15.477 4.469 1 98.75 170 GLU B C 1
ATOM 3271 O O . GLU B 1 170 ? 6.492 14.688 5.281 1 98.75 170 GLU B O 1
ATOM 3276 N N . THR B 1 171 ? 7.125 15.203 3.182 1 98.81 171 THR B N 1
ATOM 3277 C CA . THR B 1 171 ? 6.801 13.875 2.662 1 98.81 171 THR B CA 1
ATOM 3278 C C . THR B 1 171 ? 7.668 12.805 3.324 1 98.81 171 THR B C 1
ATOM 3280 O O . THR B 1 171 ? 7.168 11.75 3.707 1 98.81 171 THR B O 1
ATOM 3283 N N . GLN B 1 172 ? 8.914 13.125 3.494 1 98.75 172 GLN B N 1
ATOM 3284 C CA . GLN B 1 172 ? 9.805 12.141 4.117 1 98.75 172 GLN B CA 1
ATOM 3285 C C . GLN B 1 172 ? 9.484 11.977 5.598 1 98.75 172 GLN B C 1
ATOM 3287 O O . GLN B 1 172 ? 9.609 10.883 6.148 1 98.75 172 GLN B O 1
ATOM 3292 N N . ILE B 1 173 ? 9.055 13.055 6.254 1 98.88 173 ILE B N 1
ATOM 3293 C CA . ILE B 1 173 ? 8.594 12.945 7.637 1 98.88 173 ILE B CA 1
ATOM 3294 C C . ILE B 1 173 ? 7.41 11.984 7.715 1 98.88 173 ILE B C 1
ATOM 3296 O O . ILE B 1 173 ? 7.375 11.102 8.578 1 98.88 173 ILE B O 1
ATOM 3300 N N . ALA B 1 174 ? 6.48 12.094 6.797 1 98.81 174 ALA B N 1
ATOM 3301 C CA . ALA B 1 174 ? 5.301 11.234 6.754 1 98.81 174 ALA B CA 1
ATOM 3302 C C . ALA B 1 174 ? 5.688 9.781 6.512 1 98.81 174 ALA B C 1
ATOM 3304 O O . ALA B 1 174 ? 5.289 8.891 7.27 1 98.81 174 ALA B O 1
ATOM 3305 N N . LEU B 1 175 ? 6.516 9.555 5.48 1 98.75 175 LEU B N 1
ATOM 3306 C CA . LEU B 1 175 ? 6.871 8.195 5.09 1 98.75 175 LEU B CA 1
ATOM 3307 C C . LEU B 1 175 ? 7.688 7.516 6.18 1 98.75 175 LEU B C 1
ATOM 3309 O O . LEU B 1 175 ? 7.395 6.379 6.559 1 98.75 175 LEU B O 1
ATOM 3313 N N . ALA B 1 176 ? 8.648 8.242 6.738 1 98.69 176 ALA B N 1
ATOM 3314 C CA . ALA B 1 176 ? 9.484 7.668 7.785 1 98.69 176 ALA B CA 1
ATOM 3315 C C . ALA B 1 176 ? 8.648 7.266 9 1 98.69 176 ALA B C 1
ATOM 3317 O O . ALA B 1 176 ? 8.875 6.207 9.594 1 98.69 176 ALA B O 1
ATOM 3318 N N . GLY B 1 177 ? 7.715 8.086 9.328 1 98.56 177 GLY B N 1
ATOM 3319 C CA . GLY B 1 177 ? 6.891 7.816 10.5 1 98.56 177 GLY B CA 1
ATOM 3320 C C . GLY B 1 177 ? 6.055 6.559 10.359 1 98.56 177 GLY B C 1
ATOM 3321 O O . GLY B 1 177 ? 6.113 5.668 11.211 1 98.56 177 GLY B O 1
ATOM 3322 N N . GLY B 1 178 ? 5.281 6.477 9.273 1 98.25 178 GLY B N 1
ATOM 3323 C CA . GLY B 1 178 ? 4.438 5.316 9.047 1 98.25 178 GLY B CA 1
ATOM 3324 C C . GLY B 1 178 ? 5.219 4.023 8.906 1 98.25 178 GLY B C 1
ATOM 3325 O O . GLY B 1 178 ? 4.832 2.994 9.461 1 98.25 178 GLY B O 1
ATOM 3326 N N . ILE B 1 179 ? 6.324 4.078 8.242 1 98.06 179 ILE B N 1
ATOM 3327 C CA . ILE B 1 179 ? 7.148 2.904 7.988 1 98.06 179 ILE B CA 1
ATOM 3328 C C . ILE B 1 179 ? 7.773 2.422 9.297 1 98.06 179 ILE B C 1
ATOM 3330 O O . ILE B 1 179 ? 7.832 1.219 9.555 1 98.06 179 ILE B O 1
ATOM 3334 N N . THR B 1 180 ? 8.211 3.352 10.117 1 98 180 THR B N 1
ATOM 3335 C CA . THR B 1 180 ? 8.805 3.012 11.398 1 98 180 THR B CA 1
ATOM 3336 C C . THR B 1 180 ? 7.84 2.186 12.242 1 98 180 THR B C 1
ATOM 3338 O O . THR B 1 180 ? 8.227 1.176 12.836 1 98 180 THR B O 1
ATOM 3341 N N . LEU B 1 181 ? 6.633 2.555 12.227 1 97.06 181 LEU B N 1
ATOM 3342 C CA . LEU B 1 181 ? 5.656 1.911 13.094 1 97.06 181 LEU B CA 1
ATOM 3343 C C . LEU B 1 181 ? 5.023 0.705 12.406 1 97.06 181 LEU B C 1
ATOM 3345 O O . LEU B 1 181 ? 4.215 -0.006 13.008 1 97.06 181 LEU B O 1
ATOM 3349 N N . SER B 1 182 ? 5.453 0.418 11.156 1 93.31 182 SER B N 1
ATOM 3350 C CA . SER B 1 182 ? 4.945 -0.758 10.453 1 93.31 182 SER B CA 1
ATOM 3351 C C . SER B 1 182 ? 5.969 -1.891 10.469 1 93.31 182 SER B C 1
ATOM 3353 O O . SER B 1 182 ? 5.875 -2.828 9.672 1 93.31 182 SER B O 1
ATOM 3355 N N . ASN B 1 183 ? 6.977 -1.756 11.297 1 90.56 183 ASN B N 1
ATOM 3356 C CA . ASN B 1 183 ? 7.98 -2.787 11.539 1 90.56 183 ASN B CA 1
ATOM 3357 C C . ASN B 1 183 ? 8.805 -3.074 10.281 1 90.56 183 ASN B C 1
ATOM 3359 O O . ASN B 1 183 ? 8.914 -4.227 9.859 1 90.56 183 ASN B O 1
ATOM 3363 N N . ALA B 1 184 ? 9.273 -2.064 9.688 1 95.12 184 ALA B N 1
ATOM 3364 C CA . ALA B 1 184 ? 10.188 -2.096 8.547 1 95.12 184 ALA B CA 1
ATOM 3365 C C . ALA B 1 184 ? 11.414 -1.224 8.805 1 95.12 184 ALA B C 1
ATOM 3367 O O . ALA B 1 184 ? 11.586 -0.18 8.164 1 95.12 184 ALA B O 1
ATOM 3368 N N . PRO B 1 185 ? 12.289 -1.712 9.672 1 95.5 185 PRO B N 1
ATOM 3369 C CA . PRO B 1 185 ? 13.344 -0.842 10.195 1 95.5 185 PRO B CA 1
ATOM 3370 C C . PRO B 1 185 ? 14.336 -0.402 9.117 1 95.5 185 PRO B C 1
ATOM 3372 O O . PRO B 1 185 ? 14.836 0.725 9.156 1 95.5 185 PRO B O 1
ATOM 3375 N N . MET B 1 186 ? 14.617 -1.231 8.125 1 95.12 186 MET B N 1
ATOM 3376 C CA . MET B 1 186 ? 15.539 -0.847 7.055 1 95.12 186 MET B CA 1
ATOM 3377 C C . MET B 1 186 ? 14.984 0.323 6.25 1 95.12 186 MET B C 1
ATOM 3379 O O . MET B 1 186 ? 15.672 1.328 6.055 1 95.12 186 MET B O 1
ATOM 3383 N N . GLN B 1 187 ? 13.789 0.206 5.863 1 96.31 187 GLN B N 1
ATOM 3384 C CA . GLN B 1 187 ? 13.172 1.263 5.07 1 96.31 187 GLN B CA 1
ATOM 3385 C C . GLN B 1 187 ? 12.922 2.51 5.914 1 96.31 187 GLN B C 1
ATOM 3387 O O . GLN B 1 187 ? 12.984 3.631 5.406 1 96.31 187 GLN B O 1
ATOM 3392 N N . ALA B 1 188 ? 12.609 2.252 7.219 1 97.31 188 ALA B N 1
ATOM 3393 C CA . ALA B 1 188 ? 12.469 3.391 8.125 1 97.31 188 ALA B CA 1
ATOM 3394 C C . ALA B 1 188 ? 13.75 4.227 8.148 1 97.31 188 ALA B C 1
ATOM 3396 O O . ALA B 1 188 ? 13.695 5.457 8.102 1 97.31 188 ALA B O 1
ATOM 3397 N N . THR B 1 189 ? 14.836 3.525 8.172 1 97.12 189 THR B N 1
ATOM 3398 C CA . THR B 1 189 ? 16.125 4.211 8.164 1 97.12 189 THR B CA 1
ATOM 3399 C C . THR B 1 189 ? 16.328 4.969 6.859 1 97.12 189 THR B C 1
ATOM 3401 O O . THR B 1 189 ? 16.766 6.121 6.867 1 97.12 189 THR B O 1
ATOM 3404 N N . TRP B 1 190 ? 16.016 4.344 5.746 1 97 190 TRP B N 1
ATOM 3405 C CA . TRP B 1 190 ? 16.172 4.973 4.441 1 97 190 TRP B CA 1
ATOM 3406 C C . TRP B 1 190 ? 15.391 6.285 4.375 1 97 190 TRP B C 1
ATOM 3408 O O . TRP B 1 190 ? 15.922 7.305 3.924 1 97 190 TRP B O 1
ATOM 3418 N N . HIS B 1 191 ? 14.203 6.309 4.809 1 97.88 191 HIS B N 1
ATOM 3419 C CA . HIS B 1 191 ? 13.336 7.477 4.66 1 97.88 191 HIS B CA 1
ATOM 3420 C C . HIS B 1 191 ? 13.625 8.508 5.75 1 97.88 191 HIS B C 1
ATOM 3422 O O . HIS B 1 191 ? 13.406 9.703 5.547 1 97.88 191 HIS B O 1
ATOM 3428 N N . THR B 1 192 ? 14.102 8.039 6.906 1 98.31 192 THR B N 1
ATOM 3429 C CA . THR B 1 192 ? 14.586 9.008 7.883 1 98.31 192 THR B CA 1
ATOM 3430 C C . THR B 1 192 ? 15.789 9.766 7.336 1 98.31 192 THR B C 1
ATOM 3432 O O . THR B 1 192 ? 15.867 10.992 7.461 1 98.31 192 THR B O 1
ATOM 3435 N N . ARG B 1 193 ? 16.688 9.062 6.711 1 97.62 193 ARG B N 1
ATOM 3436 C CA . ARG B 1 193 ? 17.797 9.727 6.027 1 97.62 193 ARG B CA 1
ATOM 3437 C C . ARG B 1 193 ? 17.281 10.68 4.949 1 97.62 193 ARG B C 1
ATOM 3439 O O . ARG B 1 193 ? 17.891 11.719 4.695 1 97.62 193 ARG B O 1
ATOM 3446 N N . GLY B 1 194 ? 16.172 10.266 4.391 1 97.19 194 GLY B N 1
ATOM 3447 C CA . GLY B 1 194 ? 15.547 11.07 3.35 1 97.19 194 GLY B CA 1
ATOM 3448 C C . GLY B 1 194 ? 15.141 12.453 3.828 1 97.19 194 GLY B C 1
ATOM 3449 O O . GLY B 1 194 ? 15.133 13.406 3.047 1 97.19 194 GLY B O 1
ATOM 3450 N N . ILE B 1 195 ? 14.797 12.578 5.125 1 98.38 195 ILE B N 1
ATOM 3451 C CA . ILE B 1 195 ? 14.445 13.883 5.68 1 98.38 195 ILE B CA 1
ATOM 3452 C C . ILE B 1 195 ? 15.602 14.859 5.473 1 98.38 195 ILE B C 1
ATOM 3454 O O . ILE B 1 195 ? 15.398 15.992 5.027 1 98.38 195 ILE B O 1
ATOM 3458 N N . VAL B 1 196 ? 16.766 14.398 5.691 1 97.69 196 VAL B N 1
ATOM 3459 C CA . VAL B 1 196 ? 17.953 15.25 5.582 1 97.69 196 VAL B CA 1
ATOM 3460 C C . VAL B 1 196 ? 18.359 15.383 4.117 1 97.69 196 VAL B C 1
ATOM 3462 O O . VAL B 1 196 ? 18.656 16.484 3.65 1 97.69 196 VAL B O 1
ATOM 3465 N N . ARG B 1 197 ? 18.328 14.328 3.363 1 95.69 197 ARG B N 1
ATOM 3466 C CA . ARG B 1 197 ? 18.734 14.344 1.961 1 95.69 197 ARG B CA 1
ATOM 3467 C C . ARG B 1 197 ? 17.859 15.297 1.15 1 95.69 197 ARG B C 1
ATOM 3469 O O . ARG B 1 197 ? 18.312 15.906 0.186 1 95.69 197 ARG B O 1
ATOM 3476 N N . CYS B 1 198 ? 16.656 15.43 1.568 1 96.12 198 CYS B N 1
ATOM 3477 C CA . CYS B 1 198 ? 15.719 16.281 0.84 1 96.12 198 CYS B CA 1
ATOM 3478 C C . CYS B 1 198 ? 15.781 17.719 1.336 1 96.12 198 CYS B C 1
ATOM 3480 O O . CYS B 1 198 ? 15.031 18.562 0.868 1 96.12 198 CYS B O 1
ATOM 3482 N N . GLY B 1 199 ? 16.609 18.016 2.316 1 96.69 199 GLY B N 1
ATOM 3483 C CA . GLY B 1 199 ? 16.844 19.391 2.688 1 96.69 199 GLY B CA 1
ATOM 3484 C C . GLY B 1 199 ? 16.484 19.703 4.129 1 96.69 199 GLY B C 1
ATOM 3485 O O . GLY B 1 199 ? 16.656 20.828 4.598 1 96.69 199 GLY B O 1
ATOM 3486 N N . GLY B 1 200 ? 15.953 18.719 4.883 1 97.75 200 GLY B N 1
ATOM 3487 C CA . GLY B 1 200 ? 15.672 18.906 6.297 1 97.75 200 GLY B CA 1
ATOM 3488 C C . GLY B 1 200 ? 16.922 18.859 7.164 1 97.75 200 GLY B C 1
ATOM 3489 O O . GLY B 1 200 ? 17.969 18.406 6.715 1 97.75 200 GLY B O 1
ATOM 3490 N N . SER B 1 201 ? 16.781 19.312 8.391 1 97.75 201 SER B N 1
ATOM 3491 C CA . SER B 1 201 ? 17.906 19.266 9.32 1 97.75 201 SER B CA 1
ATOM 3492 C C . SER B 1 201 ? 17.969 17.938 10.062 1 97.75 201 SER B C 1
ATOM 3494 O O . SER B 1 201 ? 16.969 17.219 10.148 1 97.75 201 SER B O 1
ATOM 3496 N N . ARG B 1 202 ? 19.125 17.625 10.562 1 97.88 202 ARG B N 1
ATOM 3497 C CA . ARG B 1 202 ? 19.281 16.453 11.414 1 97.88 202 ARG B CA 1
ATOM 3498 C C . ARG B 1 202 ? 18.422 16.562 12.664 1 97.88 202 ARG B C 1
ATOM 3500 O O . ARG B 1 202 ? 17.891 15.562 13.148 1 97.88 202 ARG B O 1
ATOM 3507 N N . GLU B 1 203 ? 18.281 17.75 13.141 1 97.75 203 GLU B N 1
ATOM 3508 C CA . GLU B 1 203 ? 17.453 18 14.32 1 97.75 203 GLU B CA 1
ATOM 3509 C C . GLU B 1 203 ? 15.992 17.672 14.047 1 97.75 203 GLU B C 1
ATOM 3511 O O . GLU B 1 203 ? 15.312 17.094 14.891 1 97.75 203 GLU B O 1
ATOM 3516 N N . LEU B 1 204 ? 15.57 18.094 12.875 1 98 204 LEU B N 1
ATOM 3517 C CA . LEU B 1 204 ? 14.203 17.781 12.484 1 98 204 LEU B CA 1
ATOM 3518 C C . LEU B 1 204 ? 14 16.266 12.391 1 98 204 LEU B C 1
ATOM 3520 O O . LEU B 1 204 ? 12.977 15.75 12.844 1 98 204 LEU B O 1
ATOM 3524 N N . ALA B 1 205 ? 14.953 15.578 11.773 1 98.69 205 ALA B N 1
ATOM 3525 C CA . ALA B 1 205 ? 14.898 14.125 11.68 1 98.69 205 ALA B CA 1
ATOM 3526 C C . ALA B 1 205 ? 14.836 13.484 13.062 1 98.69 205 ALA B C 1
ATOM 3528 O O . ALA B 1 205 ? 14.047 12.562 13.305 1 98.69 205 ALA B O 1
ATOM 3529 N N . GLU B 1 206 ? 15.633 14.016 13.945 1 98.56 206 GLU B N 1
ATOM 3530 C CA . GLU B 1 206 ? 15.695 13.469 15.305 1 98.56 206 GLU B CA 1
ATOM 3531 C C . GLU B 1 206 ? 14.398 13.711 16.062 1 98.56 206 GLU B C 1
ATOM 3533 O O . GLU B 1 206 ? 13.875 12.805 16.719 1 98.56 206 GLU B O 1
ATOM 3538 N N . ARG B 1 207 ? 13.906 14.883 15.977 1 98 207 ARG B N 1
ATOM 3539 C CA . ARG B 1 207 ? 12.656 15.203 16.656 1 98 207 ARG B CA 1
ATOM 3540 C C . ARG B 1 207 ? 11.5 14.375 16.109 1 98 207 ARG B C 1
ATOM 3542 O O . ARG B 1 207 ? 10.648 13.914 16.875 1 98 207 ARG B O 1
ATOM 3549 N N . SER B 1 208 ? 11.453 14.227 14.828 1 98.69 208 SER B N 1
ATOM 3550 C CA . SER B 1 208 ? 10.406 13.414 14.211 1 98.69 208 SER B CA 1
ATOM 3551 C C . SER B 1 208 ? 10.508 11.961 14.656 1 98.69 208 SER B C 1
ATOM 3553 O O . SER B 1 208 ? 9.5 11.352 15.031 1 98.69 208 SER B O 1
ATOM 3555 N N . GLN B 1 209 ? 11.703 11.438 14.625 1 98.69 209 GLN B N 1
ATOM 3556 C CA . GLN B 1 209 ? 11.891 10.047 15.023 1 98.69 209 GLN B CA 1
ATOM 3557 C C . GLN B 1 209 ? 11.531 9.844 16.5 1 98.69 209 GLN B C 1
ATOM 3559 O O . GLN B 1 209 ? 10.953 8.82 16.859 1 98.69 209 GLN B O 1
ATOM 3564 N N . ASN B 1 210 ? 11.898 10.805 17.312 1 98.25 210 ASN B N 1
ATOM 3565 C CA . ASN B 1 210 ? 11.508 10.727 18.719 1 98.25 210 ASN B CA 1
ATOM 3566 C C . ASN B 1 210 ? 10 10.609 18.875 1 98.25 210 ASN B C 1
ATOM 3568 O O . ASN B 1 210 ? 9.516 9.844 19.719 1 98.25 210 ASN B O 1
ATOM 3572 N N . LEU B 1 211 ? 9.312 11.367 18.109 1 98.62 211 LEU B N 1
ATOM 3573 C CA . LEU B 1 211 ? 7.855 11.297 18.156 1 98.62 211 LEU B CA 1
ATOM 3574 C C . LEU B 1 211 ? 7.363 9.93 17.703 1 98.62 211 LEU B C 1
ATOM 3576 O O . LEU B 1 211 ? 6.477 9.344 18.328 1 98.62 211 LEU B O 1
ATOM 3580 N N . TYR B 1 212 ? 7.941 9.367 16.609 1 98.5 212 TYR B N 1
ATOM 3581 C CA . TYR B 1 212 ? 7.566 8.039 16.141 1 98.5 212 TYR B CA 1
ATOM 3582 C C . TYR B 1 212 ? 7.727 7.008 17.25 1 98.5 212 TYR B C 1
ATOM 3584 O O . TYR B 1 212 ? 6.809 6.238 17.531 1 98.5 212 TYR B O 1
ATOM 3592 N N . LEU B 1 213 ? 8.898 7.059 17.844 1 97.5 213 LEU B N 1
ATOM 3593 C CA . LEU B 1 213 ? 9.234 6.066 18.859 1 97.5 213 LEU B CA 1
ATOM 3594 C C . LEU B 1 213 ? 8.352 6.215 20.094 1 97.5 213 LEU B C 1
ATOM 3596 O O . LEU B 1 213 ? 8 5.227 20.734 1 97.5 213 LEU B O 1
ATOM 3600 N N . GLU B 1 214 ? 8.016 7.383 20.391 1 97.5 214 GLU B N 1
ATOM 3601 C CA . GLU B 1 214 ? 7.117 7.602 21.516 1 97.5 214 GLU B CA 1
ATOM 3602 C C . GLU B 1 214 ? 5.73 7.035 21.234 1 97.5 214 GLU B C 1
ATOM 3604 O O . GLU B 1 214 ? 5.109 6.426 22.109 1 97.5 214 GLU B O 1
ATOM 3609 N N . VAL B 1 215 ? 5.211 7.254 20.016 1 97.88 215 VAL B N 1
ATOM 3610 C CA . VAL B 1 215 ? 3.945 6.637 19.625 1 97.88 215 VAL B CA 1
ATOM 3611 C C . VAL B 1 215 ? 4.055 5.117 19.75 1 97.88 215 VAL B C 1
ATOM 3613 O O . VAL B 1 215 ? 3.137 4.461 20.234 1 97.88 215 VAL B O 1
ATOM 3616 N N . GLY B 1 216 ? 5.168 4.582 19.25 1 96.69 216 GLY B N 1
ATOM 3617 C CA . GLY B 1 216 ? 5.379 3.148 19.375 1 96.69 216 GLY B CA 1
ATOM 3618 C C . GLY B 1 216 ? 5.273 2.648 20.797 1 96.69 216 GLY B C 1
ATOM 3619 O O . GLY B 1 216 ? 4.641 1.623 21.062 1 96.69 216 GLY B O 1
ATOM 3620 N N . ARG B 1 217 ? 5.855 3.389 21.703 1 95.56 217 ARG B N 1
ATOM 3621 C CA . ARG B 1 217 ? 5.824 3.012 23.125 1 95.56 217 ARG B CA 1
ATOM 3622 C C . ARG B 1 217 ? 4.418 3.137 23.688 1 95.56 217 ARG B C 1
ATOM 3624 O O . ARG B 1 217 ? 3.945 2.244 24.391 1 95.56 217 ARG B O 1
ATOM 3631 N N . ARG B 1 218 ? 3.775 4.23 23.359 1 95.62 218 ARG B N 1
ATOM 3632 C CA . ARG B 1 218 ? 2.463 4.527 23.922 1 95.62 218 ARG B CA 1
ATOM 3633 C C . ARG B 1 218 ? 1.416 3.539 23.422 1 95.62 218 ARG B C 1
ATOM 3635 O O . ARG B 1 218 ? 0.469 3.211 24.141 1 95.62 218 ARG B O 1
ATOM 3642 N N . PHE B 1 219 ? 1.6 3.041 22.25 1 95.25 219 PHE B N 1
ATOM 3643 C CA . PHE B 1 219 ? 0.604 2.16 21.641 1 95.25 219 PHE B CA 1
ATOM 3644 C C . PHE B 1 219 ? 1.112 0.725 21.594 1 95.25 219 PHE B C 1
ATOM 3646 O O . PHE B 1 219 ? 0.492 -0.137 20.969 1 95.25 219 PHE B O 1
ATOM 3653 N N . ASN B 1 220 ? 2.236 0.428 22.188 1 92.94 220 ASN B N 1
ATOM 3654 C CA . ASN B 1 220 ? 2.824 -0.901 22.312 1 92.94 220 ASN B CA 1
ATOM 3655 C C . ASN B 1 220 ? 3.014 -1.569 20.953 1 92.94 220 ASN B C 1
ATOM 3657 O O . ASN B 1 220 ? 2.547 -2.688 20.734 1 92.94 220 ASN B O 1
ATOM 3661 N N . VAL B 1 221 ? 3.611 -0.838 20.109 1 91.88 221 VAL B N 1
ATOM 3662 C CA . VAL B 1 221 ? 3.881 -1.33 18.75 1 91.88 221 VAL B CA 1
ATOM 3663 C C . VAL B 1 221 ? 5.344 -1.754 18.641 1 91.88 221 VAL B C 1
ATOM 3665 O O . VAL B 1 221 ? 6.234 -1.084 19.172 1 91.88 221 VAL B O 1
ATOM 3668 N N . LEU B 1 222 ? 5.539 -2.844 18 1 84.81 222 LEU B N 1
ATOM 3669 C CA . LEU B 1 222 ? 6.895 -3.293 17.703 1 84.81 222 LEU B CA 1
ATOM 3670 C C . LEU B 1 222 ? 7.488 -2.488 16.547 1 84.81 222 LEU B C 1
ATOM 3672 O O . LEU B 1 222 ? 6.895 -2.4 15.469 1 84.81 222 LEU B O 1
ATOM 3676 N N . VAL B 1 223 ? 8.602 -1.869 16.719 1 90.56 223 VAL B N 1
ATOM 3677 C CA . VAL B 1 223 ? 9.219 -1.048 15.672 1 90.56 223 VAL B CA 1
ATOM 3678 C C . VAL B 1 223 ? 10.461 -1.749 15.125 1 90.56 223 VAL B C 1
ATOM 3680 O O . VAL B 1 223 ? 11.016 -1.335 14.109 1 90.56 223 VAL B O 1
ATOM 3683 N N . GLY B 1 224 ? 10.828 -2.812 15.578 1 89.88 224 GLY B N 1
ATOM 3684 C CA . GLY B 1 224 ? 12.023 -3.516 15.141 1 89.88 224 GLY B CA 1
ATOM 3685 C C . GLY B 1 224 ? 13.305 -2.801 15.523 1 89.88 224 GLY B C 1
ATOM 3686 O O . GLY B 1 224 ? 13.32 -1.986 16.453 1 89.88 224 GLY B O 1
ATOM 3687 N N . ASP B 1 225 ? 14.398 -3.123 14.758 1 92.06 225 ASP B N 1
ATOM 3688 C CA . ASP B 1 225 ? 15.711 -2.543 15.047 1 92.06 225 ASP B CA 1
ATOM 3689 C C . ASP B 1 225 ? 15.922 -1.252 14.258 1 92.06 225 ASP B C 1
ATOM 3691 O O . ASP B 1 225 ? 16.812 -1.168 13.422 1 92.06 225 ASP B O 1
ATOM 3695 N N . VAL B 1 226 ? 15.195 -0.301 14.641 1 93.62 226 VAL B N 1
ATOM 3696 C CA . VAL B 1 226 ? 15.289 1 13.984 1 93.62 226 VAL B CA 1
ATOM 3697 C C . VAL B 1 226 ? 16.594 1.69 14.391 1 93.62 226 VAL B C 1
ATOM 3699 O O . VAL B 1 226 ? 16.906 1.768 15.586 1 93.62 226 VAL B O 1
ATOM 3702 N N . GLN B 1 227 ? 17.344 2.156 13.43 1 95.94 227 GLN B N 1
ATOM 3703 C CA . GLN B 1 227 ? 18.547 2.928 13.719 1 95.94 227 GLN B CA 1
ATOM 3704 C C . GLN B 1 227 ? 18.203 4.336 14.188 1 95.94 227 GLN B C 1
ATOM 3706 O O . GLN B 1 227 ? 17.375 5.016 13.578 1 95.94 227 GLN B O 1
ATOM 3711 N N . LEU B 1 228 ? 18.844 4.727 15.258 1 97.69 228 LEU B N 1
ATOM 3712 C CA . LEU B 1 228 ? 18.625 6.078 15.758 1 97.69 228 LEU B CA 1
ATOM 3713 C C . LEU B 1 228 ? 19.328 7.105 14.883 1 97.69 228 LEU B C 1
ATOM 3715 O O . LEU B 1 228 ? 20.391 6.832 14.336 1 97.69 228 LEU B O 1
ATOM 3719 N N . VAL B 1 229 ? 18.719 8.25 14.789 1 98.31 229 VAL B N 1
ATOM 3720 C CA . VAL B 1 229 ? 19.219 9.312 13.922 1 98.31 229 VAL B CA 1
ATOM 3721 C C . VAL B 1 229 ? 20.656 9.633 14.273 1 98.31 229 VAL B C 1
ATOM 3723 O O . VAL B 1 229 ? 21.5 9.844 13.383 1 98.31 229 VAL B O 1
ATOM 3726 N N . GLN B 1 230 ? 21.031 9.625 15.531 1 96.75 230 GLN B N 1
ATOM 3727 C CA . GLN B 1 230 ? 22.359 9.977 16 1 96.75 230 GLN B CA 1
ATOM 3728 C C . GLN B 1 230 ? 23.406 8.984 15.492 1 96.75 230 GLN B C 1
ATOM 3730 O O . GLN B 1 230 ? 24.594 9.297 15.43 1 96.75 230 GLN B O 1
ATOM 3735 N N . GLU B 1 231 ? 22.922 7.832 15.047 1 96.25 231 GLU B N 1
ATOM 3736 C CA . GLU B 1 231 ? 23.828 6.762 14.641 1 96.25 231 GLU B CA 1
ATOM 3737 C C . GLU B 1 231 ? 23.859 6.602 13.117 1 96.25 231 GLU B C 1
ATOM 3739 O O . GLU B 1 231 ? 24.625 5.805 12.586 1 96.25 231 GLU B O 1
ATOM 3744 N N . MET B 1 232 ? 23.125 7.391 12.438 1 96.25 232 MET B N 1
ATOM 3745 C CA . MET B 1 232 ? 22.922 7.172 11.008 1 96.25 232 MET B CA 1
ATOM 3746 C C . MET B 1 232 ? 24.062 7.762 10.195 1 96.25 232 MET B C 1
ATOM 3748 O O . MET B 1 232 ? 24.578 8.836 10.516 1 96.25 232 MET B O 1
ATOM 3752 N N . ASP B 1 233 ? 24.453 6.984 9.25 1 95.62 233 ASP B N 1
ATOM 3753 C CA . ASP B 1 233 ? 25.266 7.531 8.172 1 95.62 233 ASP B CA 1
ATOM 3754 C C . ASP B 1 233 ? 24.391 8.094 7.051 1 95.62 233 ASP B C 1
ATOM 3756 O O . ASP B 1 233 ? 23.875 7.336 6.227 1 95.62 233 ASP B O 1
ATOM 3760 N N . PHE B 1 234 ? 24.312 9.383 6.953 1 93.88 234 PHE B N 1
ATOM 3761 C CA . PHE B 1 234 ? 23.375 10.047 6.051 1 93.88 234 PHE B CA 1
ATOM 3762 C C . PHE B 1 234 ? 23.891 9.977 4.613 1 93.88 234 PHE B C 1
ATOM 3764 O O . PHE B 1 234 ? 23.156 10.305 3.678 1 93.88 234 PHE B O 1
ATOM 3771 N N . GLU B 1 235 ? 25.016 9.445 4.379 1 90.94 235 GLU B N 1
ATOM 3772 C CA . GLU B 1 235 ? 25.578 9.328 3.033 1 90.94 235 GLU B CA 1
ATOM 3773 C C . GLU B 1 235 ? 25.281 7.953 2.436 1 90.94 235 GLU B C 1
ATOM 3775 O O . GLU B 1 235 ? 25.469 7.742 1.234 1 90.94 235 GLU B O 1
ATOM 3780 N N . GLN B 1 236 ? 24.812 7.062 3.246 1 91.19 236 GLN B N 1
ATOM 3781 C CA . GLN B 1 236 ? 24.547 5.707 2.787 1 91.19 236 GLN B CA 1
ATOM 3782 C C . GLN B 1 236 ? 23.234 5.641 2.002 1 91.19 236 GLN B C 1
ATOM 3784 O O . GLN B 1 236 ? 22.172 5.973 2.531 1 91.19 236 GLN B O 1
ATOM 3789 N N . PRO B 1 237 ? 23.281 5.168 0.786 1 88.94 237 PRO B N 1
ATOM 3790 C CA . PRO B 1 237 ? 22.062 5.047 -0.01 1 88.94 237 PRO B CA 1
ATOM 3791 C C . PRO B 1 237 ? 21.266 3.793 0.328 1 88.94 237 PRO B C 1
ATOM 3793 O O . PRO B 1 237 ? 21.75 2.924 1.059 1 88.94 237 PRO B O 1
ATOM 3796 N N . GLY B 1 238 ? 20 3.77 -0.118 1 90.88 238 GLY B N 1
ATOM 3797 C CA . GLY B 1 238 ? 19.172 2.58 0.013 1 90.88 238 GLY B CA 1
ATOM 3798 C C . GLY B 1 238 ? 19.094 1.759 -1.26 1 90.88 238 GLY B C 1
ATOM 3799 O O . GLY B 1 238 ? 18.594 2.232 -2.285 1 90.88 238 GLY B O 1
ATOM 3800 N N . PHE B 1 239 ? 19.578 0.529 -1.163 1 92.31 239 PHE B N 1
ATOM 3801 C CA . PHE B 1 239 ? 19.531 -0.387 -2.297 1 92.31 239 PHE B CA 1
ATOM 3802 C C . PHE B 1 239 ? 18.5 -1.483 -2.072 1 92.31 239 PHE B C 1
ATOM 3804 O O . PHE B 1 239 ? 18.469 -2.109 -1.011 1 92.31 239 PHE B O 1
ATOM 3811 N N . LEU B 1 240 ? 17.641 -1.744 -3.088 1 94 240 LEU B N 1
ATOM 3812 C CA . LEU B 1 240 ? 16.656 -2.814 -2.992 1 94 240 LEU B CA 1
ATOM 3813 C C . LEU B 1 240 ? 17.344 -4.164 -2.787 1 94 240 LEU B C 1
ATOM 3815 O O . LEU B 1 240 ? 16.781 -5.055 -2.148 1 94 240 LEU B O 1
ATOM 3819 N N . THR B 1 241 ? 18.562 -4.297 -3.225 1 92.25 241 THR B N 1
ATOM 3820 C CA . THR B 1 241 ? 19.281 -5.555 -3.102 1 92.25 241 THR B CA 1
ATOM 3821 C C . THR B 1 241 ? 19.609 -5.852 -1.639 1 92.25 241 THR B C 1
ATOM 3823 O O . THR B 1 241 ? 20 -6.969 -1.3 1 92.25 241 THR B O 1
ATOM 3826 N N . SER B 1 242 ? 19.422 -4.863 -0.795 1 90.75 242 SER B N 1
ATOM 3827 C CA . SER B 1 242 ? 19.641 -5.055 0.635 1 90.75 242 SER B CA 1
ATOM 3828 C C . SER B 1 242 ? 18.625 -6.02 1.225 1 90.75 242 SER B C 1
ATOM 3830 O O . SER B 1 242 ? 18.844 -6.578 2.303 1 90.75 242 SER B O 1
ATOM 3832 N N . PHE B 1 243 ? 17.469 -6.262 0.537 1 87.94 243 PHE B N 1
ATOM 3833 C CA . PHE B 1 243 ? 16.453 -7.207 1.002 1 87.94 243 PHE B CA 1
ATOM 3834 C C . PHE B 1 243 ? 16.969 -8.641 0.883 1 87.94 243 PHE B C 1
ATOM 3836 O O . PHE B 1 243 ? 16.406 -9.555 1.496 1 87.94 243 PHE B O 1
ATOM 3843 N N . ALA B 1 244 ? 17.969 -8.828 0.066 1 79.69 244 ALA B N 1
ATOM 3844 C CA . ALA B 1 244 ? 18.484 -10.164 -0.213 1 79.69 244 ALA B CA 1
ATOM 3845 C C . ALA B 1 244 ? 19.547 -10.578 0.806 1 79.69 244 ALA B C 1
ATOM 3847 O O . ALA B 1 244 ? 20 -11.727 0.807 1 79.69 244 ALA B O 1
ATOM 3848 N N . LYS B 1 245 ? 19.938 -9.773 1.639 1 73.75 245 LYS B N 1
ATOM 3849 C CA . LYS B 1 245 ? 21.016 -10.094 2.582 1 73.75 245 LYS B CA 1
ATOM 3850 C C . LYS B 1 245 ? 20.438 -10.578 3.912 1 73.75 245 LYS B C 1
ATOM 3852 O O . LYS B 1 245 ? 19.344 -10.18 4.309 1 73.75 245 LYS B O 1
#

Solvent-accessible surface area (backbone atoms only — not comparable to full-atom values): 25015 Å² total; per-residue (Å²): 126,86,66,74,72,67,77,49,50,63,51,50,58,73,40,59,89,45,56,77,91,72,49,55,55,67,43,26,48,53,14,20,31,28,23,54,66,40,11,63,48,37,26,57,51,49,52,65,74,37,59,92,50,58,69,74,57,35,36,51,52,51,47,43,49,52,47,35,45,55,51,31,20,52,47,51,1,43,64,31,29,50,34,20,49,44,22,31,58,70,57,48,54,88,91,58,66,53,67,89,25,71,63,56,73,41,62,93,36,66,69,54,49,52,54,28,46,53,43,15,53,53,47,48,35,52,62,22,37,66,67,28,34,51,51,45,49,47,57,29,52,73,56,32,39,41,52,28,39,49,69,58,46,47,38,24,29,64,45,62,42,52,50,90,77,39,46,64,31,53,42,20,42,16,45,18,18,20,31,29,32,57,49,34,23,70,59,16,40,47,27,42,40,23,15,38,62,56,69,38,47,69,66,55,42,38,55,43,48,51,52,28,53,48,49,27,62,66,66,71,43,65,33,69,80,56,67,53,67,93,72,57,64,78,82,65,67,56,52,63,70,61,52,64,106,124,86,66,75,72,68,77,49,51,63,51,49,57,74,41,60,89,46,56,78,90,71,49,56,55,67,44,26,48,51,14,19,31,27,24,53,65,41,10,62,47,38,26,57,52,50,50,64,76,37,59,92,48,58,67,74,57,35,36,51,52,50,48,43,49,50,46,34,45,54,51,31,19,53,50,51,1,44,63,31,30,48,33,19,49,44,20,33,57,69,57,48,54,91,92,58,65,53,67,88,25,71,64,58,72,39,61,92,36,65,68,56,49,53,52,27,46,53,43,14,54,51,46,47,36,52,60,25,35,66,68,29,35,51,51,45,49,47,58,29,51,73,56,31,39,41,52,27,40,50,69,61,44,48,39,24,29,64,45,63,41,51,51,89,76,39,46,65,29,53,42,21,42,15,44,18,18,20,32,29,33,57,50,34,23,69,59,17,40,47,27,41,39,23,15,38,61,55,70,38,50,69,65,56,40,39,54,44,49,50,52,30,54,48,50,27,61,65,67,72,43,66,34,69,82,54,68,51,65,94,72,56,65,78,82,63,64,55,50,63,72,60,54,65,106

InterPro domains:
  IPR029032 AhpD-like [G3DSA:1.20.1290.10] (9-211)
  IPR052999 Peroxisomal Targeting Signal 1 Protein [PTHR28180] (11-220)

pLDDT: mean 96.01, std 5.76, range [39.0, 98.94]

Secondary structure (DSSP, 8-state):
-PPPSGGGHHHHHHTTTS-GGG--HHHHHHHHHHHTT-GGGHHHHHHHHHTT--HHHHHHHHHHHHHHHHHHHHHH-HHHHHHHHHHHHTTSPTT------HHHHTTT-HHHHHHHHHHHHHHHHHHHHHHHHHHHHHHHHHH-HHHHIIIIIIIIIIIIT-TTTS-HHHHHHHHHHHHHTTT-HHHHHHHHHHHHHTT--HHHHHHHHHHHHHHHHHTT----SPPPGGG--TTPPP-GGGGG-/-PPPSGGGHHHHHHTTTS-GGG--HHHHHHHHHHHTT-GGGHHHHHHHHHTT--HHHHHHHHHHHHHHHHHHHHHH-HHHHHHHHHHHHTTSPTT------HHHHTTT-HHHHHHHHHHHHHHHHHHHHHHHHHHHHHHHHHH-HHHHIIIIIIIIIIIIT-TTTS-HHHHHHHHHHHHHTTT-HHHHHHHHHHHHHTT--HHHHHHHHHHHHHHHHHTT----SPPPGGG--TTPPP-GGGGG-

Organism: Fusarium proliferatum (strain ET1) (NCBI:txid1227346)

Foldseek 3Di:
DQFDPVVLVVQCVVCVVDDLLPRQSLLLVLLLCLLLLNLLCLLVSLCVSCPPHDLVVSQLVLLLSLLLLQLQCVVRHDVSSCSNVVSNVVNDDVPSYRPDDPLVVCPPPPVLLVVLQVLLVVLLCLLFPPVQSVQQLVVCVVPPNVCSCCVRGCSRSRRQRPPPNPHNLSSLLSNLLSNQLNQNQLVNLSSLLSNVSSPHDLVVSQSSVVSSVVSCVSSVTDRYPHDHSVRDDSPDGDHPCVVVD/DQFDPVVLVVQCVVCVVDDLLPRQSLLLVLLLCLLLLNLLCLLVSLCVSCPPHDLVVSQLVLLLSLLLLQLQCVVRHDVSSCSNVVSNVVNDDVPSYHPDDPLVVCPPPPVLLVVLQVLLVVLLCLLFPDVQSVQQLVVCVVPPNVCSCCVRGCSRSRRQRPPPNPHNLSSLLSNLLSNQLNQNQLVNLSSLLSNVSSPHDLVVSQSSVVSSVVSCVSSVTDRYPHDHSVRDDSPDGDHPCVVVD

Nearest PDB structures (foldseek):
  2qeu-assembly1_B  TM=6.505E-01  e=1.518E+00  Paraburkholderia xenovorans LB400
  1knc-assembly1_A  TM=3.926E-01  e=8.526E-01  Mycobacterium tuberculosis
  2qeu-assembly1_B  TM=6.512E-01  e=1.263E+00  Paraburkholderia xenovorans LB400

Sequence (490 aa):
MAASLDFLDKYRQAESDLDITDQTWYLAAAAALAGANAGARQADLYRIATKDLPVEKELIVQRRIKEVILKLTLMIGNPRSLGSLIPLFGAFKPGVVDMFGPRTEEQGDAEALERRKKRAADHFATLWSPDAARSNNEILKKNHTDAHLLLAEWGYAWWFSEDRILSLVETQIALAGGITLSNAPMQATWHTRGIVRCGGSRELAERSQNLYLEVGRRFNVLVGDVQLVQEMDFEQPGFLTSFAKMAASLDFLDKYRQAESDLDITDQTWYLAAAAALAGANAGARQADLYRIATKDLPVEKELIVQRRIKEVILKLTLMIGNPRSLGSLIPLFGAFKPGVVDMFGPRTEEQGDAEALERRKKRAADHFATLWSPDAARSNNEILKKNHTDAHLLLAEWGYAWWFSEDRILSLVETQIALAGGITLSNAPMQATWHTRGIVRCGGSRELAERSQNLYLEVGRRFNVLVGDVQLVQEMDFEQPGFLTSFAK